Protein AF-A0A3D1U9B8-F1 (afdb_monomer)

Structure (mmCIF, N/CA/C/O backbone):
data_AF-A0A3D1U9B8-F1
#
_entry.id   AF-A0A3D1U9B8-F1
#
loop_
_atom_site.group_PDB
_atom_site.id
_atom_site.type_symbol
_atom_site.label_atom_id
_atom_site.label_alt_id
_atom_site.label_comp_id
_atom_site.label_asym_id
_atom_site.label_entity_id
_atom_site.label_seq_id
_atom_site.pdbx_PDB_ins_code
_atom_site.Cartn_x
_atom_site.Cartn_y
_atom_site.Cartn_z
_atom_site.occupancy
_atom_site.B_iso_or_equiv
_atom_site.auth_seq_id
_atom_site.auth_comp_id
_atom_site.auth_asym_id
_atom_site.auth_atom_id
_atom_site.pdbx_PDB_model_num
ATOM 1 N N . ALA A 1 1 ? -64.349 -12.396 -31.364 1.00 40.09 1 ALA A N 1
ATOM 2 C CA . ALA A 1 1 ? -63.323 -13.256 -30.749 1.00 40.09 1 ALA A CA 1
ATOM 3 C C . ALA A 1 1 ? -62.281 -12.318 -30.174 1.00 40.09 1 ALA A C 1
ATOM 5 O O . ALA A 1 1 ? -61.550 -11.692 -30.932 1.00 40.09 1 ALA A O 1
ATOM 6 N N . ASP A 1 2 ? -62.376 -12.105 -28.866 1.00 34.88 2 ASP A N 1
ATOM 7 C CA . ASP A 1 2 ? -61.692 -11.052 -28.123 1.00 34.88 2 ASP A CA 1
ATOM 8 C C . ASP A 1 2 ? -60.186 -11.299 -28.024 1.00 34.88 2 ASP A C 1
ATOM 10 O O . ASP A 1 2 ? -59.744 -12.381 -27.640 1.00 34.88 2 ASP A O 1
ATOM 14 N N . PHE A 1 3 ? -59.399 -10.268 -28.331 1.00 36.28 3 PHE A N 1
ATOM 15 C CA . PHE A 1 3 ? -57.990 -10.196 -27.962 1.00 36.28 3 PHE A CA 1
ATOM 16 C C . PHE A 1 3 ? -57.903 -9.708 -26.512 1.00 36.28 3 PHE A C 1
ATOM 18 O O . PHE A 1 3 ? -58.027 -8.515 -26.240 1.00 36.28 3 PHE A O 1
ATOM 25 N N . GLN A 1 4 ? -57.715 -10.639 -25.576 1.00 36.28 4 GLN A N 1
ATOM 26 C CA . GLN A 1 4 ? -57.386 -10.314 -24.190 1.00 36.28 4 GLN A CA 1
ATOM 27 C C . GLN A 1 4 ? -55.936 -9.822 -24.100 1.00 36.28 4 GLN A C 1
ATOM 29 O O . GLN A 1 4 ? -54.990 -10.523 -24.456 1.00 36.28 4 GLN A O 1
ATOM 34 N N . SER A 1 5 ? -55.778 -8.593 -23.616 1.00 39.75 5 SER A N 1
ATOM 35 C CA . SER A 1 5 ? -54.513 -7.985 -23.220 1.00 39.75 5 SER A CA 1
ATOM 36 C C . SER A 1 5 ? -53.950 -8.677 -21.976 1.00 39.75 5 SER A C 1
ATOM 38 O O . SER A 1 5 ? -54.600 -8.683 -20.929 1.00 39.75 5 SER A O 1
ATOM 40 N N . ASN A 1 6 ? -52.729 -9.206 -22.064 1.00 35.25 6 ASN A N 1
ATOM 41 C CA . ASN A 1 6 ? -51.969 -9.623 -20.886 1.00 35.25 6 ASN A CA 1
ATOM 42 C C . ASN A 1 6 ? -51.576 -8.389 -20.050 1.00 35.25 6 ASN A C 1
ATOM 44 O O . ASN A 1 6 ? -51.135 -7.392 -20.630 1.00 35.25 6 ASN A O 1
ATOM 48 N N . PRO A 1 7 ? -51.696 -8.431 -18.711 1.00 42.12 7 PRO A N 1
ATOM 49 C CA . PRO A 1 7 ? -51.260 -7.337 -17.857 1.00 42.12 7 PRO A CA 1
ATOM 50 C C . PRO A 1 7 ? -49.730 -7.220 -17.872 1.00 42.12 7 PRO A C 1
ATOM 52 O O . PRO A 1 7 ? -49.005 -8.207 -17.735 1.00 42.12 7 PRO A O 1
ATOM 55 N N . VAL A 1 8 ? -49.250 -5.989 -18.045 1.00 44.56 8 VAL A N 1
ATOM 56 C CA . VAL A 1 8 ? -47.845 -5.607 -17.857 1.00 44.56 8 VAL A CA 1
ATOM 57 C C . VAL A 1 8 ? -47.482 -5.849 -16.385 1.00 44.56 8 VAL A C 1
ATOM 59 O O . VAL A 1 8 ? -48.250 -5.423 -15.520 1.00 44.56 8 VAL A O 1
ATOM 62 N N . PRO A 1 9 ? -46.357 -6.514 -16.062 1.00 42.06 9 PRO A N 1
ATOM 63 C CA . PRO A 1 9 ? -45.942 -6.689 -14.676 1.00 42.06 9 PRO A CA 1
ATOM 64 C C . PRO A 1 9 ? -45.683 -5.320 -14.045 1.00 42.06 9 PRO A C 1
ATOM 66 O O . PRO A 1 9 ? -44.906 -4.528 -14.581 1.00 42.06 9 PRO A O 1
ATOM 69 N N . GLU A 1 10 ? -46.326 -5.045 -12.911 1.00 44.41 10 GLU A N 1
ATOM 70 C CA . GLU A 1 10 ? -46.007 -3.885 -12.084 1.00 44.41 10 GLU A CA 1
ATOM 71 C C . GLU A 1 10 ? -44.510 -3.889 -11.761 1.00 44.41 10 GLU A C 1
ATOM 73 O O . GLU A 1 10 ? -43.957 -4.885 -11.284 1.00 44.41 10 GLU A O 1
ATOM 78 N N . ALA A 1 11 ? -43.848 -2.765 -12.041 1.00 46.62 11 ALA A N 1
ATOM 79 C CA . ALA A 1 11 ? -42.473 -2.533 -11.644 1.00 46.62 11 ALA A CA 1
ATOM 80 C C . ALA A 1 11 ? -42.392 -2.629 -10.116 1.00 46.62 11 ALA A C 1
ATOM 82 O O . ALA A 1 11 ? -42.809 -1.719 -9.399 1.00 46.62 11 ALA A O 1
ATOM 83 N N . GLN A 1 12 ? -41.863 -3.746 -9.614 1.00 42.25 12 GLN A N 1
ATOM 84 C CA . GLN A 1 12 ? -41.466 -3.856 -8.220 1.00 42.25 12 GLN A CA 1
ATOM 85 C C . GLN A 1 12 ? -40.482 -2.720 -7.936 1.00 42.25 12 GLN A C 1
ATOM 87 O O . GLN A 1 12 ? -39.390 -2.676 -8.501 1.00 42.25 12 GLN A O 1
ATOM 92 N N . SER A 1 13 ? -40.897 -1.785 -7.081 1.00 48.06 13 SER A N 1
ATOM 93 C CA . SER A 1 13 ? -40.017 -0.811 -6.441 1.00 48.06 13 SER A CA 1
ATOM 94 C C . SER A 1 13 ? -38.790 -1.562 -5.917 1.00 48.06 13 SER A C 1
ATOM 96 O O . SER A 1 13 ? -38.897 -2.383 -5.003 1.00 48.06 13 SER A O 1
ATOM 98 N N . ALA A 1 14 ? -37.632 -1.343 -6.543 1.00 55.25 14 ALA A N 1
ATOM 99 C CA . ALA A 1 14 ? -36.379 -1.888 -6.054 1.00 55.25 14 ALA A CA 1
ATOM 100 C C . ALA A 1 14 ? -36.153 -1.302 -4.655 1.00 55.25 14 ALA A C 1
ATOM 102 O O . ALA A 1 14 ? -35.943 -0.097 -4.518 1.00 55.25 14 ALA A O 1
ATOM 103 N N . LYS A 1 15 ? -36.264 -2.138 -3.612 1.00 63.16 15 LYS A N 1
ATOM 104 C CA . LYS A 1 15 ? -35.910 -1.747 -2.243 1.00 63.16 15 LYS A CA 1
ATOM 105 C C . LYS A 1 15 ? -34.497 -1.169 -2.267 1.00 63.16 15 LYS A C 1
ATOM 107 O O . LYS A 1 15 ? -33.587 -1.823 -2.777 1.00 63.16 15 LYS A O 1
ATOM 112 N N . GLU A 1 16 ? -34.329 0.032 -1.717 1.00 68.38 16 GLU A N 1
ATOM 113 C CA . GLU A 1 16 ? -33.003 0.624 -1.548 1.00 68.38 16 GLU A CA 1
ATOM 114 C C . GLU A 1 16 ? -32.088 -0.355 -0.792 1.00 68.38 16 GLU A C 1
ATOM 116 O O . GLU A 1 16 ? -32.548 -1.032 0.139 1.00 68.38 16 GLU A O 1
ATOM 121 N N . PRO A 1 17 ? -30.810 -0.475 -1.196 1.00 75.69 17 PRO A N 1
ATOM 122 C CA . PRO A 1 17 ? -29.879 -1.369 -0.526 1.00 75.69 17 PRO A CA 1
ATOM 123 C C . PRO A 1 17 ? -29.729 -0.967 0.950 1.00 75.69 17 PRO A C 1
ATOM 125 O O . PRO A 1 17 ? -29.785 0.225 1.270 1.00 75.69 17 PRO A O 1
ATOM 128 N N . PRO A 1 18 ? -29.520 -1.936 1.862 1.00 91.44 18 PRO A N 1
ATOM 129 C CA . PRO A 1 18 ? -29.242 -1.624 3.258 1.00 91.44 18 PRO A CA 1
ATOM 130 C C . PRO A 1 18 ? -28.034 -0.685 3.358 1.00 91.44 18 PRO A C 1
ATOM 132 O O . PRO A 1 18 ? -27.109 -0.756 2.549 1.00 91.44 18 PRO A O 1
ATOM 135 N N . VAL A 1 19 ? -28.046 0.212 4.343 1.00 96.06 19 VAL A N 1
ATOM 136 C CA . VAL A 1 19 ? -26.991 1.216 4.542 1.00 96.06 19 VAL A CA 1
ATOM 137 C C . VAL A 1 19 ? -26.214 0.955 5.825 1.00 96.06 19 VAL A C 1
ATOM 139 O O . VAL A 1 19 ? -26.763 0.465 6.812 1.00 96.06 19 VAL A O 1
ATOM 142 N N . ARG A 1 20 ? -24.941 1.346 5.832 1.00 96.94 20 ARG A N 1
ATOM 143 C CA . ARG A 1 20 ? -24.075 1.367 7.018 1.00 96.94 20 ARG A CA 1
ATOM 144 C C . ARG A 1 20 ? -23.820 2.810 7.426 1.00 96.94 20 ARG A C 1
ATOM 146 O O . ARG A 1 20 ? -23.802 3.699 6.575 1.00 96.94 20 ARG A O 1
ATOM 153 N N . ARG A 1 21 ? -23.636 3.044 8.727 1.00 97.69 21 ARG A N 1
ATOM 154 C CA . ARG A 1 21 ? -23.445 4.383 9.299 1.00 97.69 21 ARG A CA 1
ATOM 155 C C . ARG A 1 21 ? -22.174 4.428 10.141 1.00 97.69 21 ARG A C 1
ATOM 157 O O . ARG A 1 21 ? -21.936 3.512 10.921 1.00 97.69 21 ARG A O 1
ATOM 164 N N . LEU A 1 22 ? -21.397 5.493 9.992 1.00 98.25 22 LEU A N 1
ATOM 165 C CA . LEU A 1 22 ? -20.189 5.784 10.767 1.00 98.25 22 LEU A CA 1
ATOM 166 C C . LEU A 1 22 ? -20.169 7.278 11.067 1.00 98.25 22 LEU A C 1
ATOM 168 O O . LEU A 1 22 ? -20.455 8.075 10.175 1.00 98.25 22 LEU A O 1
ATOM 172 N N . SER A 1 23 ? -19.858 7.696 12.291 1.00 98.56 23 SER A N 1
ATOM 173 C CA . SER A 1 23 ? -19.748 9.132 12.540 1.00 98.56 23 SER A CA 1
ATOM 174 C C . SER A 1 23 ? -18.488 9.701 11.879 1.00 98.56 23 SER A C 1
ATOM 176 O O . SER A 1 23 ? -17.462 9.030 11.798 1.00 98.56 23 SER A O 1
ATOM 178 N N . VAL A 1 24 ? -18.536 10.948 11.405 1.00 98.69 24 VAL A N 1
ATOM 179 C CA . VAL A 1 24 ? -17.343 11.605 10.832 1.00 98.69 24 VAL A CA 1
ATOM 180 C C . VAL A 1 24 ? -16.222 11.721 11.874 1.00 98.69 24 VAL A C 1
ATOM 182 O O . VAL A 1 24 ? -15.044 11.672 11.533 1.00 98.69 24 VAL A O 1
ATOM 185 N N . GLU A 1 25 ? -16.581 11.841 13.152 1.00 98.50 25 GLU A N 1
ATOM 186 C CA . GLU A 1 25 ? -15.649 11.810 14.281 1.00 98.50 25 GLU A CA 1
ATOM 187 C C . GLU A 1 25 ? -14.908 10.467 14.372 1.00 98.50 25 GLU A C 1
ATOM 189 O O . GLU A 1 25 ? -13.678 10.459 14.401 1.00 98.50 25 GLU A O 1
ATOM 194 N N . ASP A 1 26 ? -15.633 9.344 14.329 1.00 98.62 26 ASP A N 1
ATOM 195 C CA . ASP A 1 26 ? -15.024 8.006 14.345 1.00 98.62 26 ASP A CA 1
ATOM 196 C C . ASP A 1 26 ? -14.190 7.755 13.085 1.00 98.62 26 ASP A C 1
ATOM 198 O O . ASP A 1 26 ? -13.126 7.148 13.162 1.00 98.62 26 ASP A O 1
ATOM 202 N N . TYR A 1 27 ? -14.631 8.252 11.924 1.00 98.81 27 TYR A N 1
ATOM 203 C CA . TYR A 1 27 ? -13.826 8.212 10.704 1.00 98.81 27 TYR A CA 1
ATOM 204 C C . TYR A 1 27 ? -12.494 8.944 10.883 1.00 98.81 27 TYR A C 1
ATOM 206 O O . TYR A 1 27 ? -11.454 8.378 10.568 1.00 98.81 27 TYR A O 1
ATOM 214 N N . ARG A 1 28 ? -12.505 10.180 11.403 1.00 98.88 28 ARG A N 1
ATOM 215 C CA . ARG A 1 28 ? -11.278 10.963 11.631 1.00 98.88 28 ARG A CA 1
ATOM 216 C C . ARG A 1 28 ? -10.320 10.238 12.569 1.00 98.88 28 ARG A C 1
ATOM 218 O O . ARG A 1 28 ? -9.125 10.198 12.289 1.00 98.88 28 ARG A O 1
ATOM 225 N N . ASP A 1 29 ? -10.844 9.669 13.655 1.00 98.88 29 ASP A N 1
ATOM 226 C CA . ASP A 1 29 ? -10.060 8.888 14.614 1.00 98.88 29 ASP A CA 1
ATOM 227 C C . ASP A 1 29 ? -9.425 7.658 13.955 1.00 98.88 29 ASP A C 1
ATOM 229 O O . ASP A 1 29 ? -8.208 7.491 13.985 1.00 98.88 29 ASP A O 1
ATOM 233 N N . LYS A 1 30 ? -10.237 6.831 13.293 1.00 98.88 30 LYS A N 1
ATOM 234 C CA . LYS A 1 30 ? -9.795 5.590 12.647 1.00 98.88 30 LYS A CA 1
ATOM 235 C C . LYS A 1 30 ? -8.859 5.836 11.464 1.00 98.88 30 LYS A C 1
ATOM 237 O O . LYS A 1 30 ? -7.867 5.134 11.329 1.00 98.88 30 LYS A O 1
ATOM 242 N N . MET A 1 31 ? -9.117 6.858 10.650 1.00 98.88 31 MET A N 1
ATOM 243 C CA . MET A 1 31 ? -8.252 7.236 9.528 1.00 98.88 31 MET A CA 1
ATOM 244 C C . MET A 1 31 ? -6.891 7.735 10.027 1.00 98.88 31 MET A C 1
ATOM 246 O O . MET A 1 31 ? -5.855 7.311 9.518 1.00 98.88 31 MET A O 1
ATOM 250 N N . LYS A 1 32 ? -6.872 8.562 11.083 1.00 98.88 32 LYS A N 1
ATOM 251 C CA . LYS A 1 32 ? -5.625 8.960 11.750 1.00 98.88 32 LYS A CA 1
ATOM 252 C C . LYS A 1 32 ? -4.885 7.751 12.324 1.00 98.88 32 LYS A C 1
ATOM 254 O O . LYS A 1 32 ? -3.667 7.676 12.194 1.00 98.88 32 LYS A O 1
ATOM 259 N N . ALA A 1 33 ? -5.603 6.829 12.961 1.00 98.88 33 ALA A N 1
ATOM 260 C CA . ALA A 1 33 ? -5.032 5.612 13.524 1.00 98.88 33 ALA A CA 1
ATOM 261 C C . ALA A 1 33 ? -4.407 4.721 12.440 1.00 98.88 33 ALA A C 1
ATOM 263 O O . ALA A 1 33 ? -3.311 4.218 12.651 1.00 98.88 33 ALA A O 1
ATOM 264 N N . GLY A 1 34 ? -5.047 4.599 11.272 1.00 98.75 34 GLY A N 1
ATOM 265 C CA . GLY A 1 34 ? -4.500 3.886 10.118 1.00 98.75 34 GLY A CA 1
ATOM 266 C C . GLY A 1 34 ? -3.139 4.426 9.686 1.00 98.75 34 GLY A C 1
ATOM 267 O O . GLY A 1 34 ? -2.170 3.675 9.663 1.00 98.75 34 GLY A O 1
ATOM 268 N N . TRP A 1 35 ? -3.024 5.741 9.466 1.00 98.81 35 TRP A N 1
ATOM 269 C CA . TRP A 1 35 ? -1.736 6.374 9.151 1.00 98.81 35 TRP A CA 1
ATOM 270 C C . TRP A 1 35 ? -0.680 6.190 10.242 1.00 98.81 35 TRP A C 1
ATOM 272 O O . TRP A 1 35 ? 0.473 5.907 9.935 1.00 98.81 35 TRP A O 1
ATOM 282 N N . LEU A 1 36 ? -1.058 6.328 11.517 1.00 98.88 36 LEU A N 1
ATOM 283 C CA . LEU A 1 36 ? -0.131 6.071 12.622 1.00 98.88 36 LEU A CA 1
ATOM 284 C C . LEU A 1 36 ? 0.338 4.613 12.628 1.00 98.88 36 LEU A C 1
ATOM 286 O O . LEU A 1 36 ? 1.507 4.364 12.892 1.00 98.88 36 LEU A O 1
ATOM 290 N N . GLY A 1 37 ? -0.546 3.666 12.307 1.00 98.75 37 GLY A N 1
ATOM 291 C CA . GLY A 1 37 ? -0.214 2.248 12.198 1.00 98.75 37 GLY A CA 1
ATOM 292 C C . GLY A 1 37 ? 0.848 2.004 11.140 1.00 98.75 37 GLY A C 1
ATOM 293 O O . GLY A 1 37 ? 1.868 1.400 11.460 1.00 98.75 37 GLY A O 1
ATOM 294 N N . GLN A 1 38 ? 0.658 2.570 9.946 1.00 98.75 38 GLN A N 1
ATOM 295 C CA . GLN A 1 38 ? 1.660 2.523 8.883 1.00 98.75 38 GLN A CA 1
ATOM 296 C C . GLN A 1 38 ? 3.007 3.106 9.353 1.00 98.75 38 GLN A C 1
ATOM 298 O O . GLN A 1 38 ? 4.030 2.427 9.331 1.00 98.75 38 GLN A O 1
ATOM 303 N N . MET A 1 39 ? 3.002 4.326 9.912 1.00 98.75 39 MET A N 1
ATOM 304 C CA . MET A 1 39 ? 4.213 5.003 10.408 1.00 98.75 39 MET A CA 1
ATOM 305 C C . MET A 1 39 ? 4.964 4.211 11.491 1.00 98.75 39 MET A C 1
ATOM 307 O O . MET A 1 39 ? 6.192 4.233 11.529 1.00 98.75 39 MET A O 1
ATOM 311 N N . ILE A 1 40 ? 4.246 3.544 12.399 1.00 98.81 40 ILE A N 1
ATOM 312 C CA . ILE A 1 40 ? 4.852 2.725 13.459 1.00 98.81 40 ILE A CA 1
ATOM 313 C C . ILE A 1 40 ? 5.395 1.422 12.869 1.00 98.81 40 ILE A C 1
ATOM 315 O O . ILE A 1 40 ? 6.515 1.031 13.191 1.00 98.81 40 ILE A O 1
ATOM 319 N N . GLY A 1 41 ? 4.605 0.748 12.030 1.00 98.62 41 GLY A N 1
ATOM 320 C CA . GLY A 1 41 ? 4.962 -0.534 11.433 1.00 98.62 41 GLY A CA 1
ATOM 321 C C . GLY A 1 41 ? 6.209 -0.433 10.563 1.00 98.62 41 GLY A C 1
ATOM 322 O O . GLY A 1 41 ? 7.153 -1.191 10.792 1.00 98.62 41 GLY A O 1
ATOM 323 N N . VAL A 1 42 ? 6.242 0.549 9.656 1.00 98.12 42 VAL A N 1
ATOM 324 C CA . VAL A 1 42 ? 7.371 0.750 8.742 1.00 98.12 42 VAL A CA 1
ATOM 325 C C . VAL A 1 42 ? 8.660 1.041 9.505 1.00 98.12 42 VAL A C 1
ATOM 327 O O . VAL A 1 42 ? 9.656 0.343 9.354 1.00 98.12 42 VAL A O 1
ATOM 330 N N . GLU A 1 43 ? 8.634 1.976 10.454 1.00 98.31 43 GLU A N 1
ATOM 331 C CA . GLU A 1 43 ? 9.845 2.356 11.185 1.00 98.31 43 GLU A CA 1
ATOM 332 C C . GLU A 1 43 ? 10.330 1.263 12.137 1.00 98.31 43 GLU A C 1
ATOM 334 O O . GLU A 1 43 ? 11.532 1.138 12.375 1.00 98.31 43 GLU A O 1
ATOM 339 N N . TRP A 1 44 ? 9.423 0.445 12.680 1.00 98.25 44 TRP A N 1
ATOM 340 C CA . TRP A 1 44 ? 9.817 -0.685 13.518 1.00 98.25 44 TRP A CA 1
ATOM 341 C C . TRP A 1 44 ? 10.462 -1.809 12.693 1.00 98.25 44 TRP A C 1
ATOM 343 O O . TRP A 1 44 ? 11.429 -2.416 13.161 1.00 98.25 44 TRP A O 1
ATOM 353 N N . GLY A 1 45 ? 9.974 -2.053 11.474 1.00 96.56 45 GLY A N 1
ATOM 354 C CA . GLY A 1 45 ? 10.502 -3.072 10.563 1.00 96.56 45 GLY A CA 1
ATOM 355 C C . GLY A 1 45 ? 11.736 -2.658 9.752 1.00 96.56 45 GLY A C 1
ATOM 356 O O . GLY A 1 45 ? 12.546 -3.514 9.389 1.00 96.56 45 GLY A O 1
ATOM 357 N N . LEU A 1 46 ? 11.949 -1.357 9.535 1.00 91.44 46 LEU A N 1
ATOM 358 C CA . LEU A 1 46 ? 13.039 -0.814 8.709 1.00 91.44 46 LEU A CA 1
ATOM 359 C C . LEU A 1 46 ? 14.445 -1.329 9.086 1.00 91.44 46 LEU A C 1
ATOM 361 O O . LEU A 1 46 ? 15.225 -1.676 8.199 1.00 91.44 46 LEU A O 1
ATOM 365 N N . PRO A 1 47 ? 14.828 -1.478 10.374 1.00 91.12 47 PRO A N 1
ATOM 366 C CA . PRO A 1 47 ? 16.163 -1.968 10.732 1.00 91.12 47 PRO A CA 1
ATOM 367 C C . PRO A 1 47 ? 16.477 -3.403 10.273 1.00 91.12 47 PRO A C 1
ATOM 369 O O . PRO A 1 47 ? 17.640 -3.828 10.366 1.00 91.12 47 PRO A O 1
ATOM 372 N N . THR A 1 48 ? 15.464 -4.169 9.857 1.00 88.31 48 THR A N 1
ATOM 373 C CA . THR A 1 48 ? 15.576 -5.573 9.437 1.00 88.31 48 THR A CA 1
ATOM 374 C C . THR A 1 48 ? 15.362 -5.800 7.943 1.00 88.31 48 THR A C 1
ATOM 376 O O . THR A 1 48 ? 15.577 -6.927 7.483 1.00 88.31 48 THR A O 1
ATOM 379 N N . GLU A 1 49 ? 15.029 -4.742 7.201 1.00 83.31 49 GLU A N 1
ATOM 380 C CA . GLU A 1 49 ? 14.712 -4.769 5.774 1.00 83.31 49 GLU A CA 1
ATOM 381 C C . GLU A 1 49 ? 15.821 -5.472 4.970 1.00 83.31 49 GLU A C 1
ATOM 383 O O . GLU A 1 49 ? 17.015 -5.182 5.104 1.00 83.31 49 GLU A O 1
ATOM 388 N N . PHE A 1 50 ? 15.434 -6.498 4.212 1.00 79.00 50 PHE A N 1
ATOM 389 C CA . PHE A 1 50 ? 16.289 -7.391 3.424 1.00 79.00 50 PHE A CA 1
ATOM 390 C C . PHE A 1 50 ? 17.468 -8.049 4.174 1.00 79.00 50 PHE A C 1
ATOM 392 O O . PHE A 1 50 ? 18.357 -8.629 3.551 1.00 79.00 50 PHE A O 1
ATOM 399 N N . ARG A 1 51 ? 17.497 -8.053 5.516 1.00 80.12 51 ARG A N 1
ATOM 400 C CA . ARG A 1 51 ? 18.578 -8.701 6.300 1.00 80.12 51 ARG A CA 1
ATOM 401 C C . ARG A 1 51 ? 18.347 -10.190 6.558 1.00 80.12 51 ARG A C 1
ATOM 403 O O . ARG A 1 51 ? 19.295 -10.930 6.839 1.00 80.12 51 ARG A O 1
ATOM 410 N N . TYR A 1 52 ? 17.095 -10.634 6.481 1.00 81.62 52 TYR A N 1
ATOM 411 C CA . TYR A 1 52 ? 16.680 -12.015 6.748 1.00 81.62 52 TYR A CA 1
ATOM 412 C C . TYR A 1 52 ? 15.867 -12.547 5.570 1.00 81.62 52 TYR A C 1
ATOM 414 O O . TYR A 1 52 ? 14.683 -12.844 5.670 1.00 81.62 52 TYR A O 1
ATOM 422 N N . GLN A 1 53 ? 16.510 -12.639 4.415 1.00 80.94 53 GLN A N 1
ATOM 423 C CA . GLN A 1 53 ? 15.902 -13.201 3.217 1.00 80.94 53 GLN A CA 1
ATOM 424 C C . GLN A 1 53 ? 15.852 -14.736 3.332 1.00 80.94 53 GLN A C 1
ATOM 426 O O . GLN A 1 53 ? 16.805 -15.388 3.766 1.00 80.94 53 GLN A O 1
ATOM 431 N N . GLY A 1 54 ? 14.691 -15.320 3.034 1.00 82.62 54 GLY A N 1
ATOM 432 C CA . GLY A 1 54 ? 14.466 -16.770 3.065 1.00 82.62 54 GLY A CA 1
ATOM 433 C C . GLY A 1 54 ? 14.451 -17.415 4.458 1.00 82.62 54 GLY A C 1
ATOM 434 O O . GLY A 1 54 ? 14.365 -18.641 4.548 1.00 82.62 54 GLY A O 1
ATOM 435 N N . ARG A 1 55 ? 14.515 -16.633 5.544 1.00 89.56 55 ARG A N 1
ATOM 436 C CA . ARG A 1 55 ? 14.513 -17.117 6.936 1.00 89.56 55 ARG A CA 1
ATOM 437 C C . ARG A 1 55 ? 13.805 -16.140 7.870 1.00 89.56 55 ARG A C 1
ATOM 439 O O . ARG A 1 55 ? 13.830 -14.941 7.633 1.00 89.56 55 ARG A O 1
ATOM 446 N N . THR A 1 56 ? 13.234 -16.640 8.963 1.00 96.69 56 THR A N 1
ATOM 447 C CA . THR A 1 56 ? 12.624 -15.773 9.981 1.00 96.69 56 THR A CA 1
ATOM 448 C C . THR A 1 56 ? 13.673 -15.039 10.809 1.00 96.69 56 THR A C 1
ATOM 450 O O . THR A 1 56 ? 14.726 -15.609 11.114 1.00 96.69 56 THR A O 1
ATOM 453 N N . ILE A 1 57 ? 13.340 -13.839 11.278 1.00 96.19 57 ILE A N 1
ATOM 454 C CA . ILE A 1 57 ? 14.155 -13.087 12.239 1.00 96.19 57 ILE A CA 1
ATOM 455 C C . ILE A 1 57 ? 14.083 -13.772 13.621 1.00 96.19 57 ILE A C 1
ATOM 457 O O . ILE A 1 57 ? 12.975 -13.992 14.133 1.00 96.19 57 ILE A O 1
ATOM 461 N N . PRO A 1 58 ? 15.222 -14.128 14.247 1.00 96.56 58 PRO A N 1
ATOM 462 C CA . PRO A 1 58 ? 15.240 -14.715 15.586 1.00 96.56 58 PRO A CA 1
ATOM 463 C C . PRO A 1 58 ? 14.640 -13.781 16.644 1.00 96.56 58 PRO A C 1
ATOM 465 O O . PRO A 1 58 ? 14.824 -12.570 16.575 1.00 96.56 58 PRO A O 1
ATOM 468 N N . ASP A 1 59 ? 13.974 -14.333 17.664 1.00 96.12 59 ASP A N 1
ATOM 469 C CA . ASP A 1 59 ? 13.281 -13.531 18.693 1.00 96.12 59 ASP A CA 1
ATOM 470 C C . ASP A 1 59 ? 14.215 -12.548 19.422 1.00 96.12 59 ASP A C 1
ATOM 472 O O . ASP A 1 59 ? 13.816 -11.430 19.735 1.00 96.12 59 ASP A O 1
ATOM 476 N N . GLY A 1 60 ? 15.473 -12.939 19.652 1.00 96.19 60 GLY A N 1
ATOM 477 C CA . GLY A 1 60 ? 16.488 -12.087 20.284 1.00 96.19 60 GLY A CA 1
ATOM 478 C C . GLY A 1 60 ? 17.071 -10.993 19.381 1.00 96.19 60 GLY A C 1
ATOM 479 O O . GLY A 1 60 ? 17.817 -10.151 19.870 1.00 96.19 60 GLY A O 1
ATOM 480 N N . GLU A 1 61 ? 16.753 -11.004 18.084 1.00 95.94 61 GLU A N 1
ATOM 481 C CA . GLU A 1 61 ? 17.237 -10.035 17.089 1.00 95.94 61 GLU A CA 1
ATOM 482 C C . GLU A 1 61 ? 16.136 -9.070 16.620 1.00 95.94 61 GLU A C 1
ATOM 484 O O . GLU A 1 61 ? 16.401 -8.166 15.828 1.00 95.94 61 GLU A O 1
ATOM 489 N N . VAL A 1 62 ? 14.912 -9.222 17.138 1.00 97.12 62 VAL A N 1
ATOM 490 C CA . VAL A 1 62 ? 13.805 -8.293 16.899 1.00 97.12 62 VAL A CA 1
ATOM 491 C C . VAL A 1 62 ? 14.157 -6.912 17.474 1.00 97.12 62 VAL A C 1
ATOM 493 O O . VAL A 1 62 ? 14.419 -6.808 18.678 1.00 97.12 62 VAL A O 1
ATOM 496 N N . PRO A 1 63 ? 14.140 -5.836 16.663 1.00 96.38 63 PRO A N 1
ATOM 497 C CA . PRO A 1 63 ? 14.410 -4.489 17.144 1.00 96.38 63 PRO A CA 1
ATOM 498 C C . PRO A 1 63 ? 13.458 -4.078 18.271 1.00 96.38 63 PRO A C 1
ATOM 500 O O . PRO A 1 63 ? 12.266 -4.393 18.266 1.00 96.38 63 PRO A O 1
ATOM 503 N N . VAL A 1 64 ? 13.974 -3.329 19.242 1.00 97.12 64 VAL A N 1
ATOM 504 C CA . VAL A 1 64 ? 13.154 -2.730 20.301 1.00 97.12 64 VAL A CA 1
ATOM 505 C C . VAL A 1 64 ? 12.612 -1.395 19.802 1.00 97.12 64 VAL A C 1
ATOM 507 O O . VAL A 1 64 ? 13.399 -0.547 19.380 1.00 97.12 64 VAL A O 1
ATOM 510 N N . TRP A 1 65 ? 11.292 -1.202 19.889 1.00 97.94 65 TRP A N 1
ATOM 511 C CA . TRP A 1 65 ? 10.665 0.081 19.581 1.00 97.94 65 TRP A CA 1
ATOM 512 C C . TRP A 1 65 ? 11.227 1.188 20.475 1.00 97.94 65 TRP A C 1
ATOM 514 O O . TRP A 1 65 ? 11.320 1.032 21.696 1.00 97.94 65 TRP A O 1
ATOM 524 N N . LYS A 1 66 ? 11.561 2.321 19.863 1.00 98.00 66 LYS A N 1
ATOM 525 C CA . LYS A 1 66 ? 11.896 3.563 20.555 1.00 98.00 66 LYS A CA 1
ATOM 526 C C . LYS A 1 66 ? 10.957 4.649 20.042 1.00 98.00 66 LYS A C 1
ATOM 528 O O . LYS A 1 66 ? 10.823 4.754 18.824 1.00 98.00 66 LYS A O 1
ATOM 533 N N . PRO A 1 67 ? 10.343 5.469 20.912 1.00 98.06 67 PRO A N 1
ATOM 534 C CA . PRO A 1 67 ? 9.377 6.475 20.481 1.00 98.06 67 PRO A CA 1
ATOM 535 C C . PRO A 1 67 ? 9.872 7.376 19.345 1.00 98.06 67 PRO A C 1
ATOM 537 O O . PRO A 1 67 ? 9.093 7.747 18.475 1.00 98.06 67 PRO A O 1
ATOM 540 N N . GLU A 1 68 ? 11.165 7.707 19.309 1.00 97.56 68 GLU A N 1
ATOM 541 C CA . GLU A 1 68 ? 11.754 8.600 18.306 1.00 97.56 68 GLU A CA 1
ATOM 542 C C . GLU A 1 68 ? 11.741 8.016 16.886 1.00 97.56 68 GLU A C 1
ATOM 544 O O . GLU A 1 68 ? 11.814 8.785 15.924 1.00 97.56 68 GLU A O 1
ATOM 549 N N . MET A 1 69 ? 11.629 6.687 16.752 1.00 97.88 69 MET A N 1
ATOM 550 C CA . MET A 1 69 ? 11.606 5.983 15.464 1.00 97.88 69 MET A CA 1
ATOM 551 C C . MET A 1 69 ? 10.462 6.469 14.581 1.00 97.88 69 MET A C 1
ATOM 553 O O . MET A 1 69 ? 10.677 6.672 13.394 1.00 97.88 69 MET A O 1
ATOM 557 N N . ILE A 1 70 ? 9.295 6.789 15.156 1.00 98.25 70 ILE A N 1
ATOM 558 C CA . ILE A 1 70 ? 8.129 7.260 14.390 1.00 98.25 70 ILE A CA 1
ATOM 559 C C . ILE A 1 70 ? 8.446 8.461 13.487 1.00 98.25 70 ILE A C 1
ATOM 561 O O . ILE A 1 70 ? 7.801 8.656 12.464 1.00 98.25 70 ILE A O 1
ATOM 565 N N . ASN A 1 71 ? 9.448 9.275 13.828 1.00 97.62 71 ASN A N 1
ATOM 566 C CA . ASN A 1 71 ? 9.813 10.447 13.039 1.00 97.62 71 ASN A CA 1
ATOM 567 C C . ASN A 1 71 ? 10.650 10.133 11.788 1.00 97.62 71 ASN A C 1
ATOM 569 O O . ASN A 1 71 ? 10.843 11.041 10.969 1.00 97.62 71 ASN A O 1
ATOM 573 N N . GLY A 1 72 ? 11.158 8.904 11.645 1.00 95.56 72 GLY A N 1
ATOM 574 C CA . GLY A 1 72 ? 11.780 8.420 10.410 1.00 95.56 72 GLY A CA 1
ATOM 575 C C . GLY A 1 72 ? 10.764 8.275 9.276 1.00 95.56 72 GLY A C 1
ATOM 576 O O . GLY A 1 72 ? 11.079 8.617 8.138 1.00 95.56 72 GLY A O 1
ATOM 577 N N . SER A 1 73 ? 9.508 7.971 9.624 1.00 94.81 73 SER A N 1
ATOM 578 C CA . SER A 1 73 ? 8.427 7.705 8.665 1.00 94.81 73 SER A CA 1
ATOM 579 C C . SER A 1 73 ? 8.163 8.877 7.710 1.00 94.81 73 SER A C 1
ATOM 581 O O . SER A 1 73 ? 7.789 8.695 6.557 1.00 94.81 73 SER A O 1
ATOM 583 N N . PHE A 1 74 ? 8.457 10.112 8.132 1.00 93.12 74 PHE A N 1
ATOM 584 C CA . PHE A 1 74 ? 8.368 11.297 7.273 1.00 93.12 74 PHE A CA 1
ATOM 585 C C . PHE A 1 74 ? 9.322 11.270 6.067 1.00 93.12 74 PHE A C 1
ATOM 587 O O . PHE A 1 74 ? 9.202 12.111 5.176 1.00 93.12 74 PHE A O 1
ATOM 594 N N . ALA A 1 75 ? 10.295 10.367 6.036 1.00 88.69 75 ALA A N 1
ATOM 595 C CA . ALA A 1 75 ? 11.247 10.198 4.946 1.00 88.69 75 ALA A CA 1
ATOM 596 C C . ALA A 1 75 ? 11.242 8.781 4.355 1.00 88.69 75 ALA A C 1
ATOM 598 O O . ALA A 1 75 ? 12.172 8.461 3.619 1.00 88.69 75 ALA A O 1
ATOM 599 N N . ASN A 1 76 ? 10.220 7.977 4.657 1.00 88.44 76 ASN A N 1
ATOM 600 C CA . ASN A 1 76 ? 10.090 6.603 4.184 1.00 88.44 76 ASN A CA 1
ATOM 601 C C . ASN A 1 76 ? 9.180 6.524 2.938 1.00 88.44 76 ASN A C 1
ATOM 603 O O . ASN A 1 76 ? 8.136 7.189 2.886 1.00 88.44 76 ASN A O 1
ATOM 607 N N . ASP A 1 77 ? 9.615 5.774 1.926 1.00 81.31 77 ASP A N 1
ATOM 608 C CA . ASP A 1 77 ? 8.959 5.635 0.625 1.00 81.31 77 ASP A CA 1
ATOM 609 C C . ASP A 1 77 ? 7.602 4.953 0.688 1.00 81.31 77 ASP A C 1
ATOM 611 O O . ASP A 1 77 ? 6.687 5.437 0.015 1.00 81.31 77 ASP A O 1
ATOM 615 N N . ASP A 1 78 ? 7.417 3.986 1.584 1.00 88.88 78 ASP A N 1
ATOM 616 C CA . ASP A 1 78 ? 6.129 3.323 1.807 1.00 88.88 78 ASP A CA 1
ATOM 617 C C . ASP A 1 78 ? 4.996 4.321 2.066 1.00 88.88 78 ASP A C 1
ATOM 619 O O . ASP A 1 78 ? 3.845 4.081 1.715 1.00 88.88 78 ASP A O 1
ATOM 623 N N . LEU A 1 79 ? 5.322 5.485 2.643 1.00 92.88 79 LEU A N 1
ATOM 624 C CA . LEU A 1 79 ? 4.352 6.540 2.914 1.00 92.88 79 LEU A CA 1
ATOM 625 C C . LEU A 1 79 ? 4.314 7.613 1.827 1.00 92.88 79 LEU A C 1
ATOM 627 O O . LEU A 1 79 ? 3.237 8.032 1.396 1.00 92.88 79 LEU A O 1
ATOM 631 N N . PHE A 1 80 ? 5.463 8.151 1.403 1.00 91.31 80 PHE A N 1
ATOM 632 C CA . PHE A 1 80 ? 5.427 9.313 0.508 1.00 91.31 80 PHE A CA 1
ATOM 633 C C . PHE A 1 80 ? 5.034 8.967 -0.933 1.00 91.31 80 PHE A C 1
ATOM 635 O O . PHE A 1 80 ? 4.602 9.872 -1.663 1.00 91.31 80 PHE A O 1
ATOM 642 N N . VAL A 1 81 ? 5.144 7.704 -1.365 1.00 93.62 81 VAL A N 1
ATOM 643 C CA . VAL A 1 81 ? 4.712 7.336 -2.718 1.00 93.62 81 VAL A CA 1
ATOM 644 C C . VAL A 1 81 ? 3.188 7.354 -2.822 1.00 93.62 81 VAL A C 1
ATOM 646 O O . VAL A 1 81 ? 2.665 8.049 -3.700 1.00 93.62 81 VAL A O 1
ATOM 649 N N . GLU A 1 82 ? 2.456 6.764 -1.871 1.00 96.31 82 GLU A N 1
ATOM 650 C CA . GLU A 1 82 ? 0.985 6.832 -1.876 1.00 96.31 82 GLU A CA 1
ATOM 651 C C . GLU A 1 82 ? 0.446 8.269 -1.737 1.00 96.31 82 GLU A C 1
ATOM 653 O O . GLU A 1 82 ? -0.595 8.629 -2.303 1.00 96.31 82 GLU A O 1
ATOM 658 N N . MET A 1 83 ? 1.206 9.167 -1.096 1.00 97.62 83 MET A N 1
ATOM 659 C CA . MET A 1 83 ? 0.880 10.599 -1.068 1.00 97.62 83 MET A CA 1
ATOM 660 C C . MET A 1 83 ? 0.926 11.264 -2.448 1.00 97.62 83 MET A C 1
ATOM 662 O O . MET A 1 83 ? 0.260 12.283 -2.651 1.00 97.62 83 MET A O 1
ATOM 666 N N . THR A 1 84 ? 1.658 10.704 -3.413 1.00 96.88 84 THR A N 1
ATOM 667 C CA . THR A 1 84 ? 1.635 11.176 -4.807 1.00 96.88 84 THR A CA 1
ATOM 668 C C . THR A 1 84 ? 0.264 10.930 -5.431 1.00 96.88 84 THR A C 1
ATOM 670 O O . THR A 1 84 ? -0.275 11.813 -6.099 1.00 96.88 84 THR A O 1
ATOM 673 N N . PHE A 1 85 ? -0.359 9.787 -5.137 1.00 98.44 85 PHE A N 1
ATOM 674 C CA . PHE A 1 85 ? -1.702 9.455 -5.615 1.00 98.44 85 PHE A CA 1
ATOM 675 C C . PHE A 1 85 ? -2.769 10.333 -4.961 1.00 98.44 85 PHE A C 1
ATOM 677 O O . PHE A 1 85 ? -3.628 10.891 -5.651 1.00 98.44 85 PHE A O 1
ATOM 684 N N . LEU A 1 86 ? -2.662 10.554 -3.646 1.00 98.62 86 LEU A N 1
ATOM 685 C CA . LEU A 1 86 ? -3.505 11.520 -2.935 1.00 98.62 86 LEU A CA 1
ATOM 686 C C . LEU A 1 86 ? -3.373 12.925 -3.524 1.00 98.62 86 LEU A C 1
ATOM 688 O O . LEU A 1 86 ? -4.381 13.602 -3.724 1.00 98.62 86 LEU A O 1
ATOM 692 N N . ARG A 1 87 ? -2.153 13.350 -3.869 1.00 98.25 87 ARG A N 1
ATOM 693 C CA . ARG A 1 87 ? -1.909 14.661 -4.471 1.00 98.25 87 ARG A CA 1
ATOM 694 C C . ARG A 1 87 ? -2.522 14.790 -5.861 1.00 98.25 87 ARG A C 1
ATOM 696 O O . ARG A 1 87 ? -3.070 15.847 -6.178 1.00 98.25 87 ARG A O 1
ATOM 703 N N . THR A 1 88 ? -2.469 13.742 -6.679 1.00 98.62 88 THR A N 1
ATOM 704 C CA . THR A 1 88 ? -3.170 13.706 -7.970 1.00 98.62 88 THR A CA 1
ATOM 705 C C . THR A 1 88 ? -4.677 13.864 -7.772 1.00 98.62 88 THR A C 1
ATOM 707 O O . THR A 1 88 ? -5.295 14.706 -8.427 1.00 98.62 88 THR A O 1
ATOM 710 N N . LEU A 1 89 ? -5.273 13.128 -6.827 1.00 98.75 89 LEU A N 1
ATOM 711 C CA . LEU A 1 89 ? -6.702 13.244 -6.517 1.00 98.75 89 LEU A CA 1
ATOM 712 C C . LEU A 1 89 ? -7.071 14.624 -5.952 1.00 98.75 89 LEU A C 1
ATOM 714 O O . LEU A 1 89 ? -8.101 15.174 -6.326 1.00 98.75 89 LEU A O 1
ATOM 718 N N . GLU A 1 90 ? -6.236 15.216 -5.097 1.00 98.31 90 GLU A N 1
ATOM 719 C CA . GLU A 1 90 ? -6.446 16.563 -4.549 1.00 98.31 90 GLU A CA 1
ATOM 720 C C . GLU A 1 90 ? -6.465 17.627 -5.660 1.00 98.31 90 GLU A C 1
ATOM 722 O O . GLU A 1 90 ? -7.269 18.557 -5.624 1.00 98.31 90 GLU A O 1
ATOM 727 N N . ARG A 1 91 ? -5.595 17.495 -6.670 1.00 98.06 91 ARG A N 1
ATOM 728 C CA . ARG A 1 91 ? -5.468 18.473 -7.763 1.00 98.06 91 ARG A CA 1
ATOM 729 C C . ARG A 1 91 ? -6.516 18.311 -8.855 1.00 98.06 91 ARG A C 1
ATOM 731 O O . ARG A 1 91 ? -6.942 19.308 -9.437 1.00 98.06 91 ARG A O 1
ATOM 738 N N . HIS A 1 92 ? -6.875 17.072 -9.173 1.00 98.12 92 HIS A N 1
ATOM 739 C CA . HIS A 1 92 ? -7.647 16.743 -10.372 1.00 98.12 92 HIS A CA 1
ATOM 740 C C . HIS A 1 92 ? -9.013 16.113 -10.067 1.00 98.12 92 HIS A C 1
ATOM 742 O O . HIS A 1 92 ? -9.842 15.983 -10.967 1.00 98.12 92 HIS A O 1
ATOM 748 N N . GLY A 1 93 ? -9.272 15.750 -8.810 1.00 97.38 93 GLY A N 1
ATOM 749 C CA . GLY A 1 93 ? -10.459 15.012 -8.399 1.00 97.38 93 GLY A CA 1
ATOM 750 C C . GLY A 1 93 ? -10.456 13.557 -8.878 1.00 97.38 93 GLY A C 1
ATOM 751 O O . GLY A 1 93 ? -9.534 13.072 -9.530 1.00 97.38 93 GLY A O 1
ATOM 752 N N . PHE A 1 94 ? -11.543 12.845 -8.580 1.00 97.12 94 PHE A N 1
ATOM 753 C CA . PHE A 1 94 ? -11.718 11.430 -8.939 1.00 97.12 94 PHE A CA 1
ATOM 754 C C . PHE A 1 94 ? -12.017 11.172 -10.429 1.00 97.12 94 PHE A C 1
ATOM 756 O O . PHE A 1 94 ? -12.119 10.014 -10.823 1.00 97.12 94 PHE A O 1
ATOM 763 N N . ASP A 1 95 ? -12.187 12.224 -11.236 1.00 95.94 95 ASP A N 1
ATOM 764 C CA . ASP A 1 95 ? -12.362 12.144 -12.697 1.00 95.94 95 ASP A CA 1
ATOM 765 C C . ASP A 1 95 ? -11.034 12.268 -13.459 1.00 95.94 95 ASP A C 1
ATOM 767 O O . ASP A 1 95 ? -11.019 12.325 -14.691 1.00 95.94 95 ASP A O 1
ATOM 771 N N . VAL A 1 96 ? -9.910 12.326 -12.736 1.00 98.25 96 VAL A N 1
ATOM 772 C CA . VAL A 1 96 ? -8.578 12.357 -13.333 1.00 98.25 96 VAL A CA 1
ATOM 773 C C . VAL A 1 96 ? -8.390 11.177 -14.286 1.00 98.25 96 VAL A C 1
ATOM 775 O O . VAL A 1 96 ? -8.693 10.025 -13.971 1.00 98.25 96 VAL A O 1
ATOM 778 N N . SER A 1 97 ? -7.895 11.467 -15.489 1.00 98.19 97 SER A N 1
ATOM 779 C CA . SER A 1 97 ? -7.614 10.410 -16.457 1.00 98.19 97 SER A CA 1
ATOM 780 C C . SER A 1 97 ? -6.385 9.597 -16.023 1.00 98.19 97 SER A C 1
ATOM 782 O O . SER A 1 97 ? -5.458 10.172 -15.444 1.00 98.19 97 SER A O 1
ATOM 784 N N . PRO A 1 98 ? -6.296 8.299 -16.378 1.00 98.25 98 PRO A N 1
ATOM 785 C CA . PRO A 1 98 ? -5.088 7.508 -16.135 1.00 98.25 98 PRO A CA 1
ATOM 786 C C . PRO A 1 98 ? -3.828 8.162 -16.708 1.00 98.25 98 PRO A C 1
ATOM 788 O O . PRO A 1 98 ? -2.779 8.150 -16.079 1.00 98.25 98 PRO A O 1
ATOM 791 N N . LYS A 1 99 ? -3.943 8.820 -17.868 1.00 98.50 99 LYS A N 1
ATOM 792 C CA . LYS A 1 99 ? -2.846 9.583 -18.468 1.00 98.50 99 LYS A CA 1
ATOM 793 C C . LYS A 1 99 ? -2.380 10.744 -17.593 1.00 98.50 99 LYS A C 1
ATOM 795 O O . LYS A 1 99 ? -1.183 10.911 -17.415 1.00 98.50 99 LYS A O 1
ATOM 800 N N . GLN A 1 100 ? -3.299 11.531 -17.035 1.00 98.69 100 GLN A N 1
ATOM 801 C CA . GLN A 1 100 ? -2.921 12.636 -16.152 1.00 98.69 100 GLN A CA 1
ATOM 802 C C . GLN A 1 100 ? -2.298 12.124 -14.847 1.00 98.69 100 GLN A C 1
ATOM 804 O O . GLN A 1 100 ? -1.284 12.664 -14.415 1.00 98.69 100 GLN A O 1
ATOM 809 N N . ALA A 1 101 ? -2.843 11.053 -14.262 1.00 98.62 101 ALA A N 1
ATOM 810 C CA . ALA A 1 101 ? -2.241 10.403 -13.096 1.00 98.62 101 ALA A CA 1
ATOM 811 C C . ALA A 1 101 ? -0.819 9.896 -13.400 1.00 98.62 101 ALA A C 1
ATOM 813 O O . ALA A 1 101 ? 0.108 10.109 -12.621 1.00 98.62 101 ALA A O 1
ATOM 814 N N . GLY A 1 102 ? -0.623 9.302 -14.578 1.00 98.56 102 GLY A N 1
ATOM 815 C CA . GLY A 1 102 ? 0.687 8.876 -15.049 1.00 98.56 102 GLY A CA 1
ATOM 816 C C . GLY A 1 102 ? 1.663 10.032 -15.310 1.00 98.56 102 GLY A C 1
ATOM 817 O O . GLY A 1 102 ? 2.852 9.861 -15.065 1.00 98.56 102 GLY A O 1
ATOM 818 N N . ILE A 1 103 ? 1.199 11.206 -15.756 1.00 98.75 103 ILE A N 1
ATOM 819 C CA . ILE A 1 103 ? 2.033 12.419 -15.891 1.00 98.75 103 ILE A CA 1
ATOM 820 C C . ILE A 1 103 ? 2.495 12.912 -14.516 1.00 98.75 103 ILE A C 1
ATOM 822 O O . ILE A 1 103 ? 3.678 13.209 -14.340 1.00 98.75 103 ILE A O 1
ATOM 826 N N . ASP A 1 104 ? 1.588 12.986 -13.540 1.00 98.38 104 ASP A N 1
ATOM 827 C CA . ASP A 1 104 ? 1.936 13.389 -12.174 1.00 98.38 104 ASP A CA 1
ATOM 828 C C . ASP A 1 104 ? 2.977 12.435 -11.570 1.00 98.38 104 ASP A C 1
ATOM 830 O O . ASP A 1 104 ? 4.004 12.887 -11.059 1.00 98.38 104 ASP A O 1
ATOM 834 N N . TYR A 1 105 ? 2.762 11.122 -11.704 1.00 98.06 105 TYR A N 1
ATOM 835 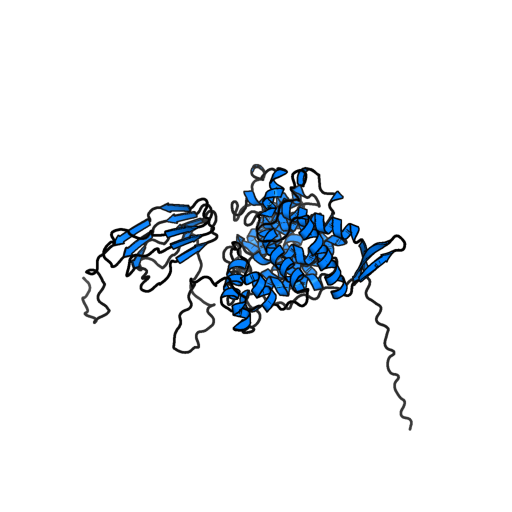C CA . TYR A 1 105 ? 3.689 10.105 -11.208 1.00 98.06 105 TYR A CA 1
ATOM 836 C C . TYR A 1 105 ? 5.031 10.107 -11.959 1.00 98.06 105 TYR A C 1
ATOM 838 O O . TYR A 1 105 ? 6.092 10.010 -11.343 1.00 98.06 105 TYR A O 1
ATOM 846 N N . ALA A 1 106 ? 5.027 10.310 -13.283 1.00 96.19 106 ALA A N 1
ATOM 847 C CA . ALA A 1 106 ? 6.249 10.456 -14.078 1.00 96.19 106 ALA A CA 1
ATOM 848 C C . ALA A 1 106 ? 7.125 11.622 -13.595 1.00 96.19 106 ALA A C 1
ATOM 850 O O . ALA A 1 106 ? 8.352 11.526 -13.643 1.00 96.19 106 ALA A O 1
ATOM 851 N N . ASN A 1 107 ? 6.518 12.695 -13.090 1.00 95.94 107 ASN A N 1
ATOM 852 C CA . ASN A 1 107 ? 7.220 13.874 -12.585 1.00 95.94 107 ASN A CA 1
ATOM 853 C C . ASN A 1 107 ? 7.657 13.773 -11.115 1.00 95.94 107 ASN A C 1
ATOM 855 O O . ASN A 1 107 ? 8.283 14.701 -10.602 1.00 95.94 107 ASN A O 1
ATOM 859 N N . ALA A 1 108 ? 7.364 12.670 -10.425 1.00 87.81 108 ALA A N 1
ATOM 860 C CA . ALA A 1 108 ? 7.870 12.441 -9.078 1.00 87.81 108 ALA A CA 1
ATOM 861 C C . ALA A 1 108 ? 9.399 12.243 -9.075 1.00 87.81 108 ALA A C 1
ATOM 863 O O . ALA A 1 108 ? 9.948 11.551 -9.935 1.00 87.81 108 ALA A O 1
ATOM 864 N N . THR A 1 109 ? 10.099 12.828 -8.098 1.00 81.81 109 THR A N 1
ATOM 865 C CA . THR A 1 109 ? 11.575 12.941 -8.098 1.00 81.81 109 THR A CA 1
ATOM 866 C C . THR A 1 109 ? 12.295 12.089 -7.048 1.00 81.81 109 THR A C 1
ATOM 868 O O . THR A 1 109 ? 13.524 12.109 -6.994 1.00 81.81 109 THR A O 1
ATOM 871 N N . TYR A 1 110 ? 11.566 11.302 -6.252 1.00 78.75 110 TYR A N 1
ATOM 872 C CA . TYR A 1 110 ? 12.146 10.348 -5.299 1.00 78.75 110 TYR A CA 1
ATOM 873 C C . TYR A 1 110 ? 12.725 9.096 -5.973 1.00 78.75 110 TYR A C 1
ATOM 875 O O . TYR A 1 110 ? 12.319 8.727 -7.082 1.00 78.75 110 TYR A O 1
ATOM 883 N N . GLY A 1 111 ? 13.669 8.437 -5.293 1.00 67.19 111 GLY A N 1
ATOM 884 C CA . GLY A 1 111 ? 14.177 7.115 -5.673 1.00 67.19 111 GLY A CA 1
ATOM 885 C C . GLY A 1 111 ? 13.073 6.060 -5.596 1.00 67.19 111 GLY A C 1
ATOM 886 O O . GLY A 1 111 ? 12.154 6.206 -4.803 1.00 67.19 111 GLY A O 1
ATOM 887 N N . LEU A 1 112 ? 13.136 5.062 -6.476 1.00 71.31 112 LEU A N 1
ATOM 888 C CA . LEU A 1 112 ? 12.204 3.935 -6.542 1.00 71.31 112 LEU A CA 1
ATOM 889 C C . LEU A 1 112 ? 12.967 2.697 -7.003 1.00 71.31 112 LEU A C 1
ATOM 891 O O . LEU A 1 112 ? 13.950 2.826 -7.742 1.00 71.31 112 LEU A O 1
ATOM 895 N N . CYS A 1 113 ? 12.448 1.530 -6.645 1.00 68.00 113 CYS A N 1
ATOM 896 C CA . CYS A 1 113 ? 12.949 0.229 -7.068 1.00 68.00 113 CYS A CA 1
ATOM 897 C C . CYS A 1 113 ? 11.916 -0.485 -7.953 1.00 68.00 113 CYS A C 1
ATOM 899 O O . CYS A 1 113 ? 10.816 0.020 -8.162 1.00 68.00 113 CYS A O 1
ATOM 901 N N . ALA A 1 114 ? 12.306 -1.622 -8.527 1.00 77.06 114 ALA A N 1
ATOM 902 C CA . ALA A 1 114 ? 11.395 -2.607 -9.104 1.00 77.06 114 ALA A CA 1
ATOM 903 C C . ALA A 1 114 ? 10.253 -2.065 -10.003 1.00 77.06 114 ALA A C 1
ATOM 905 O O . ALA A 1 114 ? 10.513 -1.397 -11.013 1.00 77.06 114 ALA A O 1
ATOM 906 N N . ALA A 1 115 ? 8.996 -2.410 -9.697 1.00 79.44 115 ALA A N 1
ATOM 907 C CA . ALA A 1 115 ? 7.846 -2.148 -10.556 1.00 79.44 115 ALA A CA 1
ATOM 908 C C . ALA A 1 115 ? 7.528 -0.656 -10.619 1.00 79.44 115 ALA A C 1
ATOM 910 O O . ALA A 1 115 ? 7.211 -0.138 -11.692 1.00 79.44 115 ALA A O 1
ATOM 911 N N . ASN A 1 116 ? 7.702 0.035 -9.499 1.00 82.38 116 ASN A N 1
ATOM 912 C CA . ASN A 1 116 ? 7.616 1.476 -9.366 1.00 82.38 116 ASN A CA 1
ATOM 913 C C . ASN A 1 116 ? 8.593 2.198 -10.290 1.00 82.38 116 ASN A C 1
ATOM 915 O O . ASN A 1 116 ? 8.216 3.074 -11.078 1.00 82.38 116 ASN A O 1
ATOM 919 N N . TRP A 1 117 ? 9.862 1.792 -10.246 1.00 82.50 117 TRP A N 1
ATOM 920 C CA . TRP A 1 117 ? 10.892 2.345 -11.114 1.00 82.50 117 TRP A CA 1
ATOM 921 C C . TRP A 1 117 ? 10.576 2.087 -12.589 1.00 82.50 117 TRP A C 1
ATOM 923 O O . TRP A 1 117 ? 10.570 3.029 -13.387 1.00 82.50 117 TRP A O 1
ATOM 933 N N . ALA A 1 118 ? 10.267 0.837 -12.947 1.00 77.38 118 ALA A N 1
ATOM 934 C CA . ALA A 1 118 ? 10.009 0.436 -14.327 1.00 77.38 118 ALA A CA 1
ATOM 935 C C . ALA A 1 118 ? 8.754 1.109 -14.904 1.00 77.38 118 ALA A C 1
ATOM 937 O O . ALA A 1 118 ? 8.798 1.655 -16.008 1.00 77.38 118 ALA A O 1
ATOM 938 N N . GLY A 1 119 ? 7.653 1.142 -14.150 1.00 84.88 119 GLY A N 1
ATOM 939 C CA . GLY A 1 119 ? 6.415 1.818 -14.530 1.00 84.88 119 GLY A CA 1
ATOM 940 C C . GLY A 1 119 ? 6.621 3.317 -14.740 1.00 84.88 119 GLY A C 1
ATOM 941 O O . GLY A 1 119 ? 6.257 3.857 -15.790 1.00 84.88 119 GLY A O 1
ATOM 942 N N . ARG A 1 120 ? 7.299 3.992 -13.801 1.00 90.44 120 ARG A N 1
ATOM 943 C CA . ARG A 1 120 ? 7.616 5.423 -13.920 1.00 90.44 120 ARG A CA 1
ATOM 944 C C . ARG A 1 120 ? 8.530 5.726 -15.103 1.00 90.44 120 ARG A C 1
ATOM 946 O O . ARG A 1 120 ? 8.306 6.707 -15.812 1.00 90.44 120 ARG A O 1
ATOM 953 N N . ASP A 1 121 ? 9.539 4.896 -15.350 1.00 82.88 121 ASP A N 1
ATOM 954 C CA . ASP A 1 121 ? 10.422 5.071 -16.505 1.00 82.88 121 ASP A CA 1
ATOM 955 C C . ASP A 1 121 ? 9.673 4.847 -17.828 1.00 82.88 121 ASP A C 1
ATOM 957 O O . ASP A 1 121 ? 9.815 5.634 -18.765 1.00 82.88 121 ASP A O 1
ATOM 961 N N . ASN A 1 122 ? 8.787 3.849 -17.890 1.00 85.56 122 ASN A N 1
ATOM 962 C CA . ASN A 1 122 ? 7.911 3.609 -19.039 1.00 85.56 122 ASN A CA 1
ATOM 963 C C . ASN A 1 122 ? 7.014 4.817 -19.343 1.00 85.56 122 ASN A C 1
ATOM 965 O O . ASN A 1 122 ? 6.900 5.222 -20.506 1.00 85.56 122 ASN A O 1
ATOM 969 N N . LEU A 1 123 ? 6.442 5.440 -18.308 1.00 94.56 123 LEU A N 1
ATOM 970 C CA . LEU A 1 123 ? 5.668 6.676 -18.441 1.00 94.56 123 LEU A CA 1
ATOM 971 C C . LEU A 1 123 ? 6.513 7.796 -19.058 1.00 94.56 123 LEU A C 1
ATOM 973 O O . LEU A 1 123 ? 6.096 8.421 -20.035 1.00 94.56 123 LEU A O 1
ATOM 977 N N . ARG A 1 124 ? 7.741 7.988 -18.563 1.00 90.50 124 ARG A N 1
ATOM 978 C CA . ARG A 1 124 ? 8.691 8.976 -19.099 1.00 90.50 124 ARG A CA 1
ATOM 979 C C . ARG A 1 124 ? 9.145 8.670 -20.530 1.00 90.50 124 ARG A C 1
ATOM 981 O O . ARG A 1 124 ? 9.495 9.585 -21.272 1.00 90.50 124 ARG A O 1
ATOM 988 N N . ARG A 1 125 ? 9.115 7.402 -20.955 1.00 82.94 125 ARG A N 1
ATOM 989 C CA . ARG A 1 125 ? 9.379 6.967 -22.344 1.00 82.94 125 ARG A CA 1
ATOM 990 C C . ARG A 1 125 ? 8.184 7.150 -23.281 1.00 82.94 125 ARG A C 1
ATOM 992 O O . ARG A 1 125 ? 8.302 6.866 -24.472 1.00 82.94 125 ARG A O 1
ATOM 999 N N . GLY A 1 126 ? 7.039 7.608 -22.780 1.00 87.69 126 GLY A N 1
ATOM 1000 C CA . GLY A 1 126 ? 5.842 7.824 -23.589 1.00 87.69 126 GLY A CA 1
ATOM 1001 C C . GLY A 1 126 ? 4.852 6.658 -23.602 1.00 87.69 126 GLY A C 1
ATOM 1002 O O . GLY A 1 126 ? 3.843 6.743 -24.308 1.00 87.69 126 GLY A O 1
ATOM 1003 N N . ILE A 1 127 ? 5.115 5.575 -22.862 1.00 89.44 127 ILE A N 1
ATOM 1004 C CA . ILE A 1 127 ? 4.183 4.452 -22.708 1.00 89.44 127 ILE A CA 1
ATOM 1005 C C . ILE A 1 127 ? 3.141 4.877 -21.678 1.00 89.44 127 ILE A C 1
ATOM 1007 O O . ILE A 1 127 ? 3.452 5.030 -20.503 1.00 89.44 127 ILE A O 1
ATOM 1011 N N . ALA A 1 128 ? 1.913 5.120 -22.129 1.00 96.00 128 ALA A N 1
ATOM 1012 C CA . ALA A 1 128 ? 0.857 5.604 -21.251 1.00 96.00 128 ALA A CA 1
ATOM 1013 C C . ALA A 1 128 ? 0.144 4.436 -20.542 1.00 96.00 128 ALA A C 1
ATOM 1015 O O . ALA A 1 128 ? 0.174 3.307 -21.042 1.00 96.00 128 ALA A O 1
ATOM 1016 N N . PRO A 1 129 ? -0.540 4.691 -19.413 1.00 97.12 129 PRO A N 1
ATOM 1017 C CA . PRO A 1 129 ? -1.342 3.678 -18.736 1.00 97.12 129 PRO A CA 1
ATOM 1018 C C . PRO A 1 129 ? -2.457 3.116 -19.630 1.00 97.12 129 PRO A C 1
ATOM 1020 O O . PRO A 1 129 ? -2.989 3.848 -20.474 1.00 97.12 129 PRO A O 1
ATOM 1023 N N . PRO A 1 130 ? -2.854 1.846 -19.429 1.00 94.88 130 PRO A N 1
ATOM 1024 C CA . PRO A 1 130 ? -2.310 0.896 -18.446 1.00 94.88 130 PRO A CA 1
ATOM 1025 C C . PRO A 1 130 ? -1.057 0.143 -18.940 1.00 94.88 130 PRO A C 1
ATOM 1027 O O . PRO A 1 130 ? -0.520 -0.697 -18.226 1.00 94.88 130 PRO A O 1
ATOM 1030 N N . ASP A 1 131 ? -0.579 0.411 -20.162 1.00 88.50 131 ASP A N 1
ATOM 1031 C CA . ASP A 1 131 ? 0.517 -0.358 -20.766 1.00 88.50 131 ASP A CA 1
ATOM 1032 C C . ASP A 1 131 ? 1.851 -0.188 -20.004 1.00 88.50 131 ASP A C 1
ATOM 1034 O O . ASP A 1 131 ? 2.705 -1.064 -20.079 1.00 88.50 131 ASP A O 1
ATOM 1038 N N . CYS A 1 132 ? 2.059 0.900 -19.255 1.00 88.88 132 CYS A N 1
ATOM 1039 C CA . CYS A 1 132 ? 3.311 1.148 -18.525 1.00 88.88 132 CYS A CA 1
ATOM 1040 C C . CYS A 1 132 ? 3.597 0.150 -17.388 1.00 88.88 132 CYS A C 1
ATOM 1042 O O . CYS A 1 132 ? 4.763 -0.189 -17.186 1.00 88.88 132 CYS A O 1
ATOM 1044 N N . GLY A 1 133 ? 2.563 -0.346 -16.695 1.00 86.38 133 GLY A N 1
ATOM 1045 C CA . GLY A 1 133 ? 2.667 -1.395 -15.670 1.00 86.38 133 GLY A CA 1
ATOM 1046 C C . GLY A 1 133 ? 2.522 -2.821 -16.221 1.00 86.38 133 GLY A C 1
ATOM 1047 O O . GLY A 1 133 ? 2.675 -3.800 -15.496 1.00 86.38 133 GLY A O 1
ATOM 1048 N N . HIS A 1 134 ? 2.231 -2.966 -17.516 1.00 85.69 134 HIS A N 1
ATOM 1049 C CA . HIS A 1 134 ? 1.965 -4.259 -18.144 1.00 85.69 134 HIS A CA 1
ATOM 1050 C C . HIS A 1 134 ? 3.240 -5.129 -18.245 1.00 85.69 134 HIS A C 1
ATOM 1052 O O . HIS A 1 134 ? 4.292 -4.609 -18.633 1.00 85.69 134 HIS A O 1
ATOM 1058 N N . PRO A 1 135 ? 3.171 -6.468 -18.057 1.00 78.75 135 PRO A N 1
ATOM 1059 C CA . PRO A 1 135 ? 4.341 -7.366 -18.060 1.00 78.75 135 PRO A CA 1
ATOM 1060 C C . PRO A 1 135 ? 5.179 -7.344 -19.351 1.00 78.75 135 PRO A C 1
ATOM 1062 O O . PRO A 1 135 ? 6.353 -7.693 -19.372 1.00 78.75 135 PRO A O 1
ATOM 1065 N N . ARG A 1 136 ? 4.600 -6.887 -20.465 1.00 78.94 136 ARG A N 1
ATOM 1066 C CA . ARG A 1 136 ? 5.332 -6.666 -21.728 1.00 78.94 136 ARG A CA 1
ATOM 1067 C C . ARG A 1 136 ? 6.414 -5.580 -21.631 1.00 78.94 136 ARG A C 1
ATOM 1069 O O . ARG A 1 136 ? 7.368 -5.629 -22.414 1.00 78.94 136 ARG A O 1
ATOM 1076 N N . TYR A 1 137 ? 6.214 -4.592 -20.763 1.00 75.00 137 TYR A N 1
ATOM 1077 C CA . TYR A 1 137 ? 7.085 -3.428 -20.582 1.00 75.00 137 TYR A CA 1
ATOM 1078 C C . TYR A 1 137 ? 7.669 -3.339 -19.170 1.00 75.00 137 TYR A C 1
ATOM 1080 O O . TYR A 1 137 ? 8.663 -2.645 -18.978 1.00 75.00 137 TYR A O 1
ATOM 1088 N N . ASN A 1 138 ? 7.085 -4.044 -18.201 1.00 77.31 138 ASN A N 1
ATOM 1089 C CA . ASN A 1 138 ? 7.552 -4.089 -16.827 1.00 77.31 138 ASN A CA 1
ATOM 1090 C C . ASN A 1 138 ? 7.875 -5.531 -16.408 1.00 77.31 138 ASN A C 1
ATOM 1092 O O . ASN A 1 138 ? 6.979 -6.355 -16.248 1.00 77.31 138 ASN A O 1
ATOM 1096 N N . ALA A 1 139 ? 9.160 -5.832 -16.216 1.00 73.50 139 ALA A N 1
ATOM 1097 C CA . ALA A 1 139 ? 9.626 -7.152 -15.782 1.00 73.50 139 ALA A CA 1
ATOM 1098 C C . ALA A 1 139 ? 9.453 -7.407 -14.270 1.00 73.50 139 ALA A C 1
ATOM 1100 O O . ALA A 1 139 ? 9.811 -8.480 -13.797 1.00 73.50 139 ALA A O 1
ATOM 1101 N N . CYS A 1 140 ? 8.894 -6.446 -13.538 1.00 76.56 140 CYS A N 1
ATOM 1102 C CA . CYS A 1 140 ? 8.587 -6.530 -12.112 1.00 76.56 140 CYS A CA 1
ATOM 1103 C C . CYS A 1 140 ? 7.072 -6.411 -11.861 1.00 76.56 140 CYS A C 1
ATOM 1105 O O . CYS A 1 140 ? 6.648 -6.012 -10.786 1.00 76.56 140 CYS A O 1
ATOM 1107 N N . ALA A 1 141 ? 6.229 -6.693 -12.861 1.00 78.94 141 ALA A N 1
ATOM 1108 C CA . ALA A 1 141 ? 4.795 -6.401 -12.807 1.00 78.94 141 ALA A CA 1
ATOM 1109 C C . ALA A 1 141 ? 4.022 -7.102 -11.666 1.00 78.94 141 ALA A C 1
ATOM 1111 O O . ALA A 1 141 ? 2.954 -6.607 -11.302 1.00 78.94 141 ALA A O 1
ATOM 1112 N N . ASP A 1 142 ? 4.538 -8.201 -11.096 1.00 84.12 142 ASP A N 1
ATOM 1113 C CA . ASP A 1 142 ? 3.962 -8.896 -9.923 1.00 84.12 142 ASP A CA 1
ATOM 1114 C C . ASP A 1 142 ? 4.664 -8.572 -8.597 1.00 84.12 142 ASP A C 1
ATOM 1116 O O . ASP A 1 142 ? 4.400 -9.227 -7.584 1.00 84.12 142 ASP A O 1
ATOM 1120 N N . ASN A 1 143 ? 5.557 -7.584 -8.577 1.00 87.19 143 ASN A N 1
ATOM 1121 C CA . ASN A 1 143 ? 6.165 -7.171 -7.325 1.00 87.19 143 ASN A CA 1
ATOM 1122 C C . ASN A 1 143 ? 5.167 -6.440 -6.412 1.00 87.19 143 ASN A C 1
ATOM 1124 O O . ASN A 1 143 ? 4.118 -5.962 -6.848 1.00 87.19 143 ASN A O 1
ATOM 1128 N N . ILE A 1 144 ? 5.517 -6.369 -5.133 1.00 93.56 144 ILE A N 1
ATOM 1129 C CA . ILE A 1 144 ? 4.732 -5.805 -4.037 1.00 93.56 144 ILE A CA 1
ATOM 1130 C C . ILE A 1 144 ? 4.474 -4.295 -4.160 1.00 93.56 144 ILE A C 1
ATOM 1132 O O . ILE A 1 144 ? 3.542 -3.810 -3.535 1.00 93.56 144 ILE A O 1
ATOM 1136 N N . ASP A 1 145 ? 5.235 -3.569 -4.979 1.00 94.88 145 ASP A N 1
ATOM 1137 C CA . ASP A 1 145 ? 5.254 -2.105 -5.097 1.00 94.88 145 ASP A CA 1
ATOM 1138 C C . ASP A 1 145 ? 3.890 -1.416 -4.874 1.00 94.88 145 ASP A C 1
ATOM 1140 O O . ASP A 1 145 ? 3.736 -0.648 -3.929 1.00 94.88 145 ASP A O 1
ATOM 1144 N N . TYR A 1 146 ? 2.850 -1.735 -5.657 1.00 97.81 146 TYR A N 1
ATOM 1145 C CA . TYR A 1 146 ? 1.547 -1.089 -5.461 1.00 97.81 146 TYR A CA 1
ATOM 1146 C C . TYR A 1 146 ? 0.802 -1.508 -4.181 1.00 97.81 146 TYR A C 1
ATOM 1148 O O . TYR A 1 146 ? 0.003 -0.730 -3.667 1.00 97.81 146 TYR A O 1
ATOM 1156 N N . GLN A 1 147 ? 1.015 -2.717 -3.654 1.00 98.25 147 GLN A N 1
ATOM 1157 C CA . GLN A 1 147 ? 0.420 -3.127 -2.376 1.00 98.25 147 GLN A CA 1
ATOM 1158 C C . GLN A 1 147 ? 0.886 -2.206 -1.245 1.00 98.25 147 GLN A C 1
ATOM 1160 O O . GLN A 1 147 ? 0.040 -1.779 -0.461 1.00 98.25 147 GLN A O 1
ATOM 1165 N N . ILE A 1 148 ? 2.182 -1.877 -1.207 1.00 96.12 148 ILE A N 1
ATOM 1166 C CA . ILE A 1 148 ? 2.774 -0.953 -0.225 1.00 96.12 148 ILE A CA 1
ATOM 1167 C C . ILE A 1 148 ? 2.045 0.397 -0.260 1.00 96.12 148 ILE A C 1
ATOM 1169 O O . ILE A 1 148 ? 1.758 1.000 0.764 1.00 96.12 148 ILE A O 1
ATOM 1173 N N . GLU A 1 149 ? 1.678 0.840 -1.459 1.00 97.19 149 GLU A N 1
ATOM 1174 C CA . GLU A 1 149 ? 1.167 2.185 -1.716 1.00 97.19 149 GLU A CA 1
ATOM 1175 C C . GLU A 1 149 ? -0.362 2.252 -1.818 1.00 97.19 149 GLU A C 1
ATOM 1177 O O . GLU A 1 149 ? -0.911 3.185 -2.413 1.00 97.19 149 GLU A O 1
ATOM 1182 N N . SER A 1 150 ? -1.074 1.228 -1.348 1.00 98.19 150 SER A N 1
ATOM 1183 C CA . SER A 1 150 ? -2.518 1.077 -1.583 1.00 98.19 150 SER A CA 1
ATOM 1184 C C . SER A 1 150 ? -3.394 1.394 -0.374 1.00 98.19 150 SER A C 1
ATOM 1186 O O . SER A 1 150 ? -4.617 1.505 -0.515 1.00 98.19 150 SER A O 1
ATOM 1188 N N . ASP A 1 151 ? -2.793 1.581 0.796 1.00 98.62 151 ASP A N 1
ATOM 1189 C CA . ASP A 1 151 ? -3.463 1.782 2.077 1.00 98.62 151 ASP A CA 1
ATOM 1190 C C . ASP A 1 151 ? -4.409 2.998 2.027 1.00 98.62 151 ASP A C 1
ATOM 1192 O O . ASP A 1 151 ? -5.586 2.910 2.419 1.00 98.62 151 ASP A O 1
ATOM 1196 N N . TYR A 1 152 ? -3.968 4.105 1.410 1.00 98.56 152 TYR A N 1
ATOM 1197 C CA . TYR A 1 152 ? -4.791 5.298 1.191 1.00 98.56 152 TYR A CA 1
ATOM 1198 C C . TYR A 1 152 ? -6.125 4.992 0.498 1.00 98.56 152 TYR A C 1
ATOM 1200 O O . TYR A 1 152 ? -7.130 5.653 0.783 1.00 98.56 152 TYR A O 1
ATOM 1208 N N . ALA A 1 153 ? -6.161 4.011 -0.415 1.00 98.62 153 ALA A N 1
ATOM 1209 C CA . ALA A 1 153 ? -7.323 3.741 -1.252 1.00 98.62 153 ALA A CA 1
ATOM 1210 C C . ALA A 1 153 ? -8.520 3.309 -0.404 1.00 98.62 153 ALA A C 1
ATOM 1212 O O . ALA A 1 153 ? -9.654 3.705 -0.691 1.00 98.62 153 ALA A O 1
ATOM 1213 N N . GLY A 1 154 ? -8.273 2.545 0.663 1.00 98.50 154 GLY A N 1
ATOM 1214 C CA . GLY A 1 154 ? -9.292 2.194 1.644 1.00 98.50 154 GLY A CA 1
ATOM 1215 C C . GLY A 1 154 ? -9.516 3.286 2.690 1.00 98.50 154 GLY A C 1
ATOM 1216 O O . GLY A 1 154 ? -10.671 3.548 3.036 1.00 98.50 154 GLY A O 1
ATOM 1217 N N . LEU A 1 155 ? -8.460 3.989 3.125 1.00 98.81 155 LEU A N 1
ATOM 1218 C CA . LEU A 1 155 ? -8.566 5.100 4.086 1.00 98.81 155 LEU A CA 1
ATOM 1219 C C . LEU A 1 155 ? -9.483 6.230 3.595 1.00 98.81 155 LEU A C 1
ATOM 1221 O O . LEU A 1 155 ? -10.196 6.820 4.403 1.00 98.81 155 LEU A O 1
ATOM 1225 N N . VAL A 1 156 ? -9.537 6.495 2.284 1.00 98.81 156 VAL A N 1
ATOM 1226 C CA . VAL A 1 156 ? -10.466 7.476 1.682 1.00 98.81 156 VAL A CA 1
ATOM 1227 C C . VAL A 1 156 ? -11.779 6.857 1.174 1.00 98.81 156 VAL A C 1
ATOM 1229 O O . VAL A 1 156 ? -12.595 7.552 0.563 1.00 98.81 156 VAL A O 1
ATOM 1232 N N . SER A 1 157 ? -12.011 5.560 1.401 1.00 98.62 157 SER A N 1
ATOM 1233 C CA . SER A 1 157 ? -13.180 4.805 0.908 1.00 98.62 157 SER A CA 1
ATOM 1234 C C . SER A 1 157 ? -13.910 4.019 2.018 1.00 98.62 157 SER A C 1
ATOM 1236 O O . SER A 1 157 ? -14.207 2.838 1.811 1.00 98.62 157 SER A O 1
ATOM 1238 N N . PRO A 1 158 ? -14.245 4.615 3.184 1.00 98.56 158 PRO A N 1
ATOM 1239 C CA . PRO A 1 158 ? -14.847 3.877 4.296 1.00 98.56 158 PRO A CA 1
ATOM 1240 C C . PRO A 1 158 ? -16.148 3.183 3.866 1.00 98.56 158 PRO A C 1
ATOM 1242 O O . PRO A 1 158 ? -17.120 3.834 3.482 1.00 98.56 158 PRO A O 1
ATOM 1245 N N . GLY A 1 159 ? -16.167 1.849 3.934 1.00 98.12 159 GLY A N 1
ATOM 1246 C CA . GLY A 1 159 ? -17.313 1.010 3.572 1.00 98.12 159 GLY A CA 1
ATOM 1247 C C . GLY A 1 159 ? -17.639 0.976 2.076 1.00 98.12 159 GLY A C 1
ATOM 1248 O O . GLY A 1 159 ? -18.730 0.549 1.707 1.00 98.12 159 GLY A O 1
ATOM 1249 N N . LEU A 1 160 ? -16.719 1.426 1.216 1.00 98.25 160 LEU A N 1
ATOM 1250 C CA . LEU A 1 160 ? -16.909 1.547 -0.232 1.00 98.25 160 LEU A CA 1
ATOM 1251 C C . LEU A 1 160 ? -15.842 0.753 -1.009 1.00 98.25 160 LEU A C 1
ATOM 1253 O O . LEU A 1 160 ? -15.046 1.345 -1.744 1.00 98.25 160 LEU A O 1
ATOM 1257 N N . PRO A 1 161 ? -15.827 -0.591 -0.920 1.00 97.56 161 PRO A N 1
ATOM 1258 C CA . PRO A 1 161 ? -14.780 -1.417 -1.531 1.00 97.56 161 PRO A CA 1
ATOM 1259 C C . PRO A 1 161 ? -14.702 -1.253 -3.057 1.00 97.56 161 PRO A C 1
ATOM 1261 O O . PRO A 1 161 ? -13.617 -1.240 -3.627 1.00 97.56 161 PRO A O 1
ATOM 1264 N N . GLN A 1 162 ? -15.827 -1.006 -3.742 1.00 98.25 162 GLN A N 1
ATOM 1265 C CA . GLN A 1 162 ? -15.810 -0.748 -5.188 1.00 98.25 162 GLN A CA 1
ATOM 1266 C C . GLN A 1 162 ? -15.018 0.516 -5.565 1.00 98.25 162 GLN A C 1
ATOM 1268 O O . GLN A 1 162 ? -14.449 0.583 -6.657 1.00 98.25 162 GLN A O 1
ATOM 1273 N N . ARG A 1 163 ? -14.985 1.520 -4.677 1.00 98.12 163 ARG A N 1
ATOM 1274 C CA . ARG A 1 163 ? -14.204 2.749 -4.868 1.00 98.12 163 ARG A CA 1
ATOM 1275 C C . ARG A 1 163 ? -12.715 2.481 -4.655 1.00 98.12 163 ARG A C 1
ATOM 1277 O O . ARG A 1 163 ? -11.926 2.945 -5.471 1.00 98.12 163 ARG A O 1
ATOM 1284 N N . ALA A 1 164 ? -12.358 1.670 -3.658 1.00 98.12 164 ALA A N 1
ATOM 1285 C CA . ALA A 1 164 ? -10.983 1.212 -3.456 1.00 98.12 164 ALA A CA 1
ATOM 1286 C C . ALA A 1 164 ? -10.459 0.434 -4.681 1.00 98.12 164 ALA A C 1
ATOM 1288 O O . ALA A 1 164 ? -9.426 0.801 -5.229 1.00 98.12 164 ALA A O 1
ATOM 1289 N N . ILE A 1 165 ? -11.235 -0.520 -5.218 1.00 98.62 165 ILE A N 1
ATOM 1290 C CA . ILE A 1 165 ? -10.895 -1.247 -6.462 1.00 98.62 165 ILE A CA 1
ATOM 1291 C C . ILE A 1 165 ? -10.668 -0.282 -7.637 1.00 98.62 165 ILE A C 1
ATOM 1293 O O . ILE A 1 165 ? -9.759 -0.468 -8.443 1.00 98.62 165 ILE A O 1
ATOM 1297 N N . ALA A 1 166 ? -11.491 0.765 -7.762 1.00 98.44 166 ALA A N 1
ATOM 1298 C CA . ALA A 1 166 ? -11.335 1.747 -8.833 1.00 98.44 166 ALA A CA 1
ATOM 1299 C C . ALA A 1 166 ? -10.034 2.560 -8.708 1.00 98.44 166 ALA A C 1
ATOM 1301 O O . ALA A 1 166 ? -9.408 2.841 -9.730 1.00 98.44 166 ALA A O 1
ATOM 1302 N N . LEU A 1 167 ? -9.616 2.900 -7.484 1.00 98.69 167 LEU A N 1
ATOM 1303 C CA . LEU A 1 167 ? -8.328 3.548 -7.218 1.00 98.69 167 LEU A CA 1
ATOM 1304 C C . LEU A 1 167 ? -7.154 2.609 -7.516 1.00 98.69 167 LEU A C 1
ATOM 1306 O O . LEU A 1 167 ? -6.208 3.029 -8.178 1.00 98.69 167 LEU A O 1
ATOM 1310 N N . SER A 1 168 ? -7.266 1.329 -7.154 1.00 98.25 168 SER A N 1
ATOM 1311 C CA . SER A 1 168 ? -6.281 0.302 -7.516 1.00 98.25 168 SER A CA 1
ATOM 1312 C C . SER A 1 168 ? -6.124 0.129 -9.016 1.00 98.25 168 SER A C 1
ATOM 1314 O O . SER A 1 168 ? -5.007 0.050 -9.517 1.00 98.25 168 SER A O 1
ATOM 1316 N N . ARG A 1 169 ? -7.222 0.188 -9.770 1.00 97.00 169 ARG A N 1
ATOM 1317 C CA . ARG A 1 169 ? -7.154 0.181 -11.233 1.00 97.00 169 ARG A CA 1
ATOM 1318 C C . ARG A 1 169 ? -6.483 1.438 -11.792 1.00 97.00 169 ARG A C 1
ATOM 1320 O O . ARG A 1 169 ? -5.744 1.342 -12.767 1.00 97.00 169 ARG A O 1
ATOM 1327 N N . LEU A 1 170 ? -6.752 2.605 -11.207 1.00 98.25 170 LEU A N 1
ATOM 1328 C CA . LEU A 1 170 ? -6.215 3.884 -11.674 1.00 98.25 170 LEU A CA 1
ATOM 1329 C C . LEU A 1 170 ? -4.707 4.009 -11.426 1.00 98.25 170 LEU A C 1
ATOM 1331 O O . LEU A 1 170 ? -3.974 4.344 -12.352 1.00 98.25 170 LEU A O 1
ATOM 1335 N N . PHE A 1 171 ? -4.261 3.748 -10.197 1.00 98.56 171 PHE A N 1
ATOM 1336 C CA . PHE A 1 171 ? -2.880 3.987 -9.776 1.00 98.56 171 PHE A CA 1
ATOM 1337 C C . PHE A 1 171 ? -2.020 2.725 -9.818 1.00 98.56 171 PHE A C 1
ATOM 1339 O O . PHE A 1 171 ? -0.886 2.783 -10.280 1.00 98.56 171 PHE A O 1
ATOM 1346 N N . GLY A 1 172 ? -2.570 1.565 -9.461 1.00 97.56 172 GLY A N 1
ATOM 1347 C CA . GLY A 1 172 ? -1.819 0.311 -9.498 1.00 97.56 172 GLY A CA 1
ATOM 1348 C C . GLY A 1 172 ? -1.375 -0.079 -10.900 1.00 97.56 172 GLY A C 1
ATOM 1349 O O . GLY A 1 172 ? -0.268 -0.572 -11.071 1.00 97.56 172 GLY A O 1
ATOM 1350 N N . THR A 1 173 ? -2.166 0.224 -11.935 1.00 96.69 173 THR A N 1
ATOM 1351 C CA . THR A 1 173 ? -1.771 -0.057 -13.330 1.00 96.69 173 THR A CA 1
ATOM 1352 C C . THR A 1 173 ? -0.684 0.875 -13.874 1.00 96.69 173 THR A C 1
ATOM 1354 O O . THR A 1 173 ? -0.182 0.653 -14.979 1.00 96.69 173 THR A O 1
ATOM 1357 N N . LEU A 1 174 ? -0.287 1.907 -13.115 1.00 98.00 174 LEU A N 1
ATOM 1358 C CA . LEU A 1 174 ? 0.884 2.716 -13.452 1.00 98.00 174 LEU A CA 1
ATOM 1359 C C . LEU A 1 174 ? 2.176 1.902 -13.310 1.00 98.00 174 LEU A C 1
ATOM 1361 O O . LEU A 1 174 ? 3.116 2.124 -14.077 1.00 98.00 174 LEU A O 1
ATOM 1365 N N . VAL A 1 175 ? 2.202 0.964 -12.359 1.00 93.44 175 VAL A N 1
ATOM 1366 C CA . VAL A 1 175 ? 3.420 0.282 -11.898 1.00 93.44 175 VAL A CA 1
ATOM 1367 C C . VAL A 1 175 ? 3.310 -1.241 -11.940 1.00 93.44 175 VAL A C 1
ATOM 1369 O O . VAL A 1 175 ? 4.278 -1.896 -12.292 1.00 93.44 175 VAL A O 1
ATOM 1372 N N . ASN A 1 176 ? 2.134 -1.822 -11.721 1.00 94.88 176 ASN A N 1
ATOM 1373 C CA . ASN A 1 176 ? 1.914 -3.266 -11.660 1.00 94.88 176 ASN A CA 1
ATOM 1374 C C . ASN A 1 176 ? 0.852 -3.755 -12.662 1.00 94.88 176 ASN A C 1
ATOM 1376 O O . ASN A 1 176 ? 0.150 -2.983 -13.321 1.00 94.88 176 ASN A O 1
ATOM 1380 N N . SER A 1 177 ? 0.701 -5.079 -12.738 1.00 91.75 177 SER A N 1
ATOM 1381 C CA . SER A 1 177 ? -0.390 -5.785 -13.418 1.00 91.75 177 SER A CA 1
ATOM 1382 C C . SER A 1 177 ? -0.689 -7.097 -12.680 1.00 91.75 177 SER A C 1
ATOM 1384 O O . SER A 1 177 ? 0.150 -7.584 -11.930 1.00 91.75 177 SER A O 1
ATOM 1386 N N . GLY A 1 178 ? -1.866 -7.693 -12.889 1.00 93.19 178 GLY A N 1
ATOM 1387 C CA . GLY A 1 178 ? -2.202 -8.994 -12.299 1.00 93.19 178 GLY A CA 1
ATOM 1388 C C . GLY A 1 178 ? -2.256 -8.958 -10.769 1.00 93.19 178 GLY A C 1
ATOM 1389 O O . GLY A 1 178 ? -2.929 -8.094 -10.199 1.00 93.19 178 GLY A O 1
ATOM 1390 N N . ASP A 1 179 ? -1.554 -9.889 -10.111 1.00 94.75 179 ASP A N 1
ATOM 1391 C CA . ASP A 1 179 ? -1.593 -10.023 -8.649 1.00 94.75 179 ASP A CA 1
ATOM 1392 C C . ASP A 1 179 ? -1.050 -8.770 -7.948 1.00 94.75 179 ASP A C 1
ATOM 1394 O O . ASP A 1 179 ? -1.583 -8.413 -6.903 1.00 94.75 179 ASP A O 1
ATOM 1398 N N . GLY A 1 180 ? -0.095 -8.039 -8.540 1.00 94.38 180 GLY A N 1
ATOM 1399 C CA . GLY A 1 180 ? 0.408 -6.780 -7.967 1.00 94.38 180 GLY A CA 1
ATOM 1400 C C . GLY A 1 180 ? -0.671 -5.690 -7.836 1.00 94.38 180 GLY A C 1
ATOM 1401 O O . GLY A 1 180 ? -0.744 -4.988 -6.831 1.00 94.38 180 GLY A O 1
ATOM 1402 N N . VAL A 1 181 ? -1.588 -5.586 -8.809 1.00 97.06 181 VAL A N 1
ATOM 1403 C CA . VAL A 1 181 ? -2.718 -4.632 -8.741 1.00 97.06 181 VAL A CA 1
ATOM 1404 C C . VAL A 1 181 ? -3.813 -5.142 -7.809 1.00 97.06 181 VAL A C 1
ATOM 1406 O O . VAL A 1 181 ? -4.405 -4.372 -7.048 1.00 97.06 181 VAL A O 1
ATOM 1409 N N . TRP A 1 182 ? -4.101 -6.444 -7.864 1.00 98.19 182 TRP A N 1
ATOM 1410 C CA . TRP A 1 182 ? -5.131 -7.044 -7.022 1.00 98.19 182 TRP A CA 1
ATOM 1411 C C . TRP A 1 182 ? -4.742 -7.040 -5.547 1.00 98.19 182 TRP A C 1
ATOM 1413 O O . TRP A 1 182 ? -5.611 -6.826 -4.712 1.00 98.19 182 TRP A O 1
ATOM 1423 N N . ALA A 1 183 ? -3.463 -7.179 -5.211 1.00 98.31 183 ALA A N 1
ATOM 1424 C CA . ALA A 1 183 ? -2.979 -7.025 -3.847 1.00 98.31 183 ALA A CA 1
ATOM 1425 C C . ALA A 1 183 ? -3.336 -5.653 -3.259 1.00 98.31 183 ALA A C 1
ATOM 1427 O O . ALA A 1 183 ? -3.864 -5.577 -2.150 1.00 98.31 183 ALA A O 1
ATOM 1428 N N . GLY A 1 184 ? -3.178 -4.577 -4.036 1.00 98.38 184 GLY A N 1
ATOM 1429 C CA . GLY A 1 184 ? -3.619 -3.253 -3.600 1.00 98.38 184 GLY A CA 1
ATOM 1430 C C . GLY A 1 184 ? -5.143 -3.130 -3.457 1.00 98.38 184 GLY A C 1
ATOM 1431 O O . GLY A 1 184 ? -5.642 -2.518 -2.514 1.00 98.38 184 GLY A O 1
ATOM 1432 N N . ALA A 1 185 ? -5.917 -3.778 -4.335 1.00 98.69 185 ALA A N 1
ATOM 1433 C CA . ALA A 1 185 ? -7.377 -3.834 -4.193 1.00 98.69 185 ALA A CA 1
ATOM 1434 C C . ALA A 1 185 ? -7.816 -4.636 -2.951 1.00 98.69 185 ALA A C 1
ATOM 1436 O O . ALA A 1 185 ? -8.800 -4.281 -2.297 1.00 98.69 185 ALA A O 1
ATOM 1437 N N . PHE A 1 186 ? -7.077 -5.692 -2.607 1.00 98.94 186 PHE A N 1
ATOM 1438 C CA . PHE A 1 186 ? -7.260 -6.472 -1.387 1.00 98.94 186 PHE A CA 1
ATOM 1439 C C . PHE A 1 186 ? -7.004 -5.615 -0.140 1.00 98.94 186 PHE A C 1
ATOM 1441 O O . PHE A 1 186 ? -7.872 -5.552 0.734 1.00 98.94 186 PHE A O 1
ATOM 1448 N N . MET A 1 187 ? -5.875 -4.899 -0.088 1.00 98.88 187 MET A N 1
ATOM 1449 C CA . MET A 1 187 ? -5.554 -3.956 0.991 1.00 98.88 187 MET A CA 1
ATOM 1450 C C . MET A 1 187 ? -6.635 -2.882 1.139 1.00 98.88 187 MET A C 1
ATOM 1452 O O . MET A 1 187 ? -7.205 -2.716 2.218 1.00 98.88 187 MET A O 1
ATOM 1456 N N . GLY A 1 188 ? -7.004 -2.217 0.041 1.00 98.69 188 GLY A N 1
ATOM 1457 C CA . GLY A 1 188 ? -8.056 -1.202 0.045 1.00 98.69 188 GLY A CA 1
ATOM 1458 C C . GLY A 1 188 ? -9.413 -1.737 0.523 1.00 98.69 188 GLY A C 1
ATOM 1459 O O . GLY A 1 188 ? -10.128 -1.042 1.249 1.00 98.69 188 GLY A O 1
ATOM 1460 N N . GLY A 1 189 ? -9.757 -2.983 0.175 1.00 98.75 189 GLY A N 1
ATOM 1461 C CA . GLY A 1 189 ? -10.949 -3.675 0.671 1.00 98.75 189 GLY A CA 1
ATOM 1462 C C . GLY A 1 189 ? -10.916 -3.931 2.182 1.00 98.75 189 GLY A C 1
ATOM 1463 O O . GLY A 1 189 ? -11.912 -3.670 2.860 1.00 98.75 189 GLY A O 1
ATOM 1464 N N . MET A 1 190 ? -9.771 -4.365 2.723 1.00 98.94 190 MET A N 1
ATOM 1465 C CA . MET A 1 190 ? -9.584 -4.539 4.170 1.00 98.94 190 MET A CA 1
ATOM 1466 C C . MET A 1 190 ? -9.736 -3.211 4.920 1.00 98.94 190 MET A C 1
ATOM 1468 O O . MET A 1 190 ? -10.525 -3.119 5.861 1.00 98.94 190 MET A O 1
ATOM 1472 N N . TYR A 1 191 ? -9.045 -2.159 4.478 1.00 98.88 191 TYR A N 1
ATOM 1473 C CA . TYR A 1 191 ? -9.142 -0.829 5.086 1.00 98.88 191 TYR A CA 1
ATOM 1474 C C . TYR A 1 191 ? -10.564 -0.264 5.041 1.00 98.88 191 TYR A C 1
ATOM 1476 O O . TYR A 1 191 ? -11.050 0.263 6.043 1.00 98.88 191 TYR A O 1
ATOM 1484 N N . ALA A 1 192 ? -11.258 -0.401 3.906 1.00 98.75 192 ALA A N 1
ATOM 1485 C CA . ALA A 1 192 ? -12.638 0.056 3.768 1.00 98.75 192 ALA A CA 1
ATOM 1486 C C . ALA A 1 192 ? -13.571 -0.617 4.793 1.00 98.75 192 ALA A C 1
ATOM 1488 O O . ALA A 1 192 ? -14.462 0.046 5.332 1.00 98.75 192 ALA A O 1
ATOM 1489 N N . GLU A 1 193 ? -13.364 -1.904 5.082 1.00 98.81 193 GLU A N 1
ATOM 1490 C CA . GLU A 1 193 ? -14.156 -2.664 6.054 1.00 98.81 193 GLU A CA 1
ATOM 1491 C C . GLU A 1 193 ? -13.758 -2.380 7.511 1.00 98.81 193 GLU A C 1
ATOM 1493 O O . GLU A 1 193 ? -14.632 -2.284 8.378 1.00 98.81 193 GLU A O 1
ATOM 1498 N N . ALA A 1 194 ? -12.469 -2.152 7.783 1.00 98.81 194 ALA A N 1
ATOM 1499 C CA . ALA A 1 194 ? -11.932 -1.871 9.118 1.00 98.81 194 ALA A CA 1
ATOM 1500 C C . ALA A 1 194 ? -12.589 -0.651 9.799 1.00 98.81 194 ALA A C 1
ATOM 1502 O O . ALA A 1 194 ? -12.669 -0.550 11.025 1.00 98.81 194 ALA A O 1
ATOM 1503 N N . PHE A 1 195 ? -13.170 0.274 9.034 1.00 98.81 195 PHE A N 1
ATOM 1504 C CA . PHE A 1 195 ? -13.938 1.374 9.617 1.00 98.81 195 PHE A CA 1
ATOM 1505 C C . PHE A 1 195 ? -15.177 0.930 10.412 1.00 98.81 195 PHE A C 1
ATOM 1507 O O . PHE A 1 195 ? -15.604 1.650 11.315 1.00 98.81 195 PHE A O 1
ATOM 1514 N N . PHE A 1 196 ? -15.733 -0.246 10.123 1.00 98.56 196 PHE A N 1
ATOM 1515 C CA . PHE A 1 196 ? -17.038 -0.680 10.625 1.00 98.56 196 PHE A CA 1
ATOM 1516 C C . PHE A 1 196 ? -17.009 -1.954 11.474 1.00 98.56 196 PHE A C 1
ATOM 1518 O O . PHE A 1 196 ? -18.029 -2.305 12.067 1.00 98.56 196 PHE A O 1
ATOM 1525 N N . THR A 1 197 ? -15.877 -2.652 11.544 1.00 98.31 197 THR A N 1
ATOM 1526 C CA . THR A 1 197 ? -15.729 -3.865 12.354 1.00 98.31 197 THR A CA 1
ATOM 1527 C C . THR A 1 197 ? -14.331 -3.961 12.957 1.00 98.31 197 THR A C 1
ATOM 1529 O O . THR A 1 197 ? -13.382 -3.356 12.463 1.00 98.31 197 THR A O 1
ATOM 1532 N N . ARG A 1 198 ? -14.221 -4.722 14.050 1.00 97.56 198 ARG A N 1
ATOM 1533 C CA . ARG A 1 198 ? -12.952 -5.143 14.666 1.00 97.56 198 ARG A CA 1
ATOM 1534 C C . ARG A 1 198 ? -12.633 -6.617 14.392 1.00 97.56 198 ARG A C 1
ATOM 1536 O O . ARG A 1 198 ? -11.568 -7.084 14.776 1.00 97.56 198 ARG A O 1
ATOM 1543 N N . ASP A 1 199 ? -13.554 -7.348 13.765 1.00 98.25 199 ASP A N 1
ATOM 1544 C CA . ASP A 1 199 ? -13.361 -8.757 13.440 1.00 98.25 199 ASP A CA 1
ATOM 1545 C C . ASP A 1 199 ? -12.435 -8.912 12.229 1.00 98.25 199 ASP A C 1
ATOM 1547 O O . ASP A 1 199 ? -12.793 -8.552 11.105 1.00 98.25 199 ASP A O 1
ATOM 1551 N N . MET A 1 200 ? -11.245 -9.458 12.474 1.00 98.00 200 MET A N 1
ATOM 1552 C CA . MET A 1 200 ? -10.213 -9.594 11.454 1.00 98.00 200 MET A CA 1
ATOM 1553 C C . MET A 1 200 ? -10.602 -10.586 10.355 1.00 98.00 200 MET A C 1
ATOM 1555 O O . MET A 1 200 ? -10.241 -10.375 9.200 1.00 98.00 200 MET A O 1
ATOM 1559 N N . ASP A 1 201 ? -11.378 -11.628 10.669 1.00 98.00 201 ASP A N 1
ATOM 1560 C CA . ASP A 1 201 ? -11.864 -12.550 9.641 1.00 98.00 201 ASP A CA 1
ATOM 1561 C C . ASP A 1 201 ? -12.811 -11.831 8.668 1.00 98.00 201 ASP A C 1
ATOM 1563 O O . ASP A 1 201 ? -12.640 -11.956 7.455 1.00 98.00 201 ASP A O 1
ATOM 1567 N N . THR A 1 202 ? -13.730 -11.001 9.179 1.00 98.62 202 THR A N 1
ATOM 1568 C CA . THR A 1 202 ? -14.604 -10.151 8.349 1.00 98.62 202 THR A CA 1
ATOM 1569 C C . THR A 1 202 ? -13.807 -9.148 7.502 1.00 98.62 202 THR A C 1
ATOM 1571 O O . THR A 1 202 ? -14.118 -8.952 6.326 1.00 98.62 202 THR A O 1
ATOM 1574 N N . ILE A 1 203 ? -12.766 -8.525 8.066 1.00 98.88 203 ILE A N 1
ATOM 1575 C CA . ILE A 1 203 ? -11.896 -7.581 7.340 1.00 98.88 203 ILE A CA 1
ATOM 1576 C C . ILE A 1 203 ? -11.181 -8.288 6.182 1.00 98.88 203 ILE A C 1
ATOM 1578 O O . ILE A 1 203 ? -11.216 -7.809 5.046 1.00 98.88 203 ILE A O 1
ATOM 1582 N N . VAL A 1 204 ? -10.584 -9.454 6.443 1.00 98.81 204 VAL A N 1
ATOM 1583 C CA . VAL A 1 204 ? -9.902 -10.254 5.416 1.00 98.81 204 VAL A CA 1
ATOM 1584 C C . VAL A 1 204 ? -10.888 -10.757 4.357 1.00 98.81 204 VAL A C 1
ATOM 1586 O O . VAL A 1 204 ? -10.555 -10.759 3.171 1.00 98.81 204 VAL A O 1
ATOM 1589 N N . ASP A 1 205 ? -12.114 -11.129 4.740 1.00 98.75 205 ASP A N 1
ATOM 1590 C CA . ASP A 1 205 ? -13.171 -11.513 3.796 1.00 98.75 205 ASP A CA 1
ATOM 1591 C C . ASP A 1 205 ? -13.564 -10.355 2.862 1.00 98.75 205 ASP A C 1
ATOM 1593 O O . ASP A 1 205 ? -13.785 -10.578 1.668 1.00 98.75 205 ASP A O 1
ATOM 1597 N N . ALA A 1 206 ? -13.599 -9.114 3.358 1.00 98.75 206 ALA A N 1
ATOM 1598 C CA . ALA A 1 206 ? -13.855 -7.937 2.527 1.00 98.75 206 ALA A CA 1
ATOM 1599 C C . ALA A 1 206 ? -12.713 -7.648 1.537 1.00 98.75 206 ALA A C 1
ATOM 1601 O O . ALA A 1 206 ? -12.972 -7.331 0.369 1.00 98.75 206 ALA A O 1
ATOM 1602 N N . GLY A 1 207 ? -11.459 -7.819 1.968 1.00 98.69 207 GLY A N 1
ATOM 1603 C CA . GLY A 1 207 ? -10.302 -7.786 1.072 1.00 98.69 207 GLY A CA 1
ATOM 1604 C C . GLY A 1 207 ? -10.402 -8.858 -0.015 1.00 98.69 207 GLY A C 1
ATOM 1605 O O . GLY A 1 207 ? -10.312 -8.556 -1.205 1.00 98.69 207 GLY A O 1
ATOM 1606 N N . LEU A 1 208 ? -10.670 -10.110 0.371 1.00 98.69 208 LEU A N 1
ATOM 1607 C CA . LEU A 1 208 ? -10.780 -11.245 -0.552 1.00 98.69 208 LEU A CA 1
ATOM 1608 C C . LEU A 1 208 ? -11.933 -11.074 -1.553 1.00 98.69 208 LEU A C 1
ATOM 1610 O O . LEU A 1 208 ? -11.804 -11.443 -2.718 1.00 98.69 208 LEU A O 1
ATOM 1614 N N . ALA A 1 209 ? -13.048 -10.475 -1.129 1.00 98.62 209 ALA A N 1
ATOM 1615 C CA . ALA A 1 209 ? -14.172 -10.159 -2.005 1.00 98.62 209 ALA A CA 1
ATOM 1616 C C . ALA A 1 209 ? -13.854 -9.071 -3.045 1.00 98.62 209 ALA A C 1
ATOM 1618 O O . ALA A 1 209 ? -14.612 -8.926 -4.003 1.00 98.62 209 ALA A O 1
ATOM 1619 N N . SER A 1 210 ? -12.769 -8.311 -2.862 1.00 98.75 210 SER A N 1
ATOM 1620 C CA . SER A 1 210 ? -12.377 -7.196 -3.733 1.00 98.75 210 SER A CA 1
ATOM 1621 C C . SER A 1 210 ? -11.470 -7.612 -4.899 1.00 98.75 210 SER A C 1
ATOM 1623 O O . SER A 1 210 ? -11.175 -6.792 -5.768 1.00 98.75 210 SER A O 1
ATOM 1625 N N . ILE A 1 211 ? -11.062 -8.883 -4.958 1.00 98.69 211 ILE A N 1
ATOM 1626 C CA . ILE A 1 211 ? -10.128 -9.419 -5.958 1.00 98.69 211 ILE A CA 1
ATOM 1627 C C . ILE A 1 211 ? -10.714 -10.622 -6.708 1.00 98.69 211 ILE A C 1
ATOM 1629 O O . ILE A 1 211 ? -11.675 -11.234 -6.231 1.00 98.69 211 ILE A O 1
ATOM 1633 N N . PRO A 1 212 ? -10.191 -10.973 -7.900 1.00 98.19 212 PRO A N 1
ATOM 1634 C CA . PRO A 1 212 ? -10.682 -12.138 -8.625 1.00 98.19 212 PRO A CA 1
ATOM 1635 C C . PRO A 1 212 ? -10.463 -13.413 -7.793 1.00 98.19 212 PRO A C 1
ATOM 1637 O O . PRO A 1 212 ? -9.343 -13.653 -7.348 1.00 98.19 212 PRO A O 1
ATOM 1640 N N . PRO A 1 213 ? -11.485 -14.266 -7.602 1.00 97.50 213 PRO A N 1
ATOM 1641 C CA . PRO A 1 213 ? -11.386 -15.429 -6.711 1.00 97.50 213 PRO A CA 1
ATOM 1642 C C . PRO A 1 213 ? -10.372 -16.487 -7.180 1.00 97.50 213 PRO A C 1
ATOM 1644 O O . PRO A 1 213 ? -9.880 -17.274 -6.368 1.00 97.50 213 PRO A O 1
ATOM 1647 N N . ASP A 1 214 ? -10.063 -16.487 -8.478 1.00 95.75 214 ASP A N 1
ATOM 1648 C CA . ASP A 1 214 ? -9.131 -17.413 -9.125 1.00 95.75 214 ASP A CA 1
ATOM 1649 C C . ASP A 1 214 ? -7.683 -16.887 -9.166 1.00 95.75 214 ASP A C 1
ATOM 1651 O O . ASP A 1 214 ? -6.812 -17.545 -9.735 1.00 95.75 214 ASP A O 1
ATOM 1655 N N . SER A 1 215 ? -7.406 -15.706 -8.595 1.00 95.75 215 SER A N 1
ATOM 1656 C CA . SER A 1 215 ? -6.042 -15.177 -8.536 1.00 95.75 215 SER A CA 1
ATOM 1657 C C . SER A 1 215 ? -5.153 -15.954 -7.565 1.00 95.75 215 SER A C 1
ATOM 1659 O O . SER A 1 215 ? -5.637 -16.513 -6.575 1.00 95.75 215 SER A O 1
ATOM 1661 N N . GLN A 1 216 ? -3.839 -15.980 -7.818 1.00 95.00 216 GLN A N 1
ATOM 1662 C CA . GLN A 1 216 ? -2.907 -16.627 -6.888 1.00 95.00 216 GLN A CA 1
ATOM 1663 C C . GLN A 1 216 ? -2.791 -15.834 -5.586 1.00 95.00 216 GLN A C 1
ATOM 1665 O O . GLN A 1 216 ? -2.560 -16.429 -4.536 1.00 95.00 216 GLN A O 1
ATOM 1670 N N . TYR A 1 217 ? -3.037 -14.520 -5.612 1.00 97.31 217 TYR A N 1
ATOM 1671 C CA . TYR A 1 217 ? -3.177 -13.746 -4.383 1.00 97.31 217 TYR A CA 1
ATOM 1672 C C . TYR A 1 217 ? -4.403 -14.196 -3.557 1.00 97.31 217 TYR A C 1
ATOM 1674 O O . TYR A 1 217 ? -4.297 -14.409 -2.351 1.00 97.31 217 TYR A O 1
ATOM 1682 N N . ALA A 1 218 ? -5.560 -14.439 -4.189 1.00 98.50 218 ALA A N 1
ATOM 1683 C CA . ALA A 1 218 ? -6.751 -14.969 -3.512 1.00 98.50 218 ALA A CA 1
ATOM 1684 C C . ALA A 1 218 ? -6.559 -16.413 -3.011 1.00 98.50 218 ALA A C 1
ATOM 1686 O O . ALA A 1 218 ? -7.116 -16.806 -1.981 1.00 98.50 218 ALA A O 1
ATOM 1687 N N . GLU A 1 219 ? -5.790 -17.226 -3.735 1.00 98.19 219 GLU A N 1
ATOM 1688 C CA . GLU A 1 219 ? -5.348 -18.545 -3.276 1.00 98.19 219 GLU A CA 1
ATOM 1689 C C . GLU A 1 219 ? -4.471 -18.435 -2.020 1.00 98.19 219 GLU A C 1
ATOM 1691 O O . GLU A 1 219 ? -4.769 -19.085 -1.016 1.00 98.19 219 GLU A O 1
ATOM 1696 N N . MET A 1 220 ? -3.473 -17.546 -2.034 1.00 98.31 220 MET A N 1
ATOM 1697 C CA . MET A 1 220 ? -2.585 -17.277 -0.901 1.00 98.31 220 MET A CA 1
ATOM 1698 C C . MET A 1 220 ? -3.367 -16.880 0.352 1.00 98.31 220 MET A C 1
ATOM 1700 O O . MET A 1 220 ? -3.157 -17.466 1.417 1.00 98.31 220 MET A O 1
ATOM 1704 N N . VAL A 1 221 ? -4.339 -15.971 0.227 1.00 98.88 221 VAL A N 1
ATOM 1705 C CA . VAL A 1 221 ? -5.188 -15.550 1.354 1.00 98.88 221 VAL A CA 1
ATOM 1706 C C . VAL A 1 221 ? -5.924 -16.749 1.968 1.00 98.88 221 VAL A C 1
ATOM 1708 O O . VAL A 1 221 ? -5.968 -16.915 3.193 1.00 98.88 221 VAL A O 1
ATOM 1711 N N . ARG A 1 222 ? -6.503 -17.617 1.126 1.00 98.88 222 ARG A N 1
ATOM 1712 C CA . ARG A 1 222 ? -7.238 -18.811 1.576 1.00 98.88 222 ARG A CA 1
ATOM 1713 C C . ARG A 1 222 ? -6.322 -19.825 2.257 1.00 98.88 222 ARG A C 1
ATOM 1715 O O . ARG A 1 222 ? -6.710 -20.382 3.287 1.00 98.88 222 ARG A O 1
ATOM 1722 N N . ASP A 1 223 ? -5.126 -20.030 1.718 1.00 98.81 223 ASP A N 1
ATOM 1723 C CA . ASP A 1 223 ? -4.124 -20.927 2.285 1.00 98.81 223 ASP A CA 1
ATOM 1724 C C . ASP A 1 223 ? -3.647 -20.463 3.656 1.00 98.81 223 ASP A C 1
ATOM 1726 O O . ASP A 1 223 ? -3.681 -21.246 4.603 1.00 98.81 223 ASP A O 1
ATOM 1730 N N . VAL A 1 224 ? -3.262 -19.191 3.797 1.00 98.88 224 VAL A N 1
ATOM 1731 C CA . VAL A 1 224 ? -2.785 -18.640 5.075 1.00 98.88 224 VAL A CA 1
ATOM 1732 C C . VAL A 1 224 ? -3.861 -18.774 6.151 1.00 98.88 224 VAL A C 1
ATOM 1734 O O . VAL A 1 224 ? -3.569 -19.241 7.253 1.00 98.88 224 VAL A O 1
ATOM 1737 N N . ARG A 1 225 ? -5.130 -18.483 5.831 1.00 98.75 225 ARG A N 1
ATOM 1738 C CA . ARG A 1 225 ? -6.250 -18.708 6.764 1.00 98.75 225 ARG A CA 1
ATOM 1739 C C . ARG A 1 225 ? -6.433 -20.183 7.114 1.00 98.75 225 ARG A C 1
ATOM 1741 O O . ARG A 1 225 ? -6.704 -20.510 8.269 1.00 98.75 225 ARG A O 1
ATOM 1748 N N . ALA A 1 226 ? -6.305 -21.088 6.144 1.00 98.75 226 ALA A N 1
ATOM 1749 C CA . ALA A 1 226 ? -6.395 -22.523 6.399 1.00 98.75 226 ALA A CA 1
ATOM 1750 C C . ALA A 1 226 ? -5.240 -23.021 7.281 1.00 98.75 226 ALA A C 1
ATOM 1752 O O . ALA A 1 226 ? -5.462 -23.811 8.199 1.00 98.75 226 ALA A O 1
ATOM 1753 N N . TRP A 1 227 ? -4.022 -22.535 7.049 1.00 98.81 227 TRP A N 1
ATOM 1754 C CA . TRP A 1 227 ? -2.847 -22.882 7.840 1.00 98.81 227 TRP A CA 1
ATOM 1755 C C . TRP A 1 227 ? -2.901 -22.298 9.248 1.00 98.81 227 TRP A C 1
ATOM 1757 O O . TRP A 1 227 ? -2.555 -23.017 10.180 1.00 98.81 227 TRP A O 1
ATOM 1767 N N . HIS A 1 228 ? -3.418 -21.077 9.407 1.00 98.62 228 HIS A N 1
ATOM 1768 C CA . HIS A 1 228 ? -3.749 -20.491 10.705 1.00 98.62 228 HIS A CA 1
ATOM 1769 C C . HIS A 1 228 ? -4.748 -21.347 11.479 1.00 98.62 228 HIS A C 1
ATOM 1771 O O . HIS A 1 228 ? -4.454 -21.758 12.594 1.00 98.62 228 HIS A O 1
ATOM 1777 N N . ARG A 1 229 ? -5.873 -21.742 10.872 1.00 98.25 229 ARG A N 1
ATOM 1778 C CA . ARG A 1 229 ? -6.836 -22.634 11.545 1.00 98.25 229 ARG A CA 1
ATOM 1779 C C . ARG A 1 229 ? -6.237 -23.986 11.943 1.00 98.25 229 ARG A C 1
ATOM 1781 O O . ARG A 1 229 ? -6.644 -24.556 12.949 1.00 98.25 229 ARG A O 1
ATOM 1788 N N . ALA A 1 230 ? -5.302 -24.513 11.155 1.00 98.31 230 ALA A N 1
ATOM 1789 C CA . ALA A 1 230 ? -4.656 -25.792 11.437 1.00 98.31 230 ALA A CA 1
ATOM 1790 C C . ALA A 1 230 ? -3.581 -25.712 12.537 1.00 98.31 230 ALA A C 1
ATOM 1792 O O . ALA A 1 230 ? -3.260 -26.737 13.134 1.00 98.31 230 ALA A O 1
ATOM 1793 N N . ALA A 1 231 ? -2.996 -24.535 12.771 1.00 97.75 231 ALA A N 1
ATOM 1794 C CA . ALA A 1 231 ? -1.932 -24.320 13.748 1.00 97.75 231 ALA A CA 1
ATOM 1795 C C . ALA A 1 231 ? -1.994 -22.887 14.323 1.00 97.75 231 ALA A C 1
ATOM 1797 O O . ALA A 1 231 ? -1.085 -22.100 14.065 1.00 97.75 231 ALA A O 1
ATOM 1798 N N . PRO A 1 232 ? -3.041 -22.534 15.095 1.00 96.94 232 PRO A N 1
ATOM 1799 C CA . PRO A 1 232 ? -3.336 -21.143 15.473 1.00 96.94 232 PRO A CA 1
ATOM 1800 C C . PRO A 1 232 ? -2.261 -20.488 16.351 1.00 96.94 232 PRO A C 1
ATOM 1802 O O . PRO A 1 232 ? -2.115 -19.271 16.340 1.00 96.94 232 PRO A O 1
ATOM 1805 N N . ASP A 1 233 ? -1.461 -21.289 17.057 1.00 96.44 233 ASP A N 1
ATOM 1806 C CA . ASP A 1 233 ? -0.410 -20.801 17.956 1.00 96.44 233 ASP A CA 1
ATOM 1807 C C . ASP A 1 233 ? 1.013 -20.919 17.373 1.00 96.44 233 ASP A C 1
ATOM 1809 O O . ASP A 1 233 ? 1.973 -20.475 18.003 1.00 96.44 233 ASP A O 1
ATOM 1813 N N . ASP A 1 234 ? 1.182 -21.492 16.171 1.00 97.94 234 ASP A N 1
ATOM 1814 C CA . ASP A 1 234 ? 2.492 -21.687 15.524 1.00 97.94 234 ASP A CA 1
ATOM 1815 C C . ASP A 1 234 ? 2.567 -20.949 14.181 1.00 97.94 234 ASP A C 1
ATOM 1817 O O . ASP A 1 234 ? 2.528 -21.535 13.093 1.00 97.94 234 ASP A O 1
ATOM 1821 N N . TRP A 1 235 ? 2.744 -19.628 14.260 1.00 98.38 235 TRP A N 1
ATOM 1822 C CA . TRP A 1 235 ? 2.943 -18.794 13.074 1.00 98.38 235 TRP A CA 1
ATOM 1823 C C . TRP A 1 235 ? 4.158 -19.242 12.250 1.00 98.38 235 TRP A C 1
ATOM 1825 O O . TRP A 1 235 ? 4.144 -19.127 11.026 1.00 98.38 235 TRP A O 1
ATOM 1835 N N . ARG A 1 236 ? 5.190 -19.833 12.872 1.00 98.44 236 ARG A N 1
ATOM 1836 C CA . ARG A 1 236 ? 6.377 -20.328 12.159 1.00 98.44 236 ARG A CA 1
ATOM 1837 C C . ARG A 1 236 ? 6.060 -21.563 11.316 1.00 98.44 236 ARG A C 1
ATOM 1839 O O . ARG A 1 236 ? 6.672 -21.741 10.263 1.00 98.44 236 ARG A O 1
ATOM 1846 N N . ALA A 1 237 ? 5.106 -22.407 11.718 1.00 98.44 237 ALA A N 1
ATOM 1847 C CA . ALA A 1 237 ? 4.595 -23.481 10.862 1.00 98.44 237 ALA A CA 1
ATOM 1848 C C . ALA A 1 237 ? 3.895 -22.936 9.618 1.00 98.44 237 ALA A C 1
ATOM 1850 O O . ALA A 1 237 ? 4.119 -23.453 8.523 1.00 98.44 237 ALA A O 1
ATOM 1851 N N . CYS A 1 238 ? 3.099 -21.877 9.766 1.00 98.69 238 CYS A N 1
ATOM 1852 C CA . CYS A 1 238 ? 2.492 -21.192 8.630 1.00 98.69 238 CYS A CA 1
ATOM 1853 C C . CYS A 1 238 ? 3.547 -20.544 7.730 1.00 98.69 238 CYS A C 1
ATOM 1855 O O . CYS A 1 238 ? 3.524 -20.780 6.526 1.00 98.69 238 CYS A O 1
ATOM 1857 N N . TRP A 1 239 ? 4.535 -19.850 8.304 1.00 98.56 239 TRP A N 1
ATOM 1858 C CA . TRP A 1 239 ? 5.647 -19.259 7.554 1.00 98.56 239 TRP A CA 1
ATOM 1859 C C . TRP A 1 239 ? 6.383 -20.308 6.709 1.00 98.56 239 TRP A C 1
ATOM 1861 O O . TRP A 1 239 ? 6.624 -20.092 5.525 1.00 98.56 239 TRP A O 1
ATOM 1871 N N . ARG A 1 240 ? 6.680 -21.490 7.275 1.00 98.31 240 ARG A N 1
ATOM 1872 C CA . ARG A 1 240 ? 7.325 -22.589 6.533 1.00 98.31 240 ARG A CA 1
ATOM 1873 C C . ARG A 1 240 ? 6.488 -23.050 5.338 1.00 98.31 240 ARG A C 1
ATOM 1875 O O . ARG A 1 240 ? 7.058 -23.385 4.305 1.00 98.31 240 ARG A O 1
ATOM 1882 N N . ARG A 1 241 ? 5.155 -23.062 5.460 1.00 98.50 241 ARG A N 1
ATOM 1883 C CA . ARG A 1 241 ? 4.246 -23.404 4.352 1.00 98.50 241 ARG A CA 1
ATOM 1884 C C . ARG A 1 241 ? 4.180 -22.302 3.298 1.00 98.50 241 ARG A C 1
ATOM 1886 O O . ARG A 1 241 ? 4.238 -22.624 2.115 1.00 98.50 241 ARG A O 1
ATOM 1893 N N . VAL A 1 242 ? 4.131 -21.032 3.716 1.00 97.81 242 VAL A N 1
ATOM 1894 C CA . VAL A 1 242 ? 4.223 -19.876 2.808 1.00 97.81 242 VAL A CA 1
ATOM 1895 C C . VAL A 1 242 ? 5.520 -19.948 2.015 1.00 97.81 242 VAL A C 1
ATOM 1897 O O . VAL A 1 242 ? 5.474 -19.911 0.792 1.00 97.81 242 VAL A O 1
ATOM 1900 N N . LYS A 1 243 ? 6.661 -20.138 2.687 1.00 95.00 243 LYS A N 1
ATOM 1901 C CA . LYS A 1 243 ? 7.958 -20.284 2.024 1.00 95.00 243 LYS A CA 1
ATOM 1902 C C . LYS A 1 243 ? 7.950 -21.455 1.045 1.00 95.00 243 LYS A C 1
ATOM 1904 O O . LYS A 1 243 ? 8.240 -21.258 -0.126 1.00 95.00 243 LYS A O 1
ATOM 1909 N N . ALA A 1 244 ? 7.556 -22.646 1.492 1.00 95.81 244 ALA A N 1
ATOM 1910 C CA . ALA A 1 244 ? 7.563 -23.832 0.640 1.00 95.81 244 ALA A CA 1
ATOM 1911 C C . ALA A 1 244 ? 6.707 -23.664 -0.629 1.00 95.81 244 ALA A C 1
ATOM 1913 O O . ALA A 1 244 ? 7.110 -24.126 -1.689 1.00 95.81 244 ALA A O 1
ATOM 1914 N N . LYS A 1 245 ? 5.541 -23.009 -0.528 1.00 95.75 245 LYS A N 1
ATOM 1915 C CA . LYS A 1 245 ? 4.591 -22.880 -1.641 1.00 95.75 245 LYS A CA 1
ATOM 1916 C C . LYS A 1 245 ? 4.807 -21.635 -2.501 1.00 95.75 245 LYS A C 1
ATOM 1918 O O . LYS A 1 245 ? 4.762 -21.736 -3.712 1.00 95.75 245 LYS A O 1
ATOM 1923 N N . TYR A 1 246 ? 5.001 -20.467 -1.898 1.00 93.12 246 TYR A N 1
ATOM 1924 C CA . TYR A 1 246 ? 5.018 -19.179 -2.603 1.00 93.12 246 TYR A CA 1
ATOM 1925 C C . TYR A 1 246 ? 6.430 -18.614 -2.814 1.00 93.12 246 TYR A C 1
ATOM 1927 O O . TYR A 1 246 ? 6.575 -17.595 -3.482 1.00 93.12 246 TYR A O 1
ATOM 1935 N N . ILE A 1 247 ? 7.469 -19.252 -2.258 1.00 88.06 247 ILE A N 1
ATOM 1936 C CA . ILE A 1 247 ? 8.874 -18.829 -2.409 1.00 88.06 247 ILE A CA 1
ATOM 1937 C C . ILE A 1 247 ? 9.736 -19.940 -3.021 1.00 88.06 247 ILE A C 1
ATOM 1939 O O . ILE A 1 247 ? 10.536 -19.669 -3.904 1.00 88.06 247 ILE A O 1
ATOM 1943 N N . ASP A 1 248 ? 9.604 -21.183 -2.570 1.00 85.56 248 ASP A N 1
ATOM 1944 C CA . ASP A 1 248 ? 10.502 -22.262 -3.000 1.00 85.56 248 ASP A CA 1
ATOM 1945 C C . ASP A 1 248 ? 9.973 -23.039 -4.211 1.00 85.56 248 ASP A C 1
ATOM 1947 O O . ASP A 1 248 ? 10.759 -23.692 -4.896 1.00 85.56 248 ASP A O 1
ATOM 1951 N N . ASP A 1 249 ? 8.662 -22.999 -4.472 1.00 86.00 249 ASP A N 1
ATOM 1952 C CA . ASP A 1 249 ? 8.032 -23.701 -5.590 1.00 86.00 249 ASP A CA 1
ATOM 1953 C C . ASP A 1 249 ? 7.963 -22.797 -6.837 1.00 86.00 249 ASP A C 1
ATOM 1955 O O . ASP A 1 249 ? 7.149 -21.865 -6.887 1.00 86.00 249 ASP A O 1
ATOM 1959 N N . PRO A 1 250 ? 8.737 -23.097 -7.901 1.00 78.75 250 PRO A N 1
ATOM 1960 C CA . PRO A 1 250 ? 8.713 -22.320 -9.138 1.00 78.75 250 PRO A CA 1
ATOM 1961 C C . PRO A 1 250 ? 7.332 -22.284 -9.806 1.00 78.75 250 PRO A C 1
ATOM 1963 O O . PRO A 1 250 ? 7.051 -21.390 -10.604 1.00 78.75 250 PRO A O 1
ATOM 1966 N N . ALA A 1 251 ? 6.437 -23.229 -9.490 1.00 80.06 251 ALA A N 1
ATOM 1967 C CA . ALA A 1 251 ? 5.074 -23.231 -10.007 1.00 80.06 251 ALA A CA 1
ATOM 1968 C C . ALA A 1 251 ? 4.232 -22.048 -9.501 1.00 80.06 251 ALA A C 1
ATOM 1970 O O . ALA A 1 251 ? 3.204 -21.760 -10.120 1.00 80.06 251 ALA A O 1
ATOM 1971 N N . TYR A 1 252 ? 4.654 -21.362 -8.436 1.00 82.88 252 TYR A N 1
ATOM 1972 C CA . TYR A 1 252 ? 4.014 -20.153 -7.904 1.00 82.88 252 TYR A CA 1
ATOM 1973 C C . TYR A 1 252 ? 4.809 -18.873 -8.204 1.00 82.88 252 TYR A C 1
ATOM 1975 O O . TYR A 1 252 ? 4.351 -17.783 -7.876 1.00 82.88 252 TYR A O 1
ATOM 1983 N N . HIS A 1 253 ? 5.924 -18.984 -8.935 1.00 71.12 253 HIS A N 1
ATOM 1984 C CA . HIS A 1 253 ? 6.706 -17.871 -9.496 1.00 71.12 253 HIS A CA 1
ATOM 1985 C C . HIS A 1 253 ? 6.438 -17.704 -10.992 1.00 71.12 253 HIS A C 1
ATOM 1987 O O . HIS A 1 253 ? 7.344 -17.615 -11.815 1.00 71.12 253 HIS A O 1
ATOM 1993 N N . ARG A 1 254 ? 5.158 -17.716 -11.375 1.00 66.00 254 ARG A N 1
ATOM 1994 C CA . ARG A 1 254 ? 4.744 -17.559 -12.784 1.00 66.00 254 ARG A CA 1
ATOM 1995 C C . ARG A 1 254 ? 4.711 -16.102 -13.245 1.00 66.00 254 ARG A C 1
ATOM 1997 O O . ARG A 1 254 ? 4.501 -15.848 -14.430 1.00 66.00 254 ARG A O 1
ATOM 2004 N N . GLY A 1 255 ? 4.839 -15.180 -12.297 1.00 62.09 255 GLY A N 1
ATOM 2005 C CA . GLY A 1 255 ? 4.854 -13.744 -12.514 1.00 62.09 255 GLY A CA 1
ATOM 2006 C C . GLY A 1 255 ? 6.201 -13.210 -12.985 1.00 62.09 255 GLY A C 1
ATOM 2007 O O . GLY A 1 255 ? 7.200 -13.927 -12.989 1.00 62.09 255 GLY A O 1
ATOM 2008 N N . LEU A 1 256 ? 6.222 -11.936 -13.374 1.00 65.88 256 LEU A N 1
ATOM 2009 C CA . LEU A 1 256 ? 7.464 -11.216 -13.654 1.00 65.88 256 LEU A CA 1
ATOM 2010 C C . LEU A 1 256 ? 7.884 -10.457 -12.394 1.00 65.88 256 LEU A C 1
ATOM 2012 O O . LEU A 1 256 ? 7.220 -9.492 -12.010 1.00 65.88 256 LEU A O 1
ATOM 2016 N N . ILE A 1 257 ? 8.954 -10.941 -11.764 1.00 64.50 257 ILE A N 1
ATOM 2017 C CA . ILE A 1 257 ? 9.543 -10.415 -10.530 1.00 64.50 257 ILE A CA 1
ATOM 2018 C C . ILE A 1 257 ? 11.064 -10.307 -10.691 1.00 64.50 257 ILE A C 1
ATOM 2020 O O . ILE A 1 257 ? 11.662 -11.067 -11.457 1.00 64.50 257 ILE A O 1
ATOM 2024 N N . ASP A 1 258 ? 11.704 -9.390 -9.967 1.00 54.38 258 ASP A N 1
ATOM 2025 C CA . ASP A 1 258 ? 13.168 -9.232 -9.976 1.00 54.38 258 ASP A CA 1
ATOM 2026 C C . ASP A 1 258 ? 13.886 -10.123 -8.954 1.00 54.38 258 ASP A C 1
ATOM 2028 O O . ASP A 1 258 ? 14.999 -10.584 -9.210 1.00 54.38 258 ASP A O 1
ATOM 2032 N N . GLN A 1 259 ? 13.249 -10.403 -7.818 1.00 63.69 259 GLN A N 1
ATOM 2033 C CA . GLN A 1 259 ? 13.731 -11.330 -6.798 1.00 63.69 259 GLN A CA 1
ATOM 2034 C C . GLN A 1 259 ? 12.561 -11.899 -5.975 1.00 63.69 259 GLN A C 1
ATOM 2036 O O . GLN A 1 259 ? 11.531 -11.236 -5.839 1.00 63.69 259 GLN A O 1
ATOM 2041 N N . PRO A 1 260 ? 12.705 -13.090 -5.354 1.00 64.31 260 PRO A N 1
ATOM 2042 C CA . PRO A 1 260 ? 11.609 -13.723 -4.611 1.00 64.31 260 PRO A CA 1
ATOM 2043 C C . PRO A 1 260 ? 11.045 -12.873 -3.462 1.00 64.31 260 PRO A C 1
ATOM 2045 O O . PRO A 1 260 ? 9.874 -12.996 -3.123 1.00 64.31 260 PRO A O 1
ATOM 2048 N N . GLY A 1 261 ? 11.872 -12.007 -2.872 1.00 67.50 261 GLY A N 1
ATOM 2049 C CA . GLY A 1 261 ? 11.479 -11.098 -1.793 1.00 67.50 261 GLY A CA 1
ATOM 2050 C C . GLY A 1 261 ? 10.560 -9.970 -2.196 1.00 67.50 261 GLY A C 1
ATOM 2051 O O . GLY A 1 261 ? 9.875 -9.437 -1.337 1.00 67.50 261 GLY A O 1
ATOM 2052 N N . SER A 1 262 ? 10.552 -9.624 -3.478 1.00 72.38 262 SER A N 1
ATOM 2053 C CA . SER A 1 262 ? 9.704 -8.566 -4.004 1.00 72.38 262 SER A CA 1
ATOM 2054 C C . SER A 1 262 ? 8.360 -9.110 -4.480 1.00 72.38 262 SER A C 1
ATOM 2056 O O . SER A 1 262 ? 7.479 -8.320 -4.784 1.00 72.38 262 SER A O 1
ATOM 2058 N N . ASP A 1 263 ? 8.174 -10.434 -4.564 1.00 87.50 263 ASP A N 1
ATOM 2059 C CA . ASP A 1 263 ? 6.907 -11.025 -5.000 1.00 87.50 263 ASP A CA 1
ATOM 2060 C C . ASP A 1 263 ? 5.780 -10.628 -4.035 1.00 87.50 263 ASP A C 1
ATOM 2062 O O . ASP A 1 263 ? 5.865 -10.813 -2.818 1.00 87.50 263 ASP A O 1
ATOM 2066 N N . VAL A 1 264 ? 4.691 -10.096 -4.581 1.00 95.12 264 VAL A N 1
ATOM 2067 C CA . VAL A 1 264 ? 3.558 -9.615 -3.794 1.00 95.12 264 VAL A CA 1
ATOM 2068 C C . VAL A 1 264 ? 2.870 -10.709 -2.964 1.00 95.12 264 VAL A C 1
ATOM 2070 O O . VAL A 1 264 ? 2.340 -10.437 -1.891 1.00 95.12 264 VAL A O 1
ATOM 2073 N N . LYS A 1 265 ? 2.897 -11.975 -3.400 1.00 95.75 265 LYS A N 1
ATOM 2074 C CA . LYS A 1 265 ? 2.185 -13.085 -2.738 1.00 95.75 265 LYS A CA 1
ATOM 2075 C C . LYS A 1 265 ? 2.765 -13.437 -1.359 1.00 95.75 265 LYS A C 1
ATOM 2077 O O . LYS A 1 265 ? 1.995 -13.437 -0.396 1.00 95.75 265 LYS A O 1
ATOM 2082 N N . PRO A 1 266 ? 4.068 -13.755 -1.202 1.00 95.81 266 PRO A N 1
ATOM 2083 C CA . PRO A 1 266 ? 4.635 -14.005 0.122 1.00 95.81 266 PRO A CA 1
ATOM 2084 C C . PRO A 1 266 ? 4.535 -12.779 1.036 1.00 95.81 266 PRO A C 1
ATOM 2086 O O . PRO A 1 266 ? 4.227 -12.943 2.212 1.00 95.81 266 PRO A O 1
ATOM 2089 N N . ASN A 1 267 ? 4.693 -11.564 0.510 1.00 97.25 267 ASN A N 1
ATOM 2090 C CA . ASN A 1 267 ? 4.539 -10.346 1.304 1.00 97.25 267 ASN A CA 1
ATOM 2091 C C . ASN A 1 267 ? 3.097 -10.150 1.809 1.00 97.25 267 ASN A C 1
ATOM 2093 O O . ASN A 1 267 ? 2.860 -10.005 3.008 1.00 97.25 267 ASN A O 1
ATOM 2097 N N . GLY A 1 268 ? 2.097 -10.305 0.939 1.00 98.19 268 GLY A N 1
ATOM 2098 C CA . GLY A 1 268 ? 0.689 -10.344 1.344 1.00 98.19 268 GLY A CA 1
ATOM 2099 C C . GLY A 1 268 ? 0.387 -11.420 2.397 1.00 98.19 268 GLY A C 1
ATOM 2100 O O . GLY A 1 268 ? -0.396 -11.198 3.326 1.00 98.19 268 GLY A O 1
ATOM 2101 N N . ALA A 1 269 ? 1.056 -12.577 2.316 1.00 98.50 269 ALA A N 1
ATOM 2102 C CA . ALA A 1 269 ? 0.959 -13.614 3.339 1.00 98.50 269 ALA A CA 1
ATOM 2103 C C . ALA A 1 269 ? 1.525 -13.145 4.686 1.00 98.50 269 ALA A C 1
ATOM 2105 O O . ALA A 1 269 ? 0.943 -13.450 5.725 1.00 98.50 269 ALA A O 1
ATOM 2106 N N . PHE A 1 270 ? 2.624 -12.391 4.691 1.00 98.62 270 PHE A N 1
ATOM 2107 C CA . PHE A 1 270 ? 3.239 -11.866 5.911 1.00 98.62 270 PHE A CA 1
ATOM 2108 C C . PHE A 1 270 ? 2.367 -10.803 6.589 1.00 98.62 270 PHE A C 1
ATOM 2110 O O . PHE A 1 270 ? 2.233 -10.836 7.816 1.00 98.62 270 PHE A O 1
ATOM 2117 N N . VAL A 1 271 ? 1.685 -9.950 5.813 1.00 98.81 271 VAL A N 1
ATOM 2118 C CA . VAL A 1 271 ? 0.634 -9.045 6.322 1.00 98.81 271 VAL A CA 1
ATOM 2119 C C . VAL A 1 271 ? -0.462 -9.848 7.030 1.00 98.81 271 VAL A C 1
ATOM 2121 O O . VAL A 1 271 ? -0.763 -9.609 8.201 1.00 98.81 271 VAL A O 1
ATOM 2124 N N . LEU A 1 272 ? -1.022 -10.859 6.355 1.00 98.81 272 LEU A N 1
ATOM 2125 C CA . LEU A 1 272 ? -2.066 -11.720 6.920 1.00 98.81 272 LEU A CA 1
ATOM 2126 C C . LEU A 1 272 ? -1.610 -12.474 8.166 1.00 98.81 272 LEU A C 1
ATOM 2128 O O . LEU A 1 272 ? -2.375 -12.622 9.116 1.00 98.81 272 LEU A O 1
ATOM 2132 N N . MET A 1 273 ? -0.374 -12.964 8.178 1.00 98.81 273 MET A N 1
ATOM 2133 C CA . MET A 1 273 ? 0.181 -13.646 9.338 1.00 98.81 273 MET A CA 1
ATOM 2134 C C . MET A 1 273 ? 0.286 -12.707 10.540 1.00 98.81 273 MET A C 1
ATOM 2136 O O . MET A 1 273 ? -0.105 -13.104 11.637 1.00 98.81 273 MET A O 1
ATOM 2140 N N . GLY A 1 274 ? 0.735 -11.465 10.339 1.00 98.75 274 GLY A N 1
ATOM 2141 C CA . GLY A 1 274 ? 0.700 -10.437 11.378 1.00 98.75 274 GLY A CA 1
ATOM 2142 C C . GLY A 1 274 ? -0.713 -10.238 11.926 1.00 98.75 274 GLY A C 1
ATOM 2143 O O . GLY A 1 274 ? -0.926 -10.345 13.130 1.00 98.75 274 GLY A O 1
ATOM 2144 N N . LEU A 1 275 ? -1.694 -10.029 11.045 1.00 98.81 275 LEU A N 1
ATOM 2145 C CA . LEU A 1 275 ? -3.087 -9.767 11.428 1.00 98.81 275 LEU A CA 1
ATOM 2146 C C . LEU A 1 275 ? -3.753 -10.945 12.164 1.00 98.81 275 LEU A C 1
ATOM 2148 O O . LEU A 1 275 ? -4.426 -10.743 13.174 1.00 98.81 275 LEU A O 1
ATOM 2152 N N . LEU A 1 276 ? -3.566 -12.176 11.676 1.00 98.69 276 LEU A N 1
ATOM 2153 C CA . LEU A 1 276 ? -4.227 -13.371 12.215 1.00 98.69 276 LEU A CA 1
ATOM 2154 C C . LEU A 1 276 ? -3.575 -13.856 13.514 1.00 98.69 276 LEU A C 1
ATOM 2156 O O . LEU A 1 276 ? -4.266 -14.084 14.504 1.00 98.69 276 LEU A O 1
ATOM 21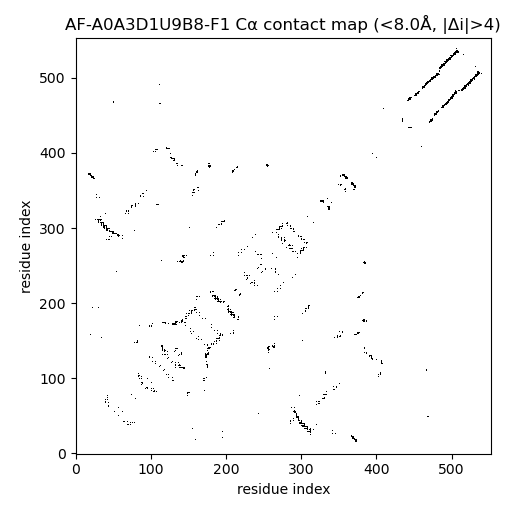60 N N . TYR A 1 277 ? -2.245 -13.969 13.542 1.00 98.69 277 TYR A N 1
ATOM 2161 C CA . TYR A 1 277 ? -1.521 -14.450 14.723 1.00 98.69 277 TYR A CA 1
ATOM 2162 C C . TYR A 1 277 ? -1.230 -13.343 15.742 1.00 98.69 277 TYR A C 1
ATOM 2164 O O . TYR A 1 277 ? -0.817 -13.640 16.868 1.00 98.69 277 TYR A O 1
ATOM 2172 N N . GLY A 1 278 ? -1.427 -12.078 15.364 1.00 98.06 278 GLY A N 1
ATOM 2173 C CA . GLY A 1 278 ? -1.323 -10.911 16.235 1.00 98.06 278 GLY A CA 1
ATOM 2174 C C . GLY A 1 278 ? -2.435 -10.830 17.278 1.00 98.06 278 GLY A C 1
ATOM 2175 O O . GLY A 1 278 ? -2.231 -10.239 18.334 1.00 98.06 278 GLY A O 1
ATOM 2176 N N . GLY A 1 279 ? -3.593 -11.451 17.024 1.00 95.50 279 GLY A N 1
ATOM 2177 C CA . GLY A 1 279 ? -4.700 -11.511 17.986 1.00 95.50 279 GLY A CA 1
ATOM 2178 C C . GLY A 1 279 ? -5.265 -10.139 18.374 1.00 95.50 279 GLY A C 1
ATOM 2179 O O . GLY A 1 279 ? -5.784 -9.983 19.475 1.00 95.50 279 GLY A O 1
ATOM 2180 N N . GLY A 1 280 ? -5.122 -9.138 17.499 1.00 96.44 280 GLY A N 1
ATOM 2181 C CA . GLY A 1 280 ? -5.518 -7.752 17.762 1.00 96.44 280 GLY A CA 1
ATOM 2182 C C . GLY A 1 280 ? -4.509 -6.927 18.573 1.00 96.44 280 GLY A C 1
ATOM 2183 O O . GLY A 1 280 ? -4.759 -5.747 18.804 1.00 96.44 280 GLY A O 1
ATOM 2184 N N . ASP A 1 281 ? -3.373 -7.503 18.981 1.00 97.94 281 ASP A N 1
ATOM 2185 C CA . ASP A 1 281 ? -2.291 -6.778 19.654 1.00 97.94 281 ASP A CA 1
ATOM 2186 C C . ASP A 1 281 ? -1.343 -6.135 18.631 1.00 97.94 281 ASP A C 1
ATOM 2188 O O . ASP A 1 281 ? -0.804 -6.815 17.752 1.00 97.94 281 ASP A O 1
ATOM 2192 N N . LEU A 1 282 ? -1.121 -4.821 18.743 1.00 98.44 282 LEU A N 1
ATOM 2193 C CA . LEU A 1 282 ? -0.312 -4.053 17.789 1.00 98.44 282 LEU A CA 1
ATOM 2194 C C . LEU A 1 282 ? 1.138 -4.546 17.733 1.00 98.44 282 LEU A C 1
ATOM 2196 O O . LEU A 1 282 ? 1.671 -4.795 16.651 1.00 98.44 282 LEU A O 1
ATOM 2200 N N . ALA A 1 283 ? 1.775 -4.712 18.895 1.00 98.19 283 ALA A N 1
ATOM 2201 C CA . ALA A 1 283 ? 3.174 -5.115 18.972 1.00 98.19 283 ALA A CA 1
ATOM 2202 C C . ALA A 1 283 ? 3.385 -6.514 18.389 1.00 98.19 283 ALA A C 1
ATOM 2204 O O . ALA A 1 283 ? 4.344 -6.744 17.657 1.00 98.19 283 ALA A O 1
ATOM 2205 N N . ARG A 1 284 ? 2.497 -7.456 18.707 1.00 98.44 284 ARG A N 1
ATOM 2206 C CA . ARG A 1 284 ? 2.534 -8.827 18.202 1.00 98.44 284 ARG A CA 1
ATOM 2207 C C . ARG A 1 284 ? 2.258 -8.874 16.703 1.00 98.44 284 ARG A C 1
ATOM 2209 O O . ARG A 1 284 ? 2.967 -9.591 16.005 1.00 98.44 284 ARG A O 1
ATOM 2216 N N . THR A 1 285 ? 1.299 -8.087 16.216 1.00 98.75 285 THR A N 1
ATOM 2217 C CA . THR A 1 285 ? 0.987 -7.954 14.783 1.00 98.75 285 THR A CA 1
ATOM 2218 C C . THR A 1 285 ? 2.216 -7.500 14.000 1.00 98.75 285 THR A C 1
ATOM 2220 O O . THR A 1 285 ? 2.634 -8.198 13.078 1.00 98.75 285 THR A O 1
ATOM 2223 N N . ILE A 1 286 ? 2.845 -6.397 14.427 1.00 98.75 286 ILE A N 1
ATOM 2224 C CA . ILE A 1 286 ? 4.057 -5.847 13.799 1.00 98.75 286 ILE A CA 1
ATOM 2225 C C . ILE A 1 286 ? 5.223 -6.830 13.885 1.00 98.75 286 ILE A C 1
ATOM 2227 O O . ILE A 1 286 ? 5.911 -7.073 12.898 1.00 98.75 286 ILE A O 1
ATOM 2231 N N . LYS A 1 287 ? 5.460 -7.425 15.059 1.00 98.62 287 LYS A N 1
ATOM 2232 C CA . LYS A 1 287 ? 6.580 -8.355 15.239 1.00 98.62 287 LYS A CA 1
ATOM 2233 C C . LYS A 1 287 ? 6.441 -9.582 14.354 1.00 98.62 287 LYS A C 1
ATOM 2235 O O . LYS A 1 287 ? 7.421 -9.964 13.735 1.00 98.62 287 LYS A O 1
ATOM 2240 N N . ILE A 1 288 ? 5.259 -10.187 14.258 1.00 98.75 288 ILE A N 1
ATOM 2241 C CA . ILE A 1 288 ? 5.082 -11.400 13.450 1.00 98.75 288 ILE A CA 1
ATOM 2242 C C . ILE A 1 288 ? 5.288 -11.108 11.960 1.00 98.75 288 ILE A C 1
ATOM 2244 O O . ILE A 1 288 ? 6.018 -11.857 11.311 1.00 98.75 288 ILE A O 1
ATOM 2248 N N . SER A 1 289 ? 4.705 -10.033 11.418 1.00 98.38 289 SER A N 1
ATOM 2249 C CA . SER A 1 289 ? 4.901 -9.681 10.004 1.00 98.38 289 SER A CA 1
ATOM 2250 C C . SER A 1 289 ? 6.354 -9.293 9.707 1.00 98.38 289 SER A C 1
ATOM 2252 O O . SER A 1 289 ? 6.926 -9.818 8.757 1.00 98.38 289 SER A O 1
ATOM 2254 N N . MET A 1 290 ? 7.001 -8.497 10.567 1.00 98.06 290 MET A N 1
ATOM 2255 C CA . MET A 1 290 ? 8.435 -8.173 10.472 1.00 98.06 290 MET A CA 1
ATOM 2256 C C . MET A 1 290 ? 9.312 -9.436 10.520 1.00 98.06 290 MET A C 1
ATOM 2258 O O . MET A 1 290 ? 10.213 -9.625 9.704 1.00 98.06 290 MET A O 1
ATOM 2262 N N . GLN A 1 291 ? 9.048 -10.343 11.468 1.00 98.44 291 GLN A N 1
ATOM 2263 C CA . GLN A 1 291 ? 9.844 -11.557 11.665 1.00 98.44 291 GLN A CA 1
ATOM 2264 C C . GLN A 1 291 ? 9.745 -12.552 10.506 1.00 98.44 291 GLN A C 1
ATOM 2266 O O . GLN A 1 291 ? 10.554 -13.483 10.457 1.00 98.44 291 GLN A O 1
ATOM 2271 N N . CYS A 1 292 ? 8.807 -12.372 9.575 1.00 97.31 292 CYS A N 1
ATOM 2272 C CA . CYS A 1 292 ? 8.747 -13.168 8.354 1.00 97.31 292 CYS A CA 1
ATOM 2273 C C . CYS A 1 292 ? 9.936 -12.910 7.405 1.00 97.31 292 CYS A C 1
ATOM 2275 O O . CYS A 1 292 ? 10.216 -13.773 6.566 1.00 97.31 292 CYS A O 1
ATOM 2277 N N . GLY A 1 293 ? 10.679 -11.811 7.598 1.00 90.00 293 GLY A N 1
ATOM 2278 C CA . GLY A 1 293 ? 11.901 -11.484 6.863 1.00 90.00 293 GLY A CA 1
ATOM 2279 C C . GLY A 1 293 ? 11.636 -10.773 5.535 1.00 90.00 293 GLY A C 1
ATOM 2280 O O . GLY A 1 293 ? 10.566 -10.210 5.339 1.00 90.00 293 GLY A O 1
ATOM 2281 N N . TRP A 1 294 ? 12.617 -10.823 4.626 1.00 84.06 294 TRP A N 1
ATOM 2282 C CA . TRP A 1 294 ? 12.583 -10.122 3.331 1.00 84.06 294 TRP A CA 1
ATOM 2283 C C . TRP A 1 294 ? 12.311 -8.616 3.473 1.00 84.06 294 TRP A C 1
ATOM 2285 O O . TRP A 1 294 ? 13.078 -7.947 4.162 1.00 84.06 294 TRP A O 1
ATOM 2295 N N . ASP A 1 295 ? 11.274 -8.111 2.814 1.00 81.62 295 ASP A N 1
ATOM 2296 C CA . ASP A 1 295 ? 10.843 -6.717 2.799 1.00 81.62 295 ASP A CA 1
ATOM 2297 C C . ASP A 1 295 ? 10.107 -6.392 4.115 1.00 81.62 295 ASP A C 1
ATOM 2299 O O . ASP A 1 295 ? 8.884 -6.486 4.246 1.00 81.62 295 ASP A O 1
ATOM 2303 N N . SER A 1 296 ? 10.881 -6.266 5.196 1.00 87.06 296 SER A N 1
ATOM 2304 C CA . SER A 1 296 ? 10.364 -6.442 6.560 1.00 87.06 296 SER A CA 1
ATOM 2305 C C . SER A 1 296 ? 9.782 -5.183 7.200 1.00 87.06 296 SER A C 1
ATOM 2307 O O . SER A 1 296 ? 9.413 -5.245 8.370 1.00 87.06 296 SER A O 1
ATOM 2309 N N . ASP A 1 297 ? 9.734 -4.062 6.494 1.00 89.56 297 ASP A N 1
ATOM 2310 C CA . ASP A 1 297 ? 9.145 -2.791 6.926 1.00 89.56 297 ASP A CA 1
ATOM 2311 C C . ASP A 1 297 ? 7.757 -2.548 6.324 1.00 89.56 297 ASP A C 1
ATOM 2313 O O . ASP A 1 297 ? 6.828 -2.213 7.066 1.00 89.56 297 ASP A O 1
ATOM 2317 N N . CYS A 1 298 ? 7.555 -2.859 5.047 1.00 95.12 298 CYS A N 1
ATOM 2318 C CA . CYS A 1 298 ? 6.265 -2.658 4.390 1.00 95.12 298 CYS A CA 1
ATOM 2319 C C . CYS A 1 298 ? 5.155 -3.577 4.927 1.00 95.12 298 CYS A C 1
ATOM 2321 O O . CYS A 1 298 ? 4.037 -3.148 5.223 1.00 95.12 298 CYS A O 1
ATOM 2323 N N . ASN A 1 299 ? 5.466 -4.849 5.178 1.00 98.06 299 ASN A N 1
ATOM 2324 C CA . ASN A 1 299 ? 4.501 -5.814 5.706 1.00 98.06 299 ASN A CA 1
ATOM 2325 C C . ASN A 1 299 ? 3.954 -5.438 7.103 1.00 98.06 299 ASN A C 1
ATOM 2327 O O . ASN A 1 299 ? 2.733 -5.494 7.307 1.00 98.06 299 ASN A O 1
ATOM 2331 N N . PRO A 1 300 ? 4.784 -5.063 8.102 1.00 98.50 300 PRO A N 1
ATOM 2332 C CA . PRO A 1 300 ? 4.269 -4.515 9.353 1.00 98.50 300 PRO A CA 1
ATOM 2333 C C . PRO A 1 300 ? 3.575 -3.167 9.196 1.00 98.50 300 PRO A C 1
ATOM 2335 O O . PRO A 1 300 ? 2.620 -2.949 9.941 1.00 98.50 300 PRO A O 1
ATOM 2338 N N . SER A 1 301 ? 3.987 -2.309 8.256 1.00 98.69 301 SER A N 1
ATOM 2339 C CA . SER A 1 301 ? 3.297 -1.046 7.947 1.00 98.69 301 SER A CA 1
ATOM 2340 C C . SER A 1 301 ? 1.823 -1.287 7.608 1.00 98.69 301 SER A C 1
ATOM 2342 O O . SER A 1 301 ? 0.925 -0.885 8.359 1.00 98.69 301 SER A O 1
ATOM 2344 N N . SER A 1 302 ? 1.568 -2.071 6.559 1.00 98.62 302 SER A N 1
ATOM 2345 C CA . SER A 1 302 ? 0.216 -2.377 6.091 1.00 98.62 302 SER A CA 1
ATOM 2346 C C . SER A 1 302 ? -0.615 -3.151 7.123 1.00 98.62 302 SER A C 1
ATOM 2348 O O . SER A 1 302 ? -1.792 -2.853 7.341 1.00 98.62 302 SER A O 1
ATOM 2350 N N . ALA A 1 303 ? -0.021 -4.130 7.820 1.00 98.81 303 ALA A N 1
ATOM 2351 C CA . ALA A 1 303 ? -0.732 -4.889 8.856 1.00 98.81 303 ALA A CA 1
ATOM 2352 C C . ALA A 1 303 ? -1.151 -3.994 10.038 1.00 98.81 303 ALA A C 1
ATOM 2354 O O . ALA A 1 303 ? -2.291 -4.056 10.508 1.00 98.81 303 ALA A O 1
ATOM 2355 N N . ALA A 1 304 ? -0.246 -3.138 10.516 1.00 98.81 304 ALA A N 1
ATOM 2356 C CA . ALA A 1 304 ? -0.529 -2.226 11.616 1.00 98.81 304 ALA A CA 1
ATOM 2357 C C . ALA A 1 304 ? -1.561 -1.165 11.233 1.00 98.81 304 ALA A C 1
ATOM 2359 O O . ALA A 1 304 ? -2.429 -0.847 12.049 1.00 98.81 304 ALA A O 1
ATOM 2360 N N . GLY A 1 305 ? -1.509 -0.632 10.012 1.00 98.75 305 GLY A N 1
ATOM 2361 C CA . GLY A 1 305 ? -2.477 0.363 9.570 1.00 98.75 305 GLY A CA 1
ATOM 2362 C C . GLY A 1 305 ? -3.893 -0.211 9.415 1.00 98.75 305 GLY A C 1
ATOM 2363 O O . GLY A 1 305 ? -4.851 0.413 9.890 1.00 98.75 305 GLY A O 1
ATOM 2364 N N . VAL A 1 306 ? -4.056 -1.435 8.889 1.00 98.94 306 VAL A N 1
ATOM 2365 C CA . VAL A 1 306 ? -5.366 -2.123 8.858 1.00 98.94 306 VAL A CA 1
ATOM 2366 C C . VAL A 1 306 ? -5.896 -2.325 10.278 1.00 98.94 306 VAL A C 1
ATOM 2368 O O . VAL A 1 306 ? -7.038 -1.963 10.580 1.00 98.94 306 VAL A O 1
ATOM 2371 N N . LEU A 1 307 ? -5.056 -2.859 11.172 1.00 98.88 307 LEU A N 1
ATOM 2372 C CA . LEU A 1 307 ? -5.425 -3.109 12.563 1.00 98.88 307 LEU A CA 1
ATOM 2373 C C . LEU A 1 307 ? -5.829 -1.817 13.285 1.00 98.88 307 LEU A C 1
ATOM 2375 O O . LEU A 1 307 ? -6.893 -1.760 13.902 1.00 98.88 307 LEU A O 1
ATOM 2379 N N . LEU A 1 308 ? -5.022 -0.758 13.202 1.00 98.81 308 LEU A N 1
ATOM 2380 C CA . LEU A 1 308 ? -5.329 0.495 13.889 1.00 98.81 308 LEU A CA 1
ATOM 2381 C C . LEU A 1 308 ? -6.519 1.235 13.277 1.00 98.81 308 LEU A C 1
ATOM 2383 O O . LEU A 1 308 ? -7.256 1.882 14.019 1.00 98.81 308 LEU A O 1
ATOM 2387 N N . THR A 1 309 ? -6.803 1.073 11.984 1.00 98.88 309 THR A N 1
ATOM 2388 C CA . THR A 1 309 ? -8.072 1.549 11.403 1.00 98.88 309 THR A CA 1
ATOM 2389 C C . THR A 1 309 ? -9.272 0.861 12.065 1.00 98.88 309 THR A C 1
ATOM 2391 O O . THR A 1 309 ? -10.284 1.502 12.374 1.00 98.88 309 THR A O 1
ATOM 2394 N N . ALA A 1 310 ? -9.162 -0.436 12.365 1.00 98.75 310 ALA A N 1
ATOM 2395 C CA . ALA A 1 310 ? -10.192 -1.188 13.080 1.00 98.75 310 ALA A CA 1
ATOM 2396 C C . ALA A 1 310 ? -10.355 -0.742 14.543 1.00 98.75 310 ALA A C 1
ATOM 2398 O O . ALA A 1 310 ? -11.480 -0.629 15.050 1.00 98.75 310 ALA A O 1
ATOM 2399 N N . LEU A 1 311 ? -9.250 -0.416 15.209 1.00 98.38 311 LEU A N 1
ATOM 2400 C CA . LEU A 1 311 ? -9.230 -0.094 16.633 1.00 98.38 311 LEU A CA 1
ATOM 2401 C C . LEU A 1 311 ? -9.534 1.382 16.954 1.00 98.38 311 LEU A C 1
ATOM 2403 O O . LEU A 1 311 ? -10.308 1.636 17.882 1.00 98.38 311 LEU A O 1
ATOM 2407 N N . GLY A 1 312 ? -9.013 2.327 16.166 1.00 98.31 312 GLY A N 1
ATOM 2408 C CA . GLY A 1 312 ? -8.999 3.765 16.469 1.00 98.31 312 GLY A CA 1
ATOM 2409 C C . GLY A 1 312 ? -7.818 4.171 17.363 1.00 98.31 312 GLY A C 1
ATOM 2410 O O . GLY A 1 312 ? -7.108 3.316 17.895 1.00 98.31 312 GLY A O 1
ATOM 2411 N N . THR A 1 313 ? -7.586 5.476 17.565 1.00 97.75 313 THR A N 1
ATOM 2412 C CA . THR A 1 313 ? -6.406 5.934 18.337 1.00 97.75 313 THR A CA 1
ATOM 2413 C C . THR A 1 313 ? -6.537 5.700 19.839 1.00 97.75 313 THR A C 1
ATOM 2415 O O . THR A 1 313 ? -5.540 5.729 20.553 1.00 97.75 313 THR A O 1
ATOM 2418 N N . LYS A 1 314 ? -7.750 5.425 20.335 1.00 92.56 314 LYS A N 1
ATOM 2419 C CA . LYS A 1 314 ? -8.003 5.156 21.761 1.00 92.56 314 LYS A CA 1
ATOM 2420 C C . LYS A 1 314 ? -7.299 3.901 22.279 1.00 92.56 314 LYS A C 1
ATOM 2422 O O . LYS A 1 314 ? -6.994 3.842 23.463 1.00 92.56 314 LYS A O 1
ATOM 2427 N N . GLU A 1 315 ? -7.054 2.926 21.407 1.00 90.00 315 GLU A N 1
ATOM 2428 C CA . GLU A 1 315 ? -6.355 1.677 21.746 1.00 90.00 315 GLU A CA 1
ATOM 2429 C C . GLU A 1 315 ? -4.836 1.788 21.507 1.00 90.00 315 GLU A C 1
ATOM 2431 O O . GLU A 1 315 ? -4.092 0.843 21.763 1.00 90.00 315 GLU A O 1
ATOM 2436 N N . LEU A 1 316 ? -4.357 2.929 20.993 1.00 95.50 316 LEU A N 1
ATOM 2437 C CA . LEU A 1 316 ? -2.943 3.149 20.716 1.00 95.50 316 LEU A CA 1
ATOM 2438 C C . LEU A 1 316 ? -2.234 3.648 21.974 1.00 95.50 316 LEU A C 1
ATOM 2440 O O . LEU A 1 316 ? -2.488 4.754 22.457 1.00 95.50 316 LEU A O 1
ATOM 2444 N N . ALA A 1 317 ? -1.314 2.836 22.484 1.00 96.56 317 ALA A N 1
ATOM 2445 C CA . ALA A 1 317 ? -0.554 3.178 23.673 1.00 96.56 317 ALA A CA 1
ATOM 2446 C C . ALA A 1 317 ? 0.332 4.430 23.433 1.00 96.56 317 ALA A C 1
ATOM 2448 O O . ALA A 1 317 ? 0.933 4.557 22.356 1.00 96.56 317 ALA A O 1
ATOM 2449 N N . PRO A 1 318 ? 0.416 5.383 24.389 1.00 96.31 318 PRO A N 1
ATOM 2450 C CA . PRO A 1 318 ? 1.088 6.666 24.172 1.00 96.31 318 PRO A CA 1
ATOM 2451 C C . PRO A 1 318 ? 2.557 6.560 23.750 1.00 96.31 318 PRO A C 1
ATOM 2453 O O . PRO A 1 318 ? 3.040 7.431 23.032 1.00 96.31 318 PRO A O 1
ATOM 2456 N N . GLU A 1 319 ? 3.277 5.516 24.159 1.00 96.69 319 GLU A N 1
ATOM 2457 C CA . GLU A 1 319 ? 4.689 5.294 23.830 1.00 96.69 319 GLU A CA 1
ATOM 2458 C C . GLU A 1 319 ? 4.969 5.148 22.329 1.00 96.69 319 GLU A C 1
ATOM 2460 O O . GLU A 1 319 ? 6.089 5.402 21.886 1.00 96.69 319 GLU A O 1
ATOM 2465 N N . TYR A 1 320 ? 3.969 4.775 21.529 1.00 98.19 320 TYR A N 1
ATOM 2466 C CA . TYR A 1 320 ? 4.129 4.674 20.081 1.00 98.19 320 TYR A CA 1
ATOM 2467 C C . TYR A 1 320 ? 4.141 6.034 19.387 1.00 98.19 320 TYR A C 1
ATOM 2469 O O . TYR A 1 320 ? 4.680 6.161 18.295 1.00 98.19 320 TYR A O 1
ATOM 2477 N N . VAL A 1 321 ? 3.569 7.063 20.015 1.00 97.62 321 VAL A N 1
ATOM 2478 C CA . VAL A 1 321 ? 3.383 8.388 19.401 1.00 97.62 321 VAL A CA 1
ATOM 2479 C C . VAL A 1 321 ? 3.913 9.534 20.259 1.00 97.62 321 VAL A C 1
ATOM 2481 O O . VAL A 1 321 ? 3.815 10.691 19.858 1.00 97.62 321 VAL A O 1
ATOM 2484 N N . SER A 1 322 ? 4.493 9.246 21.426 1.00 97.88 322 SER A N 1
ATOM 2485 C CA . SER A 1 322 ? 4.913 10.257 22.406 1.00 97.88 322 SER A CA 1
ATOM 2486 C C . SER A 1 322 ? 6.003 11.197 21.892 1.00 97.88 322 SER A C 1
ATOM 2488 O O . SER A 1 322 ? 6.070 12.338 22.342 1.00 97.88 322 SER A O 1
ATOM 2490 N N . ALA A 1 323 ? 6.822 10.750 20.936 1.00 98.25 323 ALA A N 1
ATOM 2491 C CA . ALA A 1 323 ? 7.852 11.570 20.301 1.00 98.25 323 ALA A CA 1
ATOM 2492 C C . ALA A 1 323 ? 7.453 12.093 18.909 1.00 98.25 323 ALA A C 1
ATOM 2494 O O . ALA A 1 323 ? 8.293 12.693 18.239 1.00 98.25 323 ALA A O 1
ATOM 2495 N N . LEU A 1 324 ? 6.211 11.878 18.453 1.00 98.12 324 LEU A N 1
ATOM 2496 C CA . LEU A 1 324 ? 5.769 12.282 17.117 1.00 98.12 324 LEU A CA 1
ATOM 2497 C C . LEU A 1 324 ? 5.854 13.803 16.926 1.00 98.12 324 LEU A C 1
ATOM 2499 O O . LEU A 1 324 ? 5.086 14.574 17.505 1.00 98.12 324 LEU A O 1
ATOM 2503 N N . ASP A 1 325 ? 6.718 14.230 16.013 1.00 97.38 325 ASP A N 1
ATOM 2504 C CA . ASP A 1 325 ? 6.788 15.601 15.525 1.00 97.38 325 ASP A CA 1
ATOM 2505 C C . ASP A 1 325 ? 5.767 15.795 14.397 1.00 97.38 325 ASP A C 1
ATOM 2507 O O . ASP A 1 325 ? 6.091 15.776 13.211 1.00 97.38 325 ASP A O 1
ATOM 2511 N N . SER A 1 326 ? 4.498 15.992 14.769 1.00 93.31 326 SER A N 1
ATOM 2512 C CA . SER A 1 326 ? 3.408 16.240 13.804 1.00 93.31 326 SER A CA 1
ATOM 2513 C C . SER A 1 326 ? 3.606 17.503 12.950 1.00 93.31 326 SER A C 1
ATOM 2515 O O . SER A 1 326 ? 2.930 17.679 11.931 1.00 93.31 326 SER A O 1
ATOM 2517 N N . GLY A 1 327 ? 4.537 18.373 13.354 1.00 95.94 327 GLY A N 1
ATOM 2518 C CA . GLY A 1 327 ? 4.963 19.531 12.593 1.00 95.94 327 GLY A CA 1
ATOM 2519 C C . GLY A 1 327 ? 5.899 19.172 11.445 1.00 95.94 327 GLY A C 1
ATOM 2520 O O . GLY A 1 327 ? 6.052 19.988 10.546 1.00 95.94 327 GLY A O 1
ATOM 2521 N N . ARG A 1 328 ? 6.511 17.989 11.399 1.00 96.19 328 ARG A N 1
ATOM 2522 C CA . ARG A 1 328 ? 7.414 17.609 10.309 1.00 96.19 328 ARG A CA 1
ATOM 2523 C C . ARG A 1 328 ? 6.666 17.470 8.978 1.00 96.19 328 ARG A C 1
ATOM 2525 O O . ARG A 1 328 ? 5.486 17.126 8.919 1.00 96.19 328 ARG A O 1
ATOM 2532 N N . LYS A 1 329 ? 7.362 17.803 7.892 1.00 96.81 329 LYS A N 1
ATOM 2533 C CA . LYS A 1 329 ? 6.862 17.669 6.522 1.00 96.81 329 LYS A CA 1
ATOM 2534 C C . LYS A 1 329 ? 7.301 16.319 5.959 1.00 96.81 329 LYS A C 1
ATOM 2536 O O . LYS A 1 329 ? 8.467 15.965 6.119 1.00 96.81 329 LYS A O 1
ATOM 2541 N N . PHE A 1 330 ? 6.392 15.608 5.297 1.00 95.62 330 PHE A N 1
ATOM 2542 C CA . PHE A 1 330 ? 6.731 14.394 4.562 1.00 95.62 330 PHE A CA 1
ATOM 2543 C C . PHE A 1 330 ? 7.625 14.734 3.370 1.00 95.62 330 PHE A C 1
ATOM 2545 O O . PHE A 1 330 ? 7.413 15.725 2.662 1.00 95.62 330 PHE A O 1
ATOM 2552 N N . SER A 1 331 ? 8.647 13.915 3.157 1.00 93.19 331 SER A N 1
ATOM 2553 C CA . SER A 1 331 ? 9.568 14.050 2.036 1.00 93.19 331 SER A CA 1
ATOM 2554 C C . SER A 1 331 ? 8.795 13.961 0.727 1.00 93.19 331 SER A C 1
ATOM 2556 O O . SER A 1 331 ? 7.824 13.220 0.621 1.00 93.19 331 SER A O 1
ATOM 2558 N N . TRP A 1 332 ? 9.192 14.771 -0.257 1.00 90.25 332 TRP A N 1
ATOM 2559 C CA . TRP A 1 332 ? 8.606 14.789 -1.608 1.00 90.25 332 TRP A CA 1
ATOM 2560 C C . TRP A 1 332 ? 7.105 15.105 -1.712 1.00 90.25 332 TRP A C 1
ATOM 2562 O O . TRP A 1 332 ? 6.558 15.153 -2.810 1.00 90.25 332 TRP A O 1
ATOM 2572 N N . SER A 1 333 ? 6.455 15.411 -0.595 1.00 93.38 333 SER A N 1
ATOM 2573 C CA . SER A 1 333 ? 5.039 15.746 -0.497 1.00 93.38 333 SER A CA 1
ATOM 2574 C C . SER A 1 333 ? 4.872 17.179 0.016 1.00 93.38 333 SER A C 1
ATOM 2576 O O . SER A 1 333 ? 5.747 17.684 0.720 1.00 93.38 333 SER A O 1
ATOM 2578 N N . PRO A 1 334 ? 3.786 17.907 -0.308 1.00 94.12 334 PRO A N 1
ATOM 2579 C CA . PRO A 1 334 ? 3.496 19.184 0.340 1.00 94.12 334 PRO A CA 1
ATOM 2580 C C . PRO A 1 334 ? 2.980 19.027 1.782 1.00 94.12 334 PRO A C 1
ATOM 2582 O O . PRO A 1 334 ? 2.870 20.039 2.471 1.00 94.12 334 PRO A O 1
ATOM 2585 N N . TYR A 1 335 ? 2.683 17.809 2.241 1.00 98.00 335 TYR A N 1
ATOM 2586 C CA . TYR A 1 335 ? 1.936 17.569 3.473 1.00 98.00 335 TYR A CA 1
ATOM 2587 C C . TYR A 1 335 ? 2.809 17.551 4.732 1.00 98.00 335 TYR A C 1
ATOM 2589 O O . TYR A 1 335 ? 3.868 16.922 4.781 1.00 98.00 335 TYR A O 1
ATOM 2597 N N . ARG A 1 336 ? 2.323 18.194 5.794 1.00 98.12 336 ARG A N 1
ATOM 2598 C CA . ARG A 1 336 ? 2.581 17.769 7.179 1.00 98.12 336 ARG A CA 1
ATOM 2599 C C . ARG A 1 336 ? 1.514 16.755 7.590 1.00 98.12 336 ARG A C 1
ATOM 2601 O O . ARG A 1 336 ? 0.528 16.568 6.878 1.00 98.12 336 ARG A O 1
ATOM 2608 N N . PHE A 1 337 ? 1.656 16.144 8.764 1.00 98.19 337 PHE A N 1
ATOM 2609 C CA . PHE A 1 337 ? 0.695 15.132 9.215 1.00 98.19 337 PHE A CA 1
ATOM 2610 C C . PHE A 1 337 ? -0.748 15.660 9.272 1.00 98.19 337 PHE A C 1
ATOM 2612 O O . PHE A 1 337 ? -1.657 15.026 8.752 1.00 98.19 337 PHE A O 1
ATOM 2619 N N . GLY A 1 338 ? -0.964 16.872 9.794 1.00 98.25 338 GLY A N 1
ATOM 2620 C CA . GLY A 1 338 ? -2.295 17.492 9.796 1.00 98.25 338 GLY A CA 1
ATOM 2621 C C . GLY A 1 338 ? -2.871 17.759 8.396 1.00 98.25 338 GLY A C 1
ATOM 2622 O O . GLY A 1 338 ? -4.075 17.603 8.196 1.00 98.25 338 GLY A O 1
ATOM 2623 N N . ASP A 1 339 ? -2.027 18.117 7.420 1.00 98.50 339 ASP A N 1
ATOM 2624 C CA . ASP A 1 339 ? -2.460 18.351 6.036 1.00 98.50 339 ASP A CA 1
ATOM 2625 C C . ASP A 1 339 ? -2.922 17.054 5.374 1.00 98.50 339 ASP A C 1
ATOM 2627 O O . ASP A 1 339 ? -3.967 17.038 4.729 1.00 98.50 339 ASP A O 1
ATOM 2631 N N . LEU A 1 340 ? -2.176 15.966 5.583 1.00 98.56 340 LEU A N 1
ATOM 2632 C CA . LEU A 1 340 ? -2.506 14.637 5.075 1.00 98.56 340 LEU A CA 1
ATOM 2633 C C . LEU A 1 340 ? -3.883 14.176 5.565 1.00 98.56 340 LEU A C 1
ATOM 2635 O O . LEU A 1 340 ? -4.723 13.762 4.765 1.00 98.56 340 LEU A O 1
ATOM 2639 N N . LEU A 1 341 ? -4.139 14.313 6.871 1.00 98.75 341 LEU A N 1
ATOM 2640 C CA . LEU A 1 341 ? -5.422 13.946 7.474 1.00 98.75 341 LEU A CA 1
ATOM 2641 C C . LEU A 1 341 ? -6.579 14.773 6.893 1.00 98.75 341 LEU A C 1
ATOM 2643 O O . LEU A 1 341 ? -7.644 14.230 6.590 1.00 98.75 341 LEU A O 1
ATOM 2647 N N . ARG A 1 342 ? -6.364 16.081 6.699 1.00 98.69 342 ARG A N 1
ATOM 2648 C CA . ARG A 1 342 ? -7.349 16.980 6.084 1.00 98.69 342 ARG A CA 1
ATOM 2649 C C . ARG A 1 342 ? -7.659 16.567 4.643 1.00 98.69 342 ARG A C 1
ATOM 2651 O O . ARG A 1 342 ? -8.832 16.435 4.301 1.00 98.69 342 ARG A O 1
ATOM 2658 N N . VAL A 1 343 ? -6.634 16.326 3.822 1.00 98.75 343 VAL A N 1
ATOM 2659 C CA . VAL A 1 343 ? -6.798 15.894 2.422 1.00 98.75 343 VAL A CA 1
ATOM 2660 C C . VAL A 1 343 ? -7.539 14.559 2.348 1.00 98.75 343 VAL A C 1
ATOM 2662 O O . VAL A 1 343 ? -8.467 14.422 1.554 1.00 98.75 343 VAL A O 1
ATOM 2665 N N . CYS A 1 344 ? -7.212 13.596 3.215 1.00 98.81 344 CYS A N 1
ATOM 2666 C CA . CYS A 1 344 ? -7.928 12.320 3.271 1.00 98.81 344 CYS A CA 1
ATOM 2667 C C . CYS A 1 344 ? -9.418 12.505 3.590 1.00 98.81 344 CYS A C 1
ATOM 2669 O O . CYS A 1 344 ? -10.265 11.854 2.982 1.00 98.81 344 CYS A O 1
ATOM 2671 N N . GLU A 1 345 ? -9.778 13.394 4.521 1.00 98.81 345 GLU A N 1
ATOM 2672 C CA . GLU A 1 345 ? -11.186 13.691 4.808 1.00 98.81 345 GLU A CA 1
ATOM 2673 C C . GLU A 1 345 ? -11.899 14.376 3.634 1.00 98.81 345 GLU A C 1
ATOM 2675 O O . GLU A 1 345 ? -13.027 14.004 3.303 1.00 98.81 345 GLU A O 1
ATOM 2680 N N . GLU A 1 346 ? -11.260 15.353 2.989 1.00 98.75 346 GLU A N 1
ATOM 2681 C CA . GLU A 1 346 ? -11.808 16.032 1.810 1.00 98.75 346 GLU A CA 1
ATOM 2682 C C . GLU A 1 346 ? -12.076 15.039 0.673 1.00 98.75 346 GLU A C 1
ATOM 2684 O O . GLU A 1 346 ? -13.163 15.043 0.082 1.00 98.75 346 GLU A O 1
ATOM 2689 N N . LEU A 1 347 ? -11.119 14.147 0.409 1.00 98.81 347 LEU A N 1
ATOM 2690 C CA . LEU A 1 347 ? -11.258 13.086 -0.581 1.00 98.81 347 LEU A CA 1
ATOM 2691 C C . LEU A 1 347 ? -12.334 12.082 -0.179 1.00 98.81 347 LEU A C 1
ATOM 2693 O O . LEU A 1 347 ? -13.168 11.750 -1.016 1.00 98.81 347 LEU A O 1
ATOM 2697 N N . MET A 1 348 ? -12.397 11.658 1.086 1.00 98.62 348 MET A N 1
ATOM 2698 C CA . MET A 1 348 ? -13.453 10.765 1.569 1.00 98.62 348 MET A CA 1
ATOM 2699 C C . MET A 1 348 ? -14.841 11.352 1.337 1.00 98.62 348 MET A C 1
ATOM 2701 O O . MET A 1 348 ? -15.707 10.656 0.813 1.00 98.62 348 MET A O 1
ATOM 2705 N N . ARG A 1 349 ? -15.067 12.632 1.656 1.00 98.62 349 ARG A N 1
ATOM 2706 C CA . ARG A 1 349 ? -16.383 13.268 1.464 1.00 98.62 349 ARG A CA 1
ATOM 2707 C C . ARG A 1 349 ? -16.816 13.228 -0.001 1.00 98.62 349 ARG A C 1
ATOM 2709 O O . ARG A 1 349 ? -17.968 12.900 -0.293 1.00 98.62 349 ARG A O 1
ATOM 2716 N N . GLN A 1 350 ? -15.891 13.507 -0.919 1.00 98.25 350 GLN A N 1
ATOM 2717 C CA . GLN A 1 350 ? -16.138 13.384 -2.357 1.00 98.25 350 GLN A CA 1
ATOM 2718 C C . GLN A 1 350 ? -16.398 11.927 -2.750 1.00 98.25 350 GLN A C 1
ATOM 2720 O O . GLN A 1 350 ? -17.337 11.628 -3.487 1.00 98.25 350 GLN A O 1
ATOM 2725 N N . ASN A 1 351 ? -15.585 11.006 -2.244 1.00 96.81 351 ASN A N 1
ATOM 2726 C CA . ASN A 1 351 ? -15.633 9.601 -2.608 1.00 96.81 351 ASN A CA 1
ATOM 2727 C C . ASN A 1 351 ? -16.908 8.907 -2.109 1.00 96.81 351 ASN A C 1
ATOM 2729 O O . ASN A 1 351 ? -17.478 8.091 -2.831 1.00 96.81 351 ASN A O 1
ATOM 2733 N N . VAL A 1 352 ? -17.400 9.289 -0.925 1.00 98.25 352 VAL A N 1
ATOM 2734 C CA . VAL A 1 352 ? -18.679 8.846 -0.357 1.00 98.25 352 VAL A CA 1
ATOM 2735 C C . VAL A 1 352 ? -19.836 9.231 -1.264 1.00 98.25 352 VAL A C 1
ATOM 2737 O O . VAL A 1 352 ? -20.615 8.358 -1.642 1.00 98.25 352 VAL A O 1
ATOM 2740 N N . ALA A 1 353 ? -19.912 10.495 -1.687 1.00 97.25 353 ALA A N 1
ATOM 2741 C CA . ALA A 1 353 ? -20.952 10.946 -2.610 1.00 97.25 353 ALA A CA 1
ATOM 2742 C C . ALA A 1 353 ? -20.911 10.173 -3.942 1.00 97.25 353 ALA A C 1
ATOM 2744 O O . ALA A 1 353 ? -21.937 9.722 -4.449 1.00 97.25 353 ALA A O 1
ATOM 2745 N N . ARG A 1 354 ? -19.709 9.948 -4.486 1.00 95.81 354 ARG A N 1
ATOM 2746 C CA . ARG A 1 354 ? -19.510 9.204 -5.744 1.00 95.81 354 ARG A CA 1
ATOM 2747 C C . ARG A 1 354 ? -19.784 7.706 -5.618 1.00 95.81 354 ARG A C 1
ATOM 2749 O O . ARG A 1 354 ? -20.090 7.059 -6.614 1.00 95.81 354 ARG A O 1
ATOM 2756 N N . GLY A 1 355 ? -19.667 7.154 -4.414 1.00 95.88 355 GLY A N 1
ATOM 2757 C CA . GLY A 1 355 ? -19.995 5.768 -4.087 1.00 95.88 355 GLY A CA 1
ATOM 2758 C C . GLY A 1 355 ? -21.479 5.520 -3.806 1.00 95.88 355 GLY A C 1
ATOM 2759 O O . GLY A 1 355 ? -21.818 4.434 -3.348 1.00 95.88 355 GLY A O 1
ATOM 2760 N N . GLY A 1 356 ? -22.356 6.507 -4.033 1.00 95.88 356 GLY A N 1
ATOM 2761 C CA . GLY A 1 356 ? -23.785 6.411 -3.710 1.00 95.88 356 GLY A CA 1
ATOM 2762 C C . GLY A 1 356 ? -24.094 6.569 -2.217 1.00 95.88 356 GLY A C 1
ATOM 2763 O O . GLY A 1 356 ? -25.216 6.309 -1.786 1.00 95.88 356 GLY A O 1
ATOM 2764 N N . GLY A 1 357 ? -23.104 6.973 -1.422 1.00 97.06 357 GLY A N 1
ATOM 2765 C CA . GLY A 1 357 ? -23.282 7.376 -0.037 1.00 97.06 357 GLY A CA 1
ATOM 2766 C C . GLY A 1 357 ? -23.574 8.868 0.100 1.00 97.06 357 GLY A C 1
ATOM 2767 O O . GLY A 1 357 ? -23.709 9.607 -0.875 1.00 97.06 357 GLY A O 1
ATOM 2768 N N . ARG A 1 358 ? -23.679 9.327 1.343 1.00 97.75 358 ARG A N 1
ATOM 2769 C CA . ARG A 1 358 ? -23.948 10.726 1.693 1.00 97.75 358 ARG A CA 1
ATOM 2770 C C . ARG A 1 358 ? -23.454 11.047 3.098 1.00 97.75 358 ARG A C 1
ATOM 2772 O O . ARG A 1 358 ? -23.246 10.148 3.911 1.00 97.75 358 ARG A O 1
ATOM 2779 N N . ILE A 1 359 ? -23.308 12.339 3.377 1.00 98.12 359 ILE A N 1
ATOM 2780 C CA . ILE A 1 359 ? -23.116 12.848 4.735 1.00 98.12 359 ILE A CA 1
ATOM 2781 C C . ILE A 1 359 ? -24.465 13.352 5.245 1.00 98.12 359 ILE A C 1
ATOM 2783 O O . ILE A 1 359 ? -25.071 14.232 4.638 1.00 98.12 359 ILE A O 1
ATOM 2787 N N . GLU A 1 360 ? -24.935 12.789 6.352 1.00 97.62 360 GLU A N 1
ATOM 2788 C CA . GLU A 1 360 ? -26.124 13.251 7.067 1.00 97.62 360 GLU A CA 1
ATOM 2789 C C . GLU A 1 360 ? -25.714 14.009 8.329 1.00 97.62 360 GLU A C 1
ATOM 2791 O O . GLU A 1 360 ? -24.671 13.735 8.919 1.00 97.62 360 GLU A O 1
ATOM 2796 N N . ARG A 1 361 ? -26.547 14.953 8.767 1.00 97.81 361 ARG A N 1
ATOM 2797 C CA . ARG A 1 361 ? -26.364 15.672 10.028 1.00 97.81 361 ARG A CA 1
ATOM 2798 C C . ARG A 1 361 ? -27.563 15.402 10.926 1.00 97.81 361 ARG A C 1
ATOM 2800 O O . ARG A 1 361 ? -28.697 15.550 10.478 1.00 97.81 361 ARG A O 1
ATOM 2807 N N . ASP A 1 362 ? -27.313 14.980 12.160 1.00 95.75 362 ASP A N 1
ATOM 2808 C CA . ASP A 1 362 ? -28.384 14.769 13.134 1.00 95.75 362 ASP A CA 1
ATOM 2809 C C . ASP A 1 362 ? -28.829 16.079 13.808 1.00 95.75 362 ASP A C 1
ATOM 2811 O O . ASP A 1 362 ? -28.278 17.157 13.566 1.00 95.75 362 ASP A O 1
ATOM 2815 N N . SER A 1 363 ? -29.847 15.993 14.669 1.00 95.69 363 SER A N 1
ATOM 2816 C CA . SER A 1 363 ? -30.412 17.146 15.380 1.00 95.69 363 SER A CA 1
ATOM 2817 C C . SER A 1 363 ? -29.430 17.837 16.332 1.00 95.69 363 SER A C 1
ATOM 2819 O O . SER A 1 363 ? -29.664 18.984 16.701 1.00 95.69 363 SER A O 1
ATOM 2821 N N . ALA A 1 364 ? -28.349 17.163 16.738 1.00 94.88 364 ALA A N 1
ATOM 2822 C CA . ALA A 1 364 ? -27.289 17.728 17.573 1.00 94.88 364 ALA A CA 1
ATOM 2823 C C . ALA A 1 364 ? -26.147 18.341 16.739 1.00 94.88 364 ALA A C 1
ATOM 2825 O O . ALA A 1 364 ? -25.180 18.858 17.294 1.00 94.88 364 ALA A O 1
ATOM 2826 N N . GLY A 1 365 ? -26.247 18.298 15.407 1.00 95.12 365 GLY A N 1
ATOM 2827 C CA . GLY A 1 365 ? -25.227 18.804 14.499 1.00 95.12 365 GLY A CA 1
ATOM 2828 C C . GLY A 1 365 ? -24.085 17.823 14.223 1.00 95.12 365 GLY A C 1
ATOM 2829 O O . GLY A 1 365 ? -23.152 18.196 13.509 1.00 95.12 365 GLY A O 1
ATOM 2830 N N . LYS A 1 366 ? -24.145 16.586 14.738 1.00 97.50 366 LYS A N 1
ATOM 2831 C CA . LYS A 1 366 ? -23.123 15.561 14.491 1.00 97.50 366 LYS A CA 1
ATOM 2832 C C . LYS A 1 366 ? -23.297 14.981 13.087 1.00 97.50 366 LYS A C 1
ATOM 2834 O O . LYS A 1 366 ? -24.409 14.715 12.630 1.00 97.50 366 LYS A O 1
ATOM 2839 N N . GLU A 1 367 ? -22.176 14.829 12.385 1.00 98.44 367 GLU A N 1
ATOM 2840 C CA . GLU A 1 367 ? -22.142 14.340 11.006 1.00 98.44 367 GLU A CA 1
ATOM 2841 C C . GLU A 1 367 ? -21.933 12.823 10.947 1.00 98.44 367 GLU A C 1
ATOM 2843 O O . GLU A 1 367 ? -21.118 12.254 11.681 1.00 98.44 367 GLU A O 1
ATOM 2848 N N . TRP A 1 368 ? -22.642 12.184 10.021 1.00 98.62 368 TRP A N 1
ATOM 2849 C CA . TRP A 1 368 ? -22.670 10.744 9.807 1.00 98.62 368 TRP A CA 1
ATOM 2850 C C . TRP A 1 368 ? -22.399 10.424 8.341 1.00 98.62 368 TRP A C 1
ATOM 2852 O O . TRP A 1 368 ? -23.105 10.892 7.452 1.00 98.62 368 TRP A O 1
ATOM 2862 N N . ILE A 1 369 ? -21.400 9.585 8.097 1.00 98.62 369 ILE A N 1
ATOM 2863 C CA . ILE A 1 369 ? -21.166 8.921 6.821 1.00 98.62 369 ILE A CA 1
ATOM 2864 C C . ILE A 1 369 ? -22.200 7.806 6.692 1.00 98.62 369 ILE A C 1
ATOM 2866 O O . ILE A 1 369 ? -22.275 6.925 7.551 1.00 98.62 369 ILE A O 1
ATOM 2870 N N . VAL A 1 370 ? -22.995 7.845 5.626 1.00 98.31 370 VAL A N 1
ATOM 2871 C CA . VAL A 1 370 ? -23.997 6.827 5.303 1.00 98.31 370 VAL A CA 1
ATOM 2872 C C . VAL A 1 370 ? -23.667 6.254 3.937 1.00 98.31 370 VAL A C 1
ATOM 2874 O O . VAL A 1 370 ? -23.720 6.973 2.941 1.00 98.31 370 VAL A O 1
ATOM 2877 N N . VAL A 1 371 ? -23.313 4.973 3.885 1.00 97.81 371 VAL A N 1
ATOM 2878 C CA . VAL A 1 371 ? -22.868 4.303 2.652 1.00 97.81 371 VAL A CA 1
ATOM 2879 C C . VAL A 1 371 ? -23.731 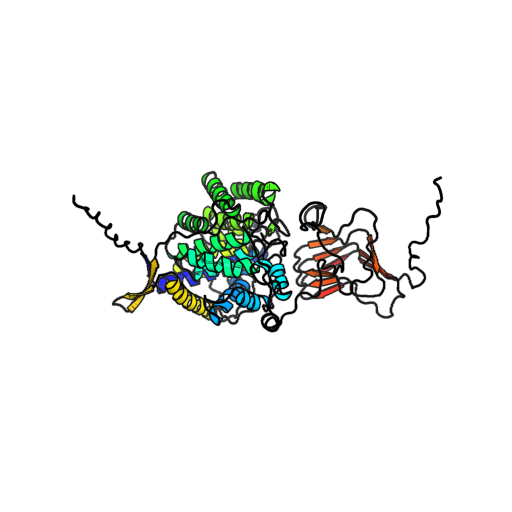3.082 2.346 1.00 97.81 371 VAL A C 1
ATOM 2881 O O . VAL A 1 371 ? -24.169 2.401 3.280 1.00 97.81 371 VAL A O 1
ATOM 2884 N N . PRO A 1 372 ? -24.002 2.791 1.062 1.00 96.12 372 PRO A N 1
ATOM 2885 C CA . PRO A 1 372 ? -24.713 1.582 0.679 1.00 96.12 372 PRO A CA 1
ATOM 2886 C C . PRO A 1 372 ? -23.866 0.351 1.000 1.00 96.12 372 PRO A C 1
ATOM 2888 O O . PRO A 1 372 ? -22.668 0.306 0.728 1.00 96.12 372 PRO A O 1
ATOM 2891 N N . GLN A 1 373 ? -24.499 -0.681 1.543 1.00 92.88 373 GLN A N 1
ATOM 2892 C CA . GLN A 1 373 ? -23.882 -1.988 1.695 1.00 92.88 373 GLN A CA 1
ATOM 2893 C C . GLN A 1 373 ? -23.969 -2.724 0.356 1.00 92.88 373 GLN A C 1
ATOM 2895 O O . GLN A 1 373 ? -24.961 -3.385 0.049 1.00 92.88 373 GLN A O 1
ATOM 2900 N N . ALA A 1 374 ? -22.926 -2.577 -0.457 1.00 89.69 374 ALA A N 1
ATOM 2901 C CA . ALA A 1 374 ? -22.821 -3.204 -1.767 1.00 89.69 374 ALA A CA 1
ATOM 2902 C C . ALA A 1 374 ? -21.676 -4.219 -1.794 1.00 89.69 374 ALA A C 1
ATOM 2904 O O . ALA A 1 374 ? -20.581 -3.957 -1.296 1.00 89.69 374 ALA A O 1
ATOM 2905 N N . LYS A 1 375 ? -21.924 -5.376 -2.415 1.00 92.50 375 LYS A N 1
ATOM 2906 C CA . LYS A 1 375 ? -20.864 -6.343 -2.699 1.00 92.50 375 LYS A CA 1
ATOM 2907 C C . LYS A 1 375 ? -19.964 -5.773 -3.807 1.00 92.50 375 LYS A C 1
ATOM 2909 O O . LYS A 1 375 ? -20.507 -5.361 -4.834 1.00 92.50 375 LYS A O 1
ATOM 2914 N N . PRO A 1 376 ? -18.631 -5.742 -3.631 1.00 96.50 376 PRO A N 1
ATOM 2915 C CA . PRO A 1 376 ? -17.736 -5.318 -4.697 1.00 96.50 376 PRO A CA 1
ATOM 2916 C C . PRO A 1 376 ? -17.795 -6.276 -5.890 1.00 96.50 376 PRO A C 1
ATOM 2918 O O . PRO A 1 376 ? -18.053 -7.474 -5.744 1.00 96.50 376 PRO A O 1
ATOM 2921 N N . VAL A 1 377 ? -17.530 -5.730 -7.071 1.00 97.69 377 VAL A N 1
ATOM 2922 C CA . VAL A 1 377 ? -17.289 -6.468 -8.308 1.00 97.69 377 VAL A CA 1
ATOM 2923 C C . VAL A 1 377 ? -15.789 -6.376 -8.601 1.00 97.69 377 VAL A C 1
ATOM 2925 O O . VAL A 1 377 ? -15.311 -5.296 -8.973 1.00 97.69 377 VAL A O 1
ATOM 2928 N N . PRO A 1 378 ? -15.041 -7.476 -8.403 1.00 96.56 378 PRO A N 1
ATOM 2929 C CA . PRO A 1 378 ? -13.631 -7.540 -8.754 1.00 96.56 378 PRO A CA 1
ATOM 2930 C C . PRO A 1 378 ? -13.379 -7.333 -10.243 1.00 96.56 378 PRO A C 1
ATOM 2932 O O . PRO A 1 378 ? -14.270 -7.495 -11.081 1.00 96.56 378 PRO A O 1
ATOM 2935 N N . ASP A 1 379 ? -12.124 -7.041 -10.572 1.00 93.50 379 ASP A N 1
ATOM 2936 C CA . ASP A 1 379 ? -11.661 -7.070 -11.954 1.00 93.50 379 ASP A CA 1
ATOM 2937 C C . ASP A 1 379 ? -11.773 -8.468 -12.578 1.00 93.50 379 ASP A C 1
ATOM 2939 O O . ASP A 1 379 ? -11.891 -9.493 -11.905 1.00 93.50 379 ASP A O 1
ATOM 2943 N N . ALA A 1 380 ? -11.724 -8.519 -13.909 1.00 92.50 380 ALA A N 1
ATOM 2944 C CA . ALA A 1 380 ? -11.630 -9.788 -14.612 1.00 92.50 380 ALA A CA 1
ATOM 2945 C C . ALA A 1 380 ? -10.283 -10.465 -14.317 1.00 92.50 380 ALA A C 1
ATOM 2947 O O . ALA A 1 380 ? -9.233 -9.822 -14.346 1.00 92.50 380 ALA A O 1
ATOM 2948 N N . PHE A 1 381 ? -10.300 -11.783 -14.116 1.00 93.88 381 PHE A N 1
ATOM 2949 C CA . PHE A 1 381 ? -9.082 -12.560 -13.910 1.00 93.88 381 PHE A CA 1
ATOM 2950 C C . PHE A 1 381 ? -8.199 -12.563 -15.175 1.00 93.88 381 PHE A C 1
ATOM 2952 O O . PHE A 1 381 ? -8.538 -13.147 -16.216 1.00 93.88 381 PHE A O 1
ATOM 2959 N N . ARG A 1 382 ? -7.068 -11.857 -15.077 1.00 89.56 382 ARG A N 1
ATOM 2960 C CA . ARG A 1 382 ? -6.040 -11.666 -16.111 1.00 89.56 382 ARG A CA 1
ATOM 2961 C C . ARG A 1 382 ? -4.643 -11.677 -15.468 1.00 89.56 382 ARG A C 1
ATOM 2963 O O . ARG A 1 382 ? -4.079 -10.611 -15.234 1.00 89.56 382 ARG A O 1
ATOM 2970 N N . PRO A 1 383 ? -4.123 -12.859 -15.097 1.00 85.56 383 PRO A N 1
ATOM 2971 C CA . PRO A 1 383 ? -2.823 -12.972 -14.439 1.00 85.56 383 PRO A CA 1
ATOM 2972 C C . PRO A 1 383 ? -1.688 -12.652 -15.418 1.00 85.56 383 PRO A C 1
ATOM 2974 O O . PRO A 1 383 ? -1.881 -12.729 -16.627 1.00 85.56 383 PRO A O 1
ATOM 2977 N N . ASN A 1 384 ? -0.477 -12.369 -14.941 1.00 82.69 384 ASN A N 1
ATOM 2978 C CA . ASN A 1 384 ? 0.603 -11.916 -15.829 1.00 82.69 384 ASN A CA 1
ATOM 2979 C C . ASN A 1 384 ? 1.154 -12.984 -16.794 1.00 82.69 384 ASN A C 1
ATOM 2981 O O . ASN A 1 384 ? 1.742 -12.623 -17.810 1.00 82.69 384 ASN A O 1
ATOM 2985 N N . TRP A 1 385 ? 0.896 -14.279 -16.564 1.00 77.19 385 TRP A N 1
ATOM 2986 C CA . TRP A 1 385 ? 1.153 -15.342 -17.557 1.00 77.19 385 TRP A CA 1
ATOM 2987 C C . TRP A 1 385 ? 0.050 -15.468 -18.625 1.00 77.19 385 TRP A C 1
ATOM 2989 O O . TRP A 1 385 ? 0.184 -16.240 -19.573 1.00 77.19 385 TRP A O 1
ATOM 2999 N N . ASN A 1 386 ? -1.050 -14.728 -18.478 1.00 81.31 386 ASN A N 1
ATOM 3000 C CA . ASN A 1 386 ? -2.094 -14.538 -19.484 1.00 81.31 386 ASN A CA 1
ATOM 3001 C C . ASN A 1 386 ? -2.663 -13.106 -19.371 1.00 81.31 386 ASN A C 1
ATOM 3003 O O . ASN A 1 386 ? -3.818 -12.921 -18.954 1.00 81.31 386 ASN A O 1
ATOM 3007 N N . PRO A 1 387 ? -1.825 -12.090 -19.646 1.00 80.88 387 PRO A N 1
ATOM 3008 C CA . PRO A 1 387 ? -2.143 -10.716 -19.300 1.00 80.88 387 PRO A CA 1
ATOM 3009 C C . PRO A 1 387 ? -3.198 -10.130 -20.252 1.00 80.88 387 PRO A C 1
ATOM 3011 O O . PRO A 1 387 ? -3.460 -10.694 -21.323 1.00 80.88 387 PRO A O 1
ATOM 3014 N N . PRO A 1 388 ? -3.833 -8.998 -19.895 1.00 74.38 388 PRO A N 1
ATOM 3015 C CA . PRO A 1 388 ? -4.724 -8.291 -20.809 1.00 74.38 388 PRO A CA 1
ATOM 3016 C C . PRO A 1 388 ? -4.012 -7.941 -22.129 1.00 74.38 388 PRO A C 1
ATOM 3018 O O . PRO A 1 388 ? -2.811 -7.688 -22.126 1.00 74.38 388 PRO A O 1
ATOM 3021 N N . PRO A 1 389 ? -4.718 -7.871 -23.271 1.00 81.06 389 PRO A N 1
ATOM 3022 C CA . PRO A 1 389 ? -4.124 -7.336 -24.490 1.00 81.06 389 PRO A CA 1
ATOM 3023 C C . PRO A 1 389 ? -3.604 -5.913 -24.268 1.00 81.06 389 PRO A C 1
ATOM 3025 O O . PRO A 1 389 ? -4.266 -5.104 -23.615 1.00 81.06 389 PRO A O 1
ATOM 3028 N N . LEU A 1 390 ? -2.453 -5.597 -24.866 1.00 84.25 390 LEU A N 1
ATOM 3029 C CA . LEU A 1 390 ? -1.950 -4.226 -24.899 1.00 84.25 390 LEU A CA 1
ATOM 3030 C C . LEU A 1 390 ? -2.980 -3.291 -25.530 1.00 84.25 390 LEU A C 1
ATOM 3032 O O . LEU A 1 390 ? -3.558 -3.596 -26.575 1.00 84.25 390 LEU A O 1
ATOM 3036 N N . THR A 1 391 ? -3.142 -2.117 -24.929 1.00 89.88 391 THR A N 1
ATOM 3037 C CA . THR A 1 391 ? -4.023 -1.074 -25.462 1.00 89.88 391 THR A CA 1
ATOM 3038 C C . THR A 1 391 ? -3.352 -0.273 -26.578 1.00 89.88 391 THR A C 1
ATOM 3040 O O . THR A 1 391 ? -4.034 0.333 -27.402 1.00 89.88 391 THR A O 1
ATOM 3043 N N . GLY A 1 392 ? -2.014 -0.259 -26.614 1.00 81.00 392 GLY A N 1
ATOM 3044 C CA . GLY A 1 392 ? -1.238 0.611 -27.494 1.00 81.00 392 GLY A CA 1
ATOM 3045 C C . GLY A 1 392 ? -1.218 2.066 -27.019 1.00 81.00 392 GLY A C 1
ATOM 3046 O O . GLY A 1 392 ? -0.849 2.952 -27.792 1.00 81.00 392 GLY A O 1
ATOM 3047 N N . ALA A 1 393 ? -1.614 2.334 -25.770 1.00 88.62 393 ALA A N 1
ATOM 3048 C CA . ALA A 1 393 ? -1.721 3.681 -25.233 1.00 88.62 393 ALA A CA 1
ATOM 3049 C C . ALA A 1 393 ? -0.358 4.389 -25.216 1.00 88.62 393 ALA A C 1
ATOM 3051 O O . ALA A 1 393 ? 0.648 3.886 -24.703 1.00 88.62 393 ALA A O 1
ATOM 3052 N N . ARG A 1 394 ? -0.321 5.594 -25.786 1.00 94.25 394 ARG A N 1
ATOM 3053 C CA . ARG A 1 394 ? 0.848 6.480 -25.798 1.00 94.25 394 ARG A CA 1
ATOM 3054 C C . ARG A 1 394 ? 0.451 7.894 -25.419 1.00 94.25 394 ARG A C 1
ATOM 3056 O O . ARG A 1 394 ? -0.689 8.314 -25.660 1.00 94.25 394 ARG A O 1
ATOM 3063 N N . TYR A 1 395 ? 1.402 8.622 -24.849 1.00 92.50 395 TYR A N 1
ATOM 3064 C CA . TYR A 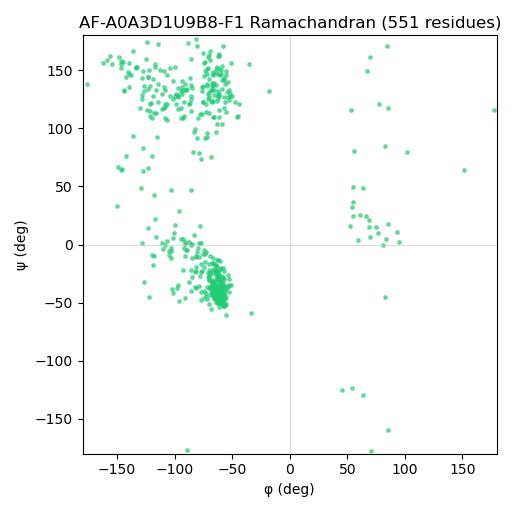1 395 ? 1.255 10.056 -24.648 1.00 92.50 395 TYR A CA 1
ATOM 3065 C C . TYR A 1 395 ? 1.349 10.800 -25.982 1.00 92.50 395 TYR A C 1
ATOM 3067 O O . TYR A 1 395 ? 2.167 10.484 -26.847 1.00 92.50 395 TYR A O 1
ATOM 3075 N N . THR A 1 396 ? 0.483 11.791 -26.159 1.00 96.81 396 THR A N 1
ATOM 3076 C CA . THR A 1 396 ? 0.572 12.761 -27.252 1.00 96.81 396 THR A CA 1
ATOM 3077 C C . THR A 1 396 ? 1.780 13.677 -27.048 1.00 96.81 396 THR A C 1
ATOM 3079 O O . THR A 1 396 ? 2.33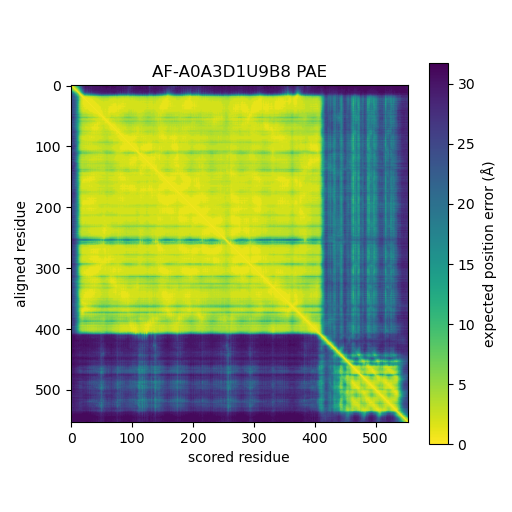8 13.759 -25.957 1.00 96.81 396 THR A O 1
ATOM 3082 N N . ALA A 1 397 ? 2.168 14.431 -28.078 1.00 95.62 397 ALA A N 1
ATOM 3083 C CA . ALA A 1 397 ? 3.256 15.401 -27.948 1.00 95.62 397 ALA A CA 1
ATOM 3084 C C . ALA A 1 397 ? 2.971 16.500 -26.901 1.00 95.62 397 ALA A C 1
ATOM 3086 O O . ALA A 1 397 ? 3.910 17.006 -26.298 1.00 95.62 397 ALA A O 1
ATOM 3087 N N . GLU A 1 398 ? 1.703 16.875 -26.691 1.00 97.69 398 GLU A N 1
ATOM 3088 C CA . GLU A 1 398 ? 1.309 17.835 -25.647 1.00 97.69 398 GLU A CA 1
ATOM 3089 C C . GLU A 1 398 ? 1.406 17.220 -24.250 1.00 97.69 398 GLU A C 1
ATOM 3091 O O . GLU A 1 398 ? 1.971 17.828 -23.351 1.00 97.69 398 GLU A O 1
ATOM 3096 N N . GLU A 1 399 ? 0.936 15.985 -24.077 1.00 98.06 399 GLU A N 1
ATOM 3097 C CA . GLU A 1 399 ? 1.079 15.252 -22.813 1.00 98.06 399 GLU A CA 1
ATOM 3098 C C . GLU A 1 399 ? 2.561 15.025 -22.469 1.00 98.06 399 GLU A C 1
ATOM 3100 O O . GLU A 1 399 ? 2.984 15.277 -21.345 1.00 98.06 399 GLU A O 1
ATOM 3105 N N . MET A 1 400 ? 3.387 14.659 -23.457 1.00 95.88 400 MET A N 1
ATOM 3106 C CA . MET A 1 400 ? 4.834 14.500 -23.276 1.00 95.88 400 MET A CA 1
ATOM 3107 C C . MET A 1 400 ? 5.540 15.796 -22.864 1.00 95.88 400 MET A C 1
ATOM 3109 O O . MET A 1 400 ? 6.553 15.725 -22.180 1.00 95.88 400 MET A O 1
ATOM 3113 N N . ARG A 1 401 ? 5.030 16.979 -23.241 1.00 97.06 401 ARG A N 1
ATOM 3114 C CA . ARG A 1 401 ? 5.589 18.266 -22.782 1.00 97.06 401 ARG A CA 1
ATOM 3115 C C . ARG A 1 401 ? 5.358 18.517 -21.293 1.00 97.06 401 ARG A C 1
ATOM 3117 O O . ARG A 1 401 ? 6.099 19.297 -20.702 1.00 97.06 401 ARG A O 1
ATOM 3124 N N . GLN A 1 402 ? 4.347 17.885 -20.700 1.00 97.88 402 GLN A N 1
ATOM 3125 C CA . GLN A 1 402 ? 4.061 17.996 -19.270 1.00 97.88 402 GLN A CA 1
ATOM 3126 C C . GLN A 1 402 ? 4.947 17.070 -18.431 1.00 97.88 402 GLN A C 1
ATOM 3128 O O . GLN A 1 402 ? 5.106 17.308 -17.236 1.00 97.88 402 GLN A O 1
ATOM 3133 N N . ILE A 1 403 ? 5.540 16.038 -19.038 1.00 95.69 403 ILE A N 1
ATOM 3134 C CA . ILE A 1 403 ? 6.524 15.170 -18.389 1.00 95.69 403 ILE A CA 1
ATOM 3135 C C . ILE A 1 403 ? 7.892 15.851 -18.488 1.00 95.69 403 ILE A C 1
ATOM 3137 O O . ILE A 1 403 ? 8.564 15.801 -19.518 1.00 95.69 403 ILE A O 1
ATOM 3141 N N . VAL A 1 404 ? 8.279 16.544 -17.419 1.00 92.06 404 VAL A N 1
ATOM 3142 C CA . VAL A 1 404 ? 9.530 17.314 -17.356 1.00 92.06 404 VAL A CA 1
ATOM 3143 C C . VAL A 1 404 ? 10.715 16.442 -16.955 1.00 92.06 404 VAL A C 1
ATOM 3145 O O . VAL A 1 404 ? 11.846 16.705 -17.372 1.00 92.06 404 VAL A O 1
ATOM 3148 N N . GLU A 1 405 ? 10.450 15.381 -16.192 1.00 84.44 405 GLU A N 1
ATOM 3149 C CA . GLU A 1 405 ? 11.455 14.392 -15.828 1.00 84.44 405 GLU A CA 1
ATOM 3150 C C . GLU A 1 405 ? 11.749 13.481 -17.014 1.00 84.44 405 GLU A C 1
ATOM 3152 O O . GLU A 1 405 ? 10.869 12.834 -17.585 1.00 84.44 405 GLU A O 1
ATOM 3157 N N . LYS A 1 406 ? 13.020 13.432 -17.407 1.00 71.81 406 LYS A N 1
ATOM 3158 C CA . LYS A 1 406 ? 13.425 12.657 -18.576 1.00 71.81 406 LYS A CA 1
ATOM 3159 C C . LYS A 1 406 ? 13.417 11.166 -18.253 1.00 71.81 406 LYS A C 1
ATOM 3161 O O . LYS A 1 406 ? 13.799 10.788 -17.141 1.00 71.81 406 LYS A O 1
ATOM 3166 N N . PRO A 1 407 ? 13.046 10.312 -19.226 1.00 64.19 407 PRO A N 1
ATOM 3167 C CA . PRO A 1 407 ? 13.267 8.887 -19.076 1.00 64.19 407 PRO A CA 1
ATOM 3168 C C . PRO A 1 407 ? 14.751 8.647 -18.886 1.00 64.19 407 PRO A C 1
ATOM 3170 O O . PRO A 1 407 ? 15.600 9.424 -19.341 1.00 64.19 407 PRO A O 1
ATOM 3173 N N . PHE A 1 408 ? 15.056 7.548 -18.226 1.00 49.25 408 PHE A N 1
ATOM 3174 C CA . PHE A 1 408 ? 16.416 7.125 -18.045 1.00 49.25 408 PHE A CA 1
ATOM 3175 C C . PHE A 1 408 ? 17.095 6.995 -19.428 1.00 49.25 408 PHE A C 1
ATOM 3177 O O . PHE A 1 408 ? 16.595 6.269 -20.293 1.00 49.25 408 PHE A O 1
ATOM 3184 N N . PRO A 1 409 ? 18.211 7.711 -19.689 1.00 35.81 409 PRO A N 1
ATOM 3185 C CA . PRO A 1 409 ? 18.854 7.721 -21.006 1.00 35.81 409 PRO A CA 1
ATOM 3186 C C . PRO A 1 409 ? 19.504 6.374 -21.350 1.00 35.81 409 PRO A C 1
ATOM 3188 O O . PRO A 1 409 ? 19.913 6.159 -22.488 1.00 35.81 409 PRO A O 1
ATOM 3191 N N . GLY A 1 410 ? 19.585 5.463 -20.379 1.00 32.84 410 GLY A N 1
ATOM 3192 C CA . GLY A 1 410 ? 20.052 4.106 -20.570 1.00 32.84 410 GLY A CA 1
ATOM 3193 C C . GLY A 1 410 ? 18.937 3.162 -20.998 1.00 32.84 410 GLY A C 1
ATOM 3194 O O . GLY A 1 410 ? 17.778 3.232 -20.587 1.00 32.84 410 GLY A O 1
ATOM 3195 N N . ILE A 1 411 ? 19.341 2.260 -21.861 1.00 32.78 411 ILE A N 1
ATOM 3196 C CA . ILE A 1 411 ? 18.580 1.163 -22.397 1.00 32.78 411 ILE A CA 1
ATOM 3197 C C . ILE A 1 411 ? 19.036 -0.086 -21.618 1.00 32.78 411 ILE A C 1
ATOM 3199 O O . ILE A 1 411 ? 20.218 -0.408 -21.606 1.00 32.78 411 ILE A O 1
ATOM 3203 N N . GLY A 1 412 ? 18.101 -0.815 -21.006 1.00 24.88 412 GLY A N 1
ATOM 3204 C CA . GLY A 1 412 ? 17.982 -2.230 -21.369 1.00 24.88 412 GLY A CA 1
ATOM 3205 C C . GLY A 1 412 ? 17.379 -2.276 -22.790 1.00 24.88 412 GLY A C 1
ATOM 3206 O O . GLY A 1 412 ? 16.509 -1.451 -23.076 1.00 24.88 412 GLY A O 1
ATOM 3207 N N . PRO A 1 413 ? 17.886 -3.126 -23.708 1.00 23.53 413 PRO A N 1
ATOM 3208 C CA . PRO A 1 413 ? 17.984 -2.945 -25.175 1.00 23.53 413 PRO A CA 1
ATOM 3209 C C . PRO A 1 413 ? 16.734 -2.370 -25.883 1.00 23.53 413 PRO A C 1
ATOM 3211 O O . PRO A 1 413 ? 15.687 -3.005 -25.920 1.00 23.53 413 PRO A O 1
ATOM 3214 N N . ILE A 1 414 ? 16.880 -1.222 -26.567 1.00 22.56 414 ILE A N 1
ATOM 3215 C CA . ILE A 1 414 ? 16.075 -0.816 -27.729 1.00 22.56 414 ILE A CA 1
ATOM 3216 C C . ILE A 1 414 ? 17.040 -0.759 -28.915 1.00 22.56 414 ILE A C 1
ATOM 3218 O O . ILE A 1 414 ? 17.691 0.249 -29.178 1.00 22.56 414 ILE A O 1
ATOM 3222 N N . LEU A 1 415 ? 17.132 -1.875 -29.635 1.00 23.58 415 LEU A N 1
ATOM 3223 C CA . LEU A 1 415 ? 17.777 -1.941 -30.942 1.00 23.58 415 LEU A CA 1
ATOM 3224 C C . LEU A 1 415 ? 16.824 -1.367 -31.996 1.00 23.58 415 LEU A C 1
ATOM 3226 O O . LEU A 1 415 ? 15.798 -1.964 -32.325 1.00 23.58 415 LEU A O 1
ATOM 3230 N N . ALA A 1 416 ? 17.178 -0.217 -32.566 1.00 22.72 416 ALA A N 1
ATOM 3231 C CA . ALA A 1 416 ? 16.546 0.286 -33.778 1.00 22.72 416 ALA A CA 1
AT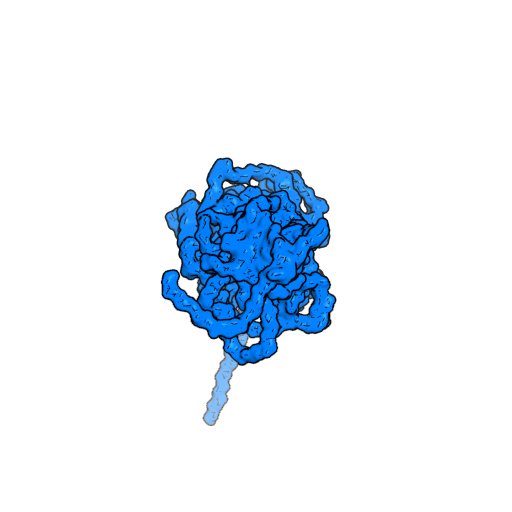OM 3232 C C . ALA A 1 416 ? 17.030 -0.536 -34.986 1.00 22.72 416 ALA A C 1
ATOM 3234 O O . ALA A 1 416 ? 18.036 -0.220 -35.617 1.00 22.72 416 ALA A O 1
ATOM 3235 N N . SER A 1 417 ? 16.304 -1.598 -35.332 1.00 25.77 417 SER A N 1
ATOM 3236 C CA . SER A 1 417 ? 16.506 -2.324 -36.587 1.00 25.77 417 SER A CA 1
ATOM 3237 C C . SER A 1 417 ? 15.574 -1.762 -37.660 1.00 25.77 417 SER A C 1
ATOM 3239 O O . SER A 1 417 ? 14.364 -1.997 -37.652 1.00 25.77 417 SER A O 1
ATOM 3241 N N . ARG A 1 418 ? 16.141 -1.046 -38.638 1.00 25.45 418 ARG A N 1
ATOM 3242 C CA . ARG A 1 418 ? 15.503 -0.827 -39.945 1.00 25.45 418 ARG A CA 1
ATOM 3243 C C . ARG A 1 418 ? 15.462 -2.158 -40.707 1.00 25.45 418 ARG A C 1
ATOM 3245 O O . ARG A 1 418 ? 16.269 -2.355 -41.609 1.00 25.45 418 ARG A O 1
ATOM 3252 N N . LYS A 1 419 ? 14.565 -3.073 -40.338 1.00 25.78 419 LYS A N 1
ATOM 3253 C CA . LYS A 1 419 ? 14.036 -4.168 -41.177 1.00 25.78 419 LYS A CA 1
ATOM 3254 C C . LYS A 1 419 ? 12.965 -4.931 -40.394 1.00 25.78 419 LYS A C 1
ATOM 3256 O O . LYS A 1 419 ? 13.085 -5.106 -39.186 1.00 25.78 419 LYS A O 1
ATOM 3261 N N . GLY A 1 420 ? 11.891 -5.265 -41.107 1.00 26.55 420 GLY A N 1
ATOM 3262 C CA . GLY A 1 420 ? 10.578 -5.618 -40.576 1.00 26.55 420 GLY A CA 1
ATOM 3263 C C . GLY A 1 420 ? 10.513 -6.852 -39.676 1.00 26.55 420 GLY A C 1
ATOM 3264 O O . GLY A 1 420 ? 11.266 -7.810 -39.819 1.00 26.55 420 GLY A O 1
ATOM 3265 N N . LEU A 1 421 ? 9.529 -6.778 -38.780 1.00 24.58 421 LEU A N 1
ATOM 3266 C CA . LEU A 1 421 ? 8.858 -7.877 -38.084 1.00 24.58 421 LEU A CA 1
ATOM 3267 C C . LEU A 1 421 ? 8.365 -8.956 -39.084 1.00 24.58 421 LEU A C 1
ATOM 3269 O O . LEU A 1 421 ? 8.146 -8.631 -40.253 1.00 24.58 421 LEU A O 1
ATOM 3273 N N . PRO A 1 422 ? 8.168 -10.218 -38.648 1.00 31.25 422 PRO A N 1
ATOM 3274 C CA . PRO A 1 422 ? 7.753 -10.599 -37.302 1.00 31.25 422 PRO A CA 1
ATOM 3275 C C . PRO A 1 422 ? 8.856 -11.308 -36.521 1.00 31.25 422 PRO A C 1
ATOM 3277 O O . PRO A 1 422 ? 9.261 -12.414 -36.860 1.00 31.25 422 PRO A O 1
ATOM 3280 N N . LEU A 1 423 ? 9.298 -10.688 -35.427 1.00 26.33 423 LEU A N 1
ATOM 3281 C CA . LEU A 1 423 ? 9.909 -11.431 -34.330 1.00 26.33 423 LEU A CA 1
ATOM 3282 C C . LEU A 1 423 ? 8.803 -11.723 -33.304 1.00 26.33 423 LEU A C 1
ATOM 3284 O O . LEU A 1 423 ? 8.028 -10.810 -32.994 1.00 26.33 423 LEU A O 1
ATOM 3288 N N . PRO A 1 424 ? 8.677 -12.974 -32.824 1.00 24.89 424 PRO A N 1
ATOM 3289 C CA . PRO A 1 424 ? 7.684 -13.347 -31.823 1.00 24.89 424 PRO A CA 1
ATOM 3290 C C . PRO A 1 424 ? 7.927 -12.587 -30.507 1.00 24.89 424 PRO A C 1
ATOM 3292 O O . PRO A 1 424 ? 9.010 -12.027 -30.310 1.00 24.89 424 PRO A O 1
ATOM 3295 N N . PRO A 1 425 ? 6.923 -12.521 -29.611 1.00 23.91 425 PRO A N 1
ATOM 3296 C CA . PRO A 1 425 ? 7.059 -11.863 -28.317 1.00 23.91 425 PRO A CA 1
ATOM 3297 C C . PRO A 1 425 ? 8.312 -12.363 -27.593 1.00 23.91 425 PRO A C 1
ATOM 3299 O O . PRO A 1 425 ? 8.517 -13.564 -27.441 1.00 23.91 425 PRO A O 1
ATOM 3302 N N . ILE A 1 426 ? 9.152 -11.421 -27.161 1.00 29.66 426 ILE A N 1
ATOM 3303 C CA . ILE A 1 426 ? 10.266 -11.697 -26.255 1.00 29.66 426 ILE A CA 1
ATOM 3304 C C . ILE A 1 426 ? 9.634 -12.201 -24.959 1.00 29.66 426 ILE A C 1
ATOM 3306 O O . ILE A 1 426 ? 9.002 -11.443 -24.227 1.00 29.66 426 ILE A O 1
ATOM 3310 N N . GLY A 1 427 ? 9.717 -13.516 -24.789 1.00 29.97 427 GLY A N 1
ATOM 3311 C CA . GLY A 1 427 ? 8.962 -14.303 -23.830 1.00 29.97 427 GLY A CA 1
ATOM 3312 C C . GLY A 1 427 ? 8.772 -15.716 -24.372 1.00 29.97 427 GLY A C 1
ATOM 3313 O O . GLY A 1 427 ? 7.663 -16.089 -24.723 1.00 29.97 427 GLY A O 1
ATOM 3314 N N . THR A 1 428 ? 9.867 -16.460 -24.541 1.00 25.25 428 THR A N 1
ATOM 3315 C CA . THR A 1 428 ? 9.953 -17.934 -24.489 1.00 25.25 428 THR A CA 1
ATOM 3316 C C . THR A 1 428 ? 11.394 -18.341 -24.808 1.00 25.25 428 THR A C 1
ATOM 3318 O O . THR A 1 428 ? 11.869 -18.126 -25.916 1.00 25.25 428 THR A O 1
ATOM 3321 N N . GLY A 1 429 ? 12.081 -18.949 -23.838 1.00 27.08 429 GLY A N 1
ATOM 3322 C CA . GLY A 1 429 ? 13.334 -19.672 -24.068 1.00 27.08 429 GLY A CA 1
ATOM 3323 C C . GLY A 1 429 ? 14.610 -18.824 -24.058 1.00 27.08 429 GLY A C 1
ATOM 3324 O O . GLY A 1 429 ? 14.832 -17.991 -24.923 1.00 27.08 429 GLY A O 1
ATOM 3325 N N . GLU A 1 430 ? 15.472 -19.149 -23.093 1.00 26.84 430 GLU A N 1
ATOM 3326 C CA . GLU A 1 430 ? 16.896 -18.792 -22.989 1.00 26.84 430 GLU A CA 1
ATOM 3327 C C . GLU A 1 430 ? 17.258 -17.401 -22.421 1.00 26.84 430 GLU A C 1
ATOM 3329 O O . GLU A 1 430 ? 17.585 -16.446 -23.114 1.00 26.84 430 GLU A O 1
ATOM 3334 N N . LYS A 1 431 ? 17.306 -17.388 -21.078 1.00 28.42 431 LYS A N 1
ATOM 3335 C CA . LYS A 1 431 ? 18.303 -16.718 -20.220 1.00 28.42 431 LYS A CA 1
ATOM 3336 C C . LYS A 1 431 ? 18.503 -15.210 -20.408 1.00 28.42 431 LYS A C 1
ATOM 3338 O O . LYS A 1 431 ? 19.547 -14.769 -20.873 1.00 28.42 431 LYS A O 1
ATOM 3343 N N . TRP A 1 432 ? 17.599 -14.442 -19.810 1.00 27.02 432 TRP A N 1
ATOM 3344 C CA . TRP A 1 432 ? 17.991 -13.249 -19.056 1.00 27.02 432 TRP A CA 1
ATOM 3345 C C . TRP A 1 432 ? 17.366 -13.351 -17.670 1.00 27.02 432 TRP A C 1
ATOM 3347 O O . TRP A 1 432 ? 16.274 -12.858 -17.423 1.00 27.02 432 TRP A O 1
ATOM 3357 N N . MET A 1 433 ? 18.053 -14.082 -16.793 1.00 26.70 433 MET A N 1
ATOM 3358 C CA . MET A 1 433 ? 17.892 -13.936 -15.356 1.00 26.70 433 MET A CA 1
ATOM 3359 C C . MET A 1 433 ? 19.145 -13.260 -14.845 1.00 26.70 433 MET A C 1
ATOM 3361 O O . MET A 1 433 ? 20.268 -13.663 -15.162 1.00 26.70 433 MET A O 1
ATOM 3365 N N . ILE A 1 434 ? 18.929 -12.249 -14.028 1.00 32.00 434 ILE A N 1
ATOM 3366 C CA . ILE A 1 434 ? 19.915 -11.823 -13.068 1.00 32.00 434 ILE A CA 1
ATOM 3367 C C . ILE A 1 434 ? 20.098 -12.995 -12.080 1.00 32.00 434 ILE A C 1
ATOM 3369 O O . ILE A 1 434 ? 19.293 -13.196 -11.184 1.00 32.00 434 ILE A O 1
ATOM 3373 N N . GLY A 1 435 ? 21.134 -13.806 -12.326 1.00 28.03 435 GLY A N 1
ATOM 3374 C CA . GLY A 1 435 ? 21.627 -14.879 -11.455 1.00 28.03 435 GLY A CA 1
ATOM 3375 C C . GLY A 1 435 ? 20.826 -16.189 -11.446 1.00 28.03 435 GLY A C 1
ATOM 3376 O O . GLY A 1 435 ? 19.688 -16.241 -11.007 1.00 28.03 435 GLY A O 1
ATOM 3377 N N . ASN A 1 436 ? 21.483 -17.296 -11.807 1.00 25.14 436 ASN A N 1
ATOM 3378 C CA . ASN A 1 436 ? 21.331 -18.519 -11.018 1.00 25.14 436 ASN A CA 1
ATOM 3379 C C . ASN A 1 436 ? 22.501 -18.518 -10.035 1.00 25.14 436 ASN A C 1
ATOM 3381 O O . ASN A 1 436 ? 23.653 -18.482 -10.467 1.00 25.14 436 ASN A O 1
ATOM 3385 N N . TYR A 1 437 ? 22.151 -18.474 -8.750 1.00 37.16 437 TYR A N 1
ATOM 3386 C CA . TYR A 1 437 ? 22.983 -18.541 -7.550 1.00 37.16 437 TYR A CA 1
ATOM 3387 C C . TYR A 1 437 ? 24.395 -19.099 -7.757 1.00 37.16 437 TYR A C 1
ATOM 3389 O O . TYR A 1 437 ? 24.561 -20.202 -8.275 1.00 37.16 437 TYR A O 1
ATOM 3397 N N . THR A 1 438 ? 25.401 -18.410 -7.222 1.00 35.06 438 THR A N 1
ATOM 3398 C CA . THR A 1 438 ? 26.672 -19.065 -6.873 1.00 35.06 438 THR A CA 1
ATOM 3399 C C . THR A 1 438 ? 26.924 -18.962 -5.375 1.00 35.06 438 THR A C 1
ATOM 3401 O O . THR A 1 438 ? 28.035 -18.681 -4.957 1.00 35.06 438 THR A O 1
ATOM 3404 N N . ASP A 1 439 ? 25.858 -19.187 -4.603 1.00 39.16 439 ASP A N 1
ATOM 3405 C CA . ASP A 1 439 ? 25.815 -19.350 -3.143 1.00 39.16 439 ASP A CA 1
ATOM 3406 C C . ASP A 1 439 ? 25.327 -18.085 -2.388 1.00 39.16 439 ASP A C 1
ATOM 3408 O O . ASP A 1 439 ? 26.068 -17.276 -1.839 1.00 39.16 439 ASP A O 1
ATOM 3412 N N . GLU A 1 440 ? 23.999 -17.942 -2.412 1.00 39.12 440 GLU A N 1
ATOM 3413 C CA . GLU A 1 440 ? 23.105 -17.129 -1.567 1.00 39.12 440 GLU A CA 1
ATOM 3414 C C . GLU A 1 440 ? 22.856 -15.621 -1.832 1.00 39.12 440 GLU A C 1
ATOM 3416 O O . GLU A 1 440 ? 21.676 -15.302 -1.853 1.00 39.12 440 GLU A O 1
ATOM 3421 N N . TYR A 1 441 ? 23.796 -14.697 -2.119 1.00 38.53 441 TYR A N 1
ATOM 3422 C CA . TYR A 1 441 ? 23.440 -13.250 -2.337 1.00 38.53 441 TYR A CA 1
ATOM 3423 C C . TYR A 1 441 ? 24.352 -12.439 -3.303 1.00 38.53 441 TYR A C 1
ATOM 3425 O O . TYR A 1 441 ? 24.578 -11.238 -3.126 1.00 38.53 441 TYR A O 1
ATOM 3433 N N . GLY A 1 442 ? 24.909 -13.073 -4.342 1.00 34.38 442 GLY A N 1
ATOM 3434 C CA . GLY A 1 442 ? 25.769 -12.413 -5.342 1.00 34.38 442 GLY A CA 1
ATOM 3435 C C . GLY A 1 442 ? 25.109 -12.244 -6.718 1.00 34.38 442 GLY A C 1
ATOM 3436 O O . GLY A 1 442 ? 24.784 -13.234 -7.370 1.00 34.38 442 GLY A O 1
ATOM 3437 N N . LEU A 1 443 ? 24.974 -11.006 -7.205 1.00 36.06 443 LEU A N 1
ATOM 3438 C CA . LEU A 1 443 ? 24.662 -10.701 -8.603 1.00 36.06 443 LEU A CA 1
ATOM 3439 C C . LEU A 1 443 ? 25.868 -11.036 -9.474 1.00 36.06 443 LEU A C 1
ATOM 3441 O O . LEU A 1 443 ? 26.954 -10.525 -9.230 1.00 36.06 443 LEU A O 1
ATOM 3445 N N . SER A 1 444 ? 25.690 -11.841 -10.519 1.00 34.12 444 SER A N 1
ATOM 3446 C CA . SER A 1 444 ? 26.740 -12.056 -11.516 1.00 34.12 444 SER A CA 1
ATOM 3447 C C . SER A 1 444 ? 26.250 -11.666 -12.908 1.00 34.12 444 SER A C 1
ATOM 3449 O O . SER A 1 444 ? 25.290 -12.247 -13.412 1.00 34.12 444 SER A O 1
ATOM 3451 N N . LEU A 1 445 ? 26.924 -10.712 -13.557 1.00 39.00 445 LEU A N 1
ATOM 3452 C CA . LEU A 1 445 ? 26.763 -10.442 -14.989 1.00 39.00 445 LEU A CA 1
ATOM 3453 C C . LEU A 1 445 ? 27.561 -11.507 -15.758 1.00 39.00 445 LEU A C 1
ATOM 3455 O O . LEU A 1 445 ? 28.700 -11.281 -16.158 1.00 39.00 445 LEU A O 1
ATOM 3459 N N . LEU A 1 446 ? 27.005 -12.716 -15.886 1.00 30.66 446 LEU A N 1
ATOM 3460 C CA . LEU A 1 446 ? 27.656 -13.826 -16.591 1.00 30.66 446 LEU A CA 1
ATOM 3461 C C . LEU A 1 446 ? 27.153 -13.952 -18.029 1.00 30.66 446 LEU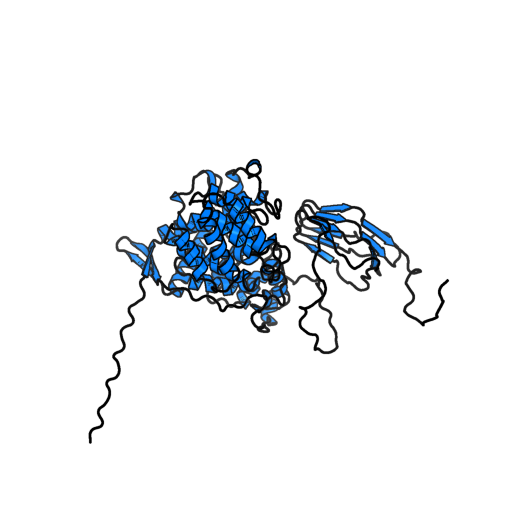 A C 1
ATOM 3463 O O . LEU A 1 446 ? 25.964 -14.129 -18.279 1.00 30.66 446 LEU A O 1
ATOM 3467 N N . SER A 1 447 ? 28.101 -14.004 -18.960 1.00 31.36 447 SER A N 1
ATOM 3468 C CA . SER A 1 447 ? 27.985 -14.809 -20.177 1.00 31.36 447 SER A CA 1
ATOM 3469 C C . SER A 1 447 ? 28.778 -16.106 -19.963 1.00 31.36 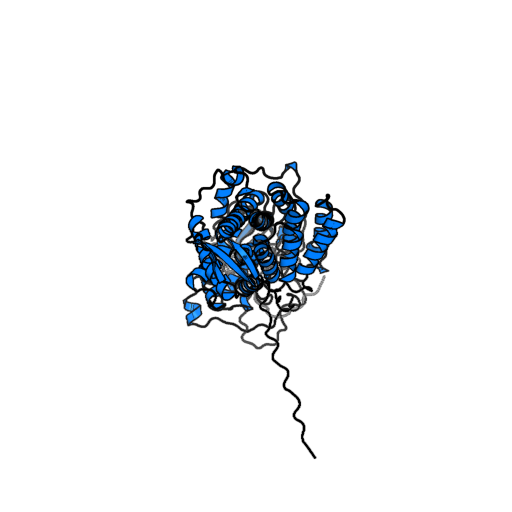447 SER A C 1
ATOM 3471 O O . SER A 1 447 ? 29.727 -16.125 -19.183 1.00 31.36 447 SER A O 1
ATOM 3473 N N . PHE A 1 448 ? 28.379 -17.180 -20.647 1.00 24.39 448 PHE A N 1
ATOM 3474 C CA . PHE A 1 448 ? 29.033 -18.498 -20.721 1.00 24.39 448 PHE A CA 1
ATOM 3475 C C . PHE A 1 448 ? 30.586 -18.463 -20.692 1.00 24.39 448 PHE A C 1
ATOM 3477 O O . PHE A 1 448 ? 31.188 -17.473 -21.116 1.00 24.39 448 PHE A O 1
ATOM 3484 N N . PRO A 1 449 ? 31.260 -19.549 -20.252 1.00 27.27 449 PRO A N 1
ATOM 3485 C CA . PRO A 1 449 ? 32.703 -19.553 -20.021 1.00 27.27 449 PRO A CA 1
ATOM 3486 C C . PRO A 1 449 ? 33.487 -19.154 -21.285 1.00 27.27 449 PRO A C 1
ATOM 3488 O O . PRO A 1 449 ? 33.339 -19.771 -22.337 1.00 27.27 449 PRO A O 1
ATOM 3491 N N . ASN A 1 450 ? 34.367 -18.156 -21.129 1.00 28.17 450 ASN A N 1
ATOM 3492 C CA . ASN A 1 450 ? 35.463 -17.761 -22.032 1.00 28.17 450 ASN A CA 1
ATOM 3493 C C . ASN A 1 450 ? 35.189 -16.807 -23.221 1.00 28.17 450 ASN A C 1
ATOM 3495 O O . ASN A 1 450 ? 36.060 -16.697 -24.086 1.00 28.17 450 ASN A O 1
ATOM 3499 N N . ALA A 1 451 ? 34.083 -16.055 -23.279 1.00 32.53 451 ALA A N 1
ATOM 3500 C CA . ALA A 1 451 ? 33.878 -15.065 -24.354 1.00 32.53 451 ALA A CA 1
ATOM 3501 C C . ALA A 1 451 ? 34.208 -13.610 -23.922 1.00 32.53 451 ALA A C 1
ATOM 3503 O O . ALA A 1 451 ? 33.677 -13.149 -22.912 1.00 32.53 451 ALA A O 1
ATOM 3504 N N . PRO A 1 452 ? 35.051 -12.853 -24.660 1.00 39.94 452 PRO A N 1
ATOM 3505 C CA . PRO A 1 452 ? 35.262 -11.424 -24.411 1.00 39.94 452 PRO A CA 1
ATOM 3506 C C . PRO A 1 452 ? 34.000 -10.609 -24.739 1.00 39.94 452 PRO A C 1
ATOM 3508 O O . PRO A 1 452 ? 33.418 -10.769 -25.813 1.00 39.94 452 PRO A O 1
ATOM 3511 N N . ILE A 1 453 ? 33.601 -9.707 -23.836 1.00 44.66 453 ILE A N 1
ATOM 3512 C CA . ILE A 1 453 ? 32.459 -8.801 -24.037 1.00 44.66 453 ILE A CA 1
ATOM 3513 C C . ILE A 1 453 ? 32.962 -7.561 -24.775 1.00 44.66 453 ILE A C 1
ATOM 3515 O O . ILE A 1 453 ? 33.867 -6.873 -24.301 1.00 44.66 453 ILE A O 1
ATOM 3519 N N . ARG A 1 454 ? 32.383 -7.269 -25.942 1.00 51.34 454 ARG A N 1
ATOM 3520 C CA . ARG A 1 454 ? 32.668 -6.049 -26.707 1.00 51.34 454 ARG A CA 1
ATOM 3521 C C . ARG A 1 454 ? 31.597 -5.008 -26.409 1.00 51.34 454 ARG A C 1
ATOM 3523 O O . ARG A 1 454 ? 30.439 -5.224 -26.739 1.00 51.34 454 ARG A O 1
ATOM 3530 N N . LEU A 1 455 ? 32.003 -3.893 -25.809 1.00 53.81 455 LEU A N 1
ATOM 3531 C CA . LEU A 1 455 ? 31.169 -2.706 -25.572 1.00 53.81 455 LEU A CA 1
ATOM 3532 C C . LEU A 1 455 ? 31.386 -1.671 -26.688 1.00 53.81 455 LEU A C 1
ATOM 3534 O O . LEU A 1 455 ? 31.331 -0.458 -26.476 1.00 53.81 455 LEU A O 1
ATOM 3538 N N . ASP A 1 456 ? 31.727 -2.170 -27.874 1.00 47.94 456 ASP A N 1
ATOM 3539 C CA . ASP A 1 456 ? 32.064 -1.364 -29.031 1.00 47.94 456 ASP A CA 1
ATOM 3540 C C . ASP A 1 456 ? 30.802 -0.610 -29.465 1.00 47.94 456 ASP A C 1
ATOM 3542 O O . ASP A 1 456 ? 29.872 -1.216 -29.982 1.00 47.94 456 ASP A O 1
ATOM 3546 N N . ASP A 1 457 ? 30.804 0.710 -29.248 1.00 46.94 457 ASP A N 1
ATOM 3547 C CA . ASP A 1 457 ? 29.763 1.683 -29.629 1.00 46.94 457 ASP A CA 1
ATOM 3548 C C . ASP A 1 457 ? 28.681 2.007 -28.572 1.00 46.94 457 ASP A C 1
ATOM 3550 O O . ASP A 1 457 ? 27.754 2.764 -28.864 1.00 46.94 457 ASP A O 1
ATOM 3554 N N . GLU A 1 458 ? 28.844 1.574 -27.314 1.00 48.84 458 GLU A N 1
ATOM 3555 C CA . GLU A 1 458 ? 27.981 2.027 -26.208 1.00 48.84 458 GLU A CA 1
ATOM 3556 C C . GLU A 1 458 ? 28.296 3.481 -25.814 1.00 48.84 458 GLU A C 1
ATOM 3558 O O . GLU A 1 458 ? 29.392 3.811 -25.341 1.00 48.84 458 GLU A O 1
ATOM 3563 N N . SER A 1 459 ? 27.329 4.378 -26.034 1.00 41.09 459 SER A N 1
ATOM 3564 C CA . SER A 1 459 ? 27.484 5.820 -25.804 1.00 41.09 459 SER A CA 1
ATOM 3565 C C . SER A 1 459 ? 27.295 6.251 -24.347 1.00 41.09 459 SER A C 1
ATOM 3567 O O . SER A 1 459 ? 27.542 7.417 -24.038 1.00 41.09 459 SER A O 1
ATOM 3569 N N . LEU A 1 460 ? 26.825 5.358 -23.467 1.00 47.50 460 LEU A N 1
ATOM 3570 C CA . LEU A 1 460 ? 26.440 5.684 -22.093 1.00 47.50 460 LEU A CA 1
ATOM 3571 C C . LEU A 1 460 ? 26.884 4.600 -21.098 1.00 47.50 460 LEU A C 1
ATOM 3573 O O . LEU A 1 460 ? 26.895 3.420 -21.445 1.00 47.50 460 LEU A O 1
ATOM 3577 N N . PRO A 1 461 ? 27.235 4.985 -19.858 1.00 54.06 461 PRO A N 1
ATOM 3578 C CA . PRO A 1 461 ? 27.605 4.038 -18.816 1.00 54.06 461 PRO A CA 1
ATOM 3579 C C . PRO A 1 461 ? 26.424 3.152 -18.385 1.00 54.06 461 PRO A C 1
ATOM 3581 O O . PRO A 1 461 ? 25.271 3.583 -18.346 1.00 54.06 461 PRO A O 1
ATOM 3584 N N . ILE A 1 462 ? 26.742 1.921 -17.993 1.00 55.50 462 ILE A N 1
ATOM 3585 C CA . ILE A 1 462 ? 25.846 0.936 -17.388 1.00 55.50 462 ILE A CA 1
ATOM 3586 C C . ILE A 1 462 ? 25.493 1.406 -15.973 1.00 55.50 462 ILE A C 1
ATOM 3588 O O . ILE A 1 462 ? 26.353 1.445 -15.092 1.00 55.50 462 ILE A O 1
ATOM 3592 N N . ARG A 1 463 ? 24.229 1.758 -15.720 1.00 48.59 463 ARG A N 1
ATOM 3593 C CA . ARG A 1 463 ? 23.801 2.164 -14.374 1.00 48.59 463 ARG A CA 1
ATOM 3594 C C . ARG A 1 463 ? 23.340 0.972 -13.540 1.00 48.59 463 ARG A C 1
ATOM 3596 O O . ARG A 1 463 ? 22.543 0.164 -14.000 1.00 48.59 463 ARG A O 1
ATOM 3603 N N . ILE A 1 464 ? 23.815 0.913 -12.302 1.00 53.31 464 ILE A N 1
ATOM 3604 C CA . ILE A 1 464 ? 23.442 -0.043 -11.259 1.00 53.31 464 ILE A CA 1
ATOM 3605 C C . ILE A 1 464 ? 22.747 0.766 -10.162 1.00 53.31 464 ILE A C 1
ATOM 3607 O O . ILE A 1 464 ? 23.327 1.733 -9.675 1.00 53.31 464 ILE A O 1
ATOM 3611 N N . CYS A 1 465 ? 21.508 0.430 -9.804 1.00 45.12 465 CYS A N 1
ATOM 3612 C CA . CYS A 1 465 ? 20.699 1.278 -8.928 1.00 45.12 465 CYS A CA 1
ATOM 3613 C C . CYS A 1 465 ? 19.885 0.472 -7.917 1.00 45.12 465 CYS A C 1
ATOM 3615 O O . CYS A 1 465 ? 19.455 -0.629 -8.253 1.00 45.12 465 CYS A O 1
ATOM 3617 N N . GLY A 1 466 ? 19.640 1.037 -6.730 1.00 43.00 466 GLY A N 1
ATOM 3618 C CA . GLY A 1 466 ? 18.662 0.499 -5.771 1.00 43.00 466 GLY A CA 1
ATOM 3619 C C . GLY A 1 466 ? 19.056 -0.838 -5.141 1.00 43.00 466 GLY A C 1
ATOM 3620 O O . GLY A 1 466 ? 18.198 -1.593 -4.702 1.00 43.00 466 GLY A O 1
ATOM 3621 N N . LEU A 1 467 ? 20.349 -1.174 -5.143 1.00 47.19 467 LEU A N 1
ATOM 3622 C CA . LEU A 1 467 ? 20.826 -2.434 -4.584 1.00 47.19 467 LEU A CA 1
ATOM 3623 C C . LEU A 1 467 ? 21.226 -2.263 -3.125 1.00 47.19 467 LEU A C 1
ATOM 3625 O O . LEU A 1 467 ? 22.019 -1.376 -2.795 1.00 47.19 467 LEU A O 1
ATOM 3629 N N . THR A 1 468 ? 20.764 -3.192 -2.289 1.00 42.81 468 THR A N 1
ATOM 3630 C CA . THR A 1 468 ? 21.101 -3.241 -0.867 1.00 42.81 468 THR A CA 1
ATOM 3631 C C . THR A 1 468 ? 21.757 -4.576 -0.501 1.00 42.81 468 THR A C 1
ATOM 3633 O O . THR A 1 468 ? 21.338 -5.629 -0.971 1.00 42.81 468 THR A O 1
ATOM 3636 N N . ASN A 1 469 ? 22.829 -4.562 0.301 1.00 45.62 469 ASN A N 1
ATOM 3637 C CA . ASN A 1 469 ? 23.553 -5.759 0.780 1.00 45.62 469 ASN A CA 1
ATOM 3638 C C . ASN A 1 469 ? 24.027 -6.724 -0.329 1.00 45.62 469 ASN A C 1
ATOM 3640 O O . ASN A 1 469 ? 24.091 -7.934 -0.126 1.00 45.62 469 ASN A O 1
ATOM 3644 N N . THR A 1 470 ? 24.375 -6.198 -1.504 1.00 46.28 470 THR A N 1
ATOM 3645 C CA . THR A 1 470 ? 24.588 -7.007 -2.712 1.00 46.28 470 THR A CA 1
ATOM 3646 C C . THR A 1 470 ? 26.061 -7.081 -3.127 1.00 46.28 470 THR A C 1
ATOM 3648 O O . THR A 1 470 ? 26.748 -6.064 -3.201 1.00 46.28 470 THR A O 1
ATOM 3651 N N . VAL A 1 471 ? 26.565 -8.266 -3.484 1.00 52.28 471 VAL A N 1
ATOM 3652 C CA . VAL A 1 471 ? 27.867 -8.400 -4.168 1.00 52.28 471 VAL A CA 1
ATOM 3653 C C . VAL A 1 471 ? 27.633 -8.523 -5.671 1.00 52.28 471 VAL A C 1
ATOM 3655 O O . VAL A 1 471 ? 26.877 -9.385 -6.090 1.00 52.28 471 VAL A O 1
ATOM 3658 N N . ILE A 1 472 ? 28.277 -7.691 -6.488 1.00 55.97 472 ILE A N 1
ATOM 3659 C CA . ILE A 1 472 ? 28.181 -7.709 -7.951 1.00 55.97 472 ILE A CA 1
ATOM 3660 C C . ILE A 1 472 ? 29.485 -8.231 -8.535 1.00 55.97 472 ILE A C 1
ATOM 3662 O O . ILE A 1 472 ? 30.494 -7.531 -8.541 1.00 55.97 472 ILE A O 1
ATOM 3666 N N . HIS A 1 473 ? 29.456 -9.441 -9.071 1.00 53.75 473 HIS A N 1
ATOM 3667 C CA . HIS A 1 473 ? 30.508 -9.982 -9.911 1.00 53.75 473 HIS A CA 1
ATOM 3668 C C . HIS A 1 473 ? 30.244 -9.591 -11.364 1.00 53.75 473 HIS A C 1
ATOM 3670 O O . HIS A 1 473 ? 29.246 -9.982 -11.968 1.00 53.75 473 HIS A O 1
ATOM 3676 N N . PHE A 1 474 ? 31.182 -8.881 -11.979 1.00 58.72 474 PHE A N 1
ATOM 3677 C CA . PHE A 1 474 ? 31.125 -8.592 -13.414 1.00 58.72 474 PHE A CA 1
ATOM 3678 C C . PHE A 1 474 ? 31.557 -9.803 -14.264 1.00 58.72 474 PHE A C 1
ATOM 3680 O O . PHE A 1 474 ? 31.850 -9.658 -15.439 1.00 58.72 474 PHE A O 1
ATOM 3687 N N . GLY A 1 475 ? 31.614 -11.011 -13.696 1.00 50.16 475 GLY A N 1
ATOM 3688 C CA . GLY A 1 475 ? 32.105 -12.208 -14.377 1.00 50.16 475 GLY A CA 1
ATOM 3689 C C . GLY A 1 475 ? 33.611 -12.163 -14.688 1.00 50.16 475 GLY A C 1
ATOM 3690 O O . GLY A 1 475 ? 34.199 -11.117 -14.945 1.00 50.16 475 GLY A O 1
ATOM 3691 N N . TRP A 1 476 ? 34.267 -13.326 -14.699 1.00 42.56 476 TRP A N 1
ATOM 3692 C CA . TRP A 1 476 ? 35.659 -13.435 -15.148 1.00 42.56 476 TRP A CA 1
ATOM 3693 C C . TRP A 1 476 ? 35.732 -13.259 -16.673 1.00 42.56 476 TRP A C 1
ATOM 3695 O O . TRP A 1 476 ? 35.517 -14.203 -17.431 1.00 42.56 476 TRP A O 1
ATOM 3705 N N . GLY A 1 477 ? 36.028 -12.042 -17.135 1.00 49.72 477 GLY A N 1
ATOM 3706 C CA . GLY A 1 477 ? 36.095 -11.721 -18.560 1.00 49.72 477 GLY A CA 1
ATOM 3707 C C . GLY A 1 477 ? 36.852 -10.428 -18.866 1.00 49.72 477 GLY A C 1
ATOM 3708 O O . GLY A 1 477 ? 36.998 -9.549 -18.019 1.00 49.72 477 GLY A O 1
ATOM 3709 N N . LYS A 1 478 ? 37.366 -10.327 -20.098 1.00 54.16 478 LYS A N 1
ATOM 3710 C CA . LYS A 1 478 ? 37.970 -9.105 -20.648 1.00 54.16 478 LYS A CA 1
ATOM 3711 C C . LYS A 1 478 ? 36.887 -8.301 -21.369 1.00 54.16 478 LYS A C 1
ATOM 3713 O O . LYS A 1 478 ? 36.263 -8.818 -22.295 1.00 54.16 478 LYS A O 1
ATOM 3718 N N . TYR A 1 479 ? 36.693 -7.055 -20.956 1.00 62.09 479 TYR A N 1
ATOM 3719 C CA . TYR A 1 479 ? 35.751 -6.115 -21.566 1.00 62.09 479 TYR A CA 1
ATOM 3720 C C . TYR A 1 479 ? 36.477 -5.210 -22.546 1.00 62.09 479 TYR A C 1
ATOM 3722 O O . TYR A 1 479 ? 37.464 -4.600 -22.169 1.00 62.09 479 TYR A O 1
ATOM 3730 N N . HIS A 1 480 ? 36.012 -5.099 -23.780 1.00 64.06 480 HIS A N 1
ATOM 3731 C CA . HIS A 1 480 ? 36.693 -4.332 -24.819 1.00 64.06 480 HIS A CA 1
ATOM 3732 C C . HIS A 1 480 ? 35.980 -2.991 -25.059 1.00 64.06 480 HIS A C 1
ATOM 3734 O O . HIS A 1 480 ? 34.771 -2.972 -25.282 1.00 64.06 480 HIS A O 1
ATOM 3740 N N . LEU A 1 481 ? 36.733 -1.884 -25.004 1.00 67.12 481 LEU A N 1
ATOM 3741 C CA . LEU A 1 481 ? 36.281 -0.519 -25.306 1.00 67.12 481 LEU A CA 1
ATOM 3742 C C . LEU A 1 481 ? 37.136 0.116 -26.401 1.00 67.12 481 LEU A C 1
ATOM 3744 O O . LEU A 1 481 ? 38.352 -0.061 -26.402 1.00 67.12 481 LEU A O 1
ATOM 3748 N N . LYS A 1 482 ? 36.536 0.929 -27.276 1.00 69.06 482 LYS A N 1
ATOM 3749 C CA . LYS A 1 482 ? 37.276 1.706 -28.291 1.00 69.06 482 LYS A CA 1
ATOM 3750 C C . LYS A 1 482 ? 37.966 2.959 -27.737 1.00 69.06 482 LYS A C 1
ATOM 3752 O O . LYS A 1 482 ? 38.951 3.405 -28.306 1.00 69.06 482 LYS A O 1
ATOM 3757 N N . ARG A 1 483 ? 37.446 3.550 -26.657 1.00 73.81 483 ARG A N 1
ATOM 3758 C CA . ARG A 1 483 ? 37.949 4.811 -26.083 1.00 73.81 483 ARG A CA 1
ATOM 3759 C C . ARG A 1 483 ? 37.798 4.840 -24.558 1.00 73.81 483 ARG A C 1
ATOM 3761 O O . ARG A 1 483 ? 36.945 4.117 -24.038 1.00 73.81 483 ARG A O 1
ATOM 3768 N N . PRO A 1 484 ? 38.573 5.671 -23.838 1.00 80.62 484 PRO A N 1
ATOM 3769 C CA . PRO A 1 484 ? 38.442 5.812 -22.392 1.00 80.62 484 PRO A CA 1
ATOM 3770 C C . PRO A 1 484 ? 37.085 6.441 -22.044 1.00 80.62 484 PRO A C 1
ATOM 3772 O O . PRO A 1 484 ? 36.735 7.487 -22.591 1.00 80.62 484 PRO A O 1
ATOM 3775 N N . GLN A 1 485 ? 36.324 5.820 -21.141 1.00 76.12 485 GLN A N 1
ATOM 3776 C CA . GLN A 1 485 ? 35.063 6.355 -20.614 1.00 76.12 485 GLN A CA 1
ATOM 3777 C C . GLN A 1 485 ? 34.705 5.710 -19.269 1.00 76.12 485 GLN A C 1
ATOM 3779 O O . GLN A 1 485 ? 35.172 4.609 -18.972 1.00 76.12 485 GLN A O 1
ATOM 3784 N N . THR A 1 486 ? 33.858 6.375 -18.478 1.00 76.88 486 THR A N 1
ATOM 3785 C CA . THR A 1 486 ? 33.212 5.747 -17.317 1.00 76.88 486 THR A CA 1
ATOM 3786 C C . THR A 1 486 ? 32.264 4.658 -17.795 1.00 76.88 486 THR A C 1
ATOM 3788 O O . THR A 1 486 ? 31.493 4.875 -18.728 1.00 76.88 486 THR A O 1
ATOM 3791 N N . ILE A 1 487 ? 32.341 3.483 -17.171 1.00 69.75 487 ILE A N 1
ATOM 3792 C CA . ILE A 1 487 ? 31.599 2.293 -17.601 1.00 69.75 487 ILE A CA 1
ATOM 3793 C C . ILE A 1 487 ? 30.390 2.064 -16.721 1.00 69.75 487 ILE A C 1
ATOM 3795 O O . ILE A 1 487 ? 29.353 1.693 -17.253 1.00 69.75 487 ILE A O 1
ATOM 3799 N N . PHE A 1 488 ? 30.502 2.299 -15.411 1.00 72.62 488 PHE A N 1
ATOM 3800 C CA . PHE A 1 488 ? 29.391 2.089 -14.490 1.00 72.62 488 PHE A CA 1
ATOM 3801 C C . PHE A 1 488 ? 28.971 3.372 -13.774 1.00 72.62 488 PHE A C 1
ATOM 3803 O O . PHE A 1 488 ? 29.799 4.188 -13.385 1.00 72.62 488 PHE A O 1
ATOM 3810 N N . VAL A 1 489 ? 27.674 3.554 -13.565 1.00 65.81 489 VAL A N 1
ATOM 3811 C CA . VAL A 1 489 ? 27.139 4.613 -12.701 1.00 65.81 489 VAL A CA 1
ATOM 3812 C C . VAL A 1 489 ? 26.333 3.935 -11.606 1.00 65.81 489 VAL A C 1
ATOM 3814 O O . VAL A 1 489 ? 25.440 3.156 -11.902 1.00 65.81 489 VAL A O 1
ATOM 3817 N N . ILE A 1 490 ? 26.671 4.156 -10.344 1.00 64.94 490 ILE A N 1
ATOM 3818 C CA . ILE A 1 490 ? 26.102 3.395 -9.231 1.00 64.94 490 ILE A CA 1
ATOM 3819 C C . ILE A 1 490 ? 25.315 4.350 -8.357 1.00 64.94 490 ILE A C 1
ATOM 3821 O O . ILE A 1 490 ? 25.899 5.259 -7.775 1.00 64.94 490 ILE A O 1
ATOM 3825 N N . GLU A 1 491 ? 23.996 4.194 -8.304 1.00 54.41 491 GLU A N 1
ATOM 3826 C CA . GLU A 1 491 ? 23.125 5.189 -7.674 1.00 54.41 491 GLU A CA 1
ATOM 3827 C C . GLU A 1 491 ? 22.184 4.561 -6.645 1.00 54.41 491 GLU A C 1
ATOM 3829 O O . GLU A 1 491 ? 21.694 3.458 -6.842 1.00 54.41 491 GLU A O 1
ATOM 3834 N N . ASP A 1 492 ? 21.924 5.268 -5.548 1.00 50.75 492 ASP A N 1
ATOM 3835 C CA . ASP A 1 492 ? 20.914 4.885 -4.550 1.00 50.75 492 ASP A CA 1
ATOM 3836 C C . ASP A 1 492 ? 21.117 3.454 -3.989 1.00 50.75 492 ASP A C 1
ATOM 3838 O O . ASP A 1 492 ? 20.165 2.720 -3.749 1.00 50.75 492 ASP A O 1
ATOM 3842 N N . CYS A 1 493 ? 22.377 3.039 -3.808 1.00 50.44 493 CYS A N 1
ATOM 3843 C CA . CYS A 1 493 ? 22.745 1.712 -3.305 1.00 50.44 493 CYS A CA 1
ATOM 3844 C C . CYS A 1 493 ? 23.259 1.756 -1.854 1.00 50.44 493 CYS A C 1
ATOM 3846 O O . CYS A 1 493 ? 24.011 2.659 -1.465 1.00 50.44 493 CYS A O 1
ATOM 3848 N N . ASP A 1 494 ? 22.985 0.715 -1.067 1.00 50.25 494 ASP A N 1
ATOM 3849 C CA . ASP A 1 494 ? 23.550 0.551 0.275 1.00 50.25 494 ASP A CA 1
ATOM 3850 C C . ASP A 1 494 ? 24.232 -0.814 0.469 1.00 50.25 494 ASP A C 1
ATOM 3852 O O . ASP A 1 494 ? 23.712 -1.872 0.168 1.00 50.25 494 ASP A O 1
ATOM 3856 N N . ASN A 1 495 ? 25.442 -0.819 1.013 1.00 55.66 495 ASN A N 1
ATOM 3857 C CA . ASN A 1 495 ? 26.234 -2.027 1.272 1.00 55.66 495 ASN A CA 1
ATOM 3858 C C . ASN A 1 495 ? 26.463 -2.927 0.040 1.00 55.66 495 ASN A C 1
ATOM 3860 O O . ASN A 1 495 ? 26.276 -4.142 0.103 1.00 55.66 495 ASN A O 1
ATOM 3864 N N . VAL A 1 496 ? 26.912 -2.333 -1.068 1.00 56.41 496 VAL A N 1
ATOM 3865 C CA . VAL A 1 496 ? 27.203 -3.044 -2.322 1.00 56.41 496 VAL A CA 1
ATOM 3866 C C . VAL A 1 496 ? 28.706 -3.283 -2.498 1.00 56.41 496 VAL A C 1
ATOM 3868 O O . VAL A 1 496 ? 29.522 -2.413 -2.190 1.00 56.41 496 VAL A O 1
ATOM 3871 N N . VAL A 1 497 ? 29.102 -4.453 -3.011 1.00 69.69 497 VAL A N 1
ATOM 3872 C CA . VAL A 1 497 ? 30.508 -4.794 -3.306 1.00 69.69 497 VAL A CA 1
ATOM 3873 C C . VAL A 1 497 ? 30.681 -5.200 -4.769 1.00 69.69 497 VAL A C 1
ATOM 3875 O O . VAL A 1 497 ? 30.183 -6.234 -5.179 1.00 69.69 497 VAL A O 1
ATOM 3878 N N . LEU A 1 498 ? 31.444 -4.438 -5.544 1.00 77.81 498 LEU A N 1
ATOM 3879 C CA . LEU A 1 498 ? 31.805 -4.724 -6.935 1.00 77.81 498 LEU A CA 1
ATOM 3880 C C . LEU A 1 498 ? 33.029 -5.643 -7.013 1.00 77.81 498 LEU A C 1
ATOM 3882 O O . LEU A 1 498 ? 34.023 -5.385 -6.329 1.00 77.81 498 LEU A O 1
ATOM 3886 N N . ARG A 1 499 ? 33.006 -6.679 -7.855 1.00 69.69 499 ARG A N 1
ATOM 3887 C CA . ARG A 1 499 ? 34.098 -7.651 -7.976 1.00 69.69 499 ARG A CA 1
ATOM 3888 C C . ARG A 1 499 ? 34.446 -8.050 -9.411 1.00 69.69 499 ARG A C 1
ATOM 3890 O O . ARG A 1 499 ? 33.573 -8.187 -10.266 1.00 69.69 499 ARG A O 1
ATOM 3897 N N . ASP A 1 500 ? 35.743 -8.293 -9.610 1.00 69.88 500 ASP A N 1
ATOM 3898 C CA . ASP A 1 500 ? 36.320 -9.115 -10.684 1.00 69.88 500 ASP A CA 1
ATOM 3899 C C . ASP A 1 500 ? 36.100 -8.617 -12.128 1.00 69.88 500 ASP A C 1
ATOM 3901 O O . ASP A 1 500 ? 35.739 -9.395 -13.004 1.00 69.88 500 ASP A O 1
ATOM 3905 N N . ALA A 1 501 ? 36.359 -7.335 -12.414 1.00 70.81 501 ALA A N 1
ATOM 3906 C CA . ALA A 1 501 ? 36.267 -6.792 -13.778 1.00 70.81 501 ALA A CA 1
ATOM 3907 C C . ALA A 1 501 ? 37.641 -6.416 -14.357 1.00 70.81 501 ALA A C 1
ATOM 3909 O O . ALA A 1 501 ? 38.376 -5.639 -13.746 1.00 70.81 501 ALA A O 1
ATOM 3910 N N . VAL A 1 502 ? 37.962 -6.870 -15.575 1.00 72.81 502 VAL A N 1
ATOM 3911 C CA . VAL A 1 502 ? 39.137 -6.391 -16.329 1.00 72.81 502 VAL A CA 1
ATOM 3912 C C . VAL A 1 502 ? 38.697 -5.735 -17.631 1.00 72.81 502 VAL A C 1
ATOM 3914 O O . VAL A 1 502 ? 38.229 -6.398 -18.554 1.00 72.81 502 VAL A O 1
ATOM 3917 N N . ILE A 1 503 ? 38.903 -4.427 -17.730 1.00 73.88 503 ILE A N 1
ATOM 3918 C CA . ILE A 1 503 ? 38.578 -3.633 -18.911 1.00 73.88 503 ILE A CA 1
ATOM 3919 C C . ILE A 1 503 ? 39.828 -3.417 -19.753 1.00 73.88 503 ILE A C 1
ATOM 3921 O O . ILE A 1 503 ? 40.856 -2.973 -19.255 1.00 73.88 503 ILE A O 1
ATOM 3925 N N . LEU A 1 504 ? 39.727 -3.705 -21.039 1.00 75.06 504 LEU A N 1
ATOM 3926 C CA . LEU A 1 504 ? 40.713 -3.456 -22.074 1.00 75.06 504 LEU A CA 1
ATOM 3927 C C . LEU A 1 504 ? 40.232 -2.314 -22.974 1.00 75.06 504 LEU A C 1
ATOM 3929 O O . LEU A 1 504 ? 39.206 -2.422 -23.645 1.00 75.06 504 LEU A O 1
ATOM 3933 N N . VAL A 1 505 ? 40.984 -1.221 -23.011 1.00 77.62 505 VAL A N 1
ATOM 3934 C CA . VAL A 1 505 ? 40.683 -0.044 -23.829 1.00 77.62 505 VAL A CA 1
ATOM 3935 C C . VAL A 1 505 ? 41.651 -0.005 -25.012 1.00 77.62 505 VAL A C 1
ATOM 3937 O O . VAL A 1 505 ? 42.863 0.043 -24.820 1.00 77.62 505 VAL A O 1
ATOM 3940 N N . HIS A 1 506 ? 41.130 -0.022 -26.239 1.00 78.38 506 HIS A N 1
ATOM 3941 C CA . HIS A 1 506 ? 41.889 -0.002 -27.502 1.00 78.38 506 HIS A CA 1
ATOM 3942 C C . HIS A 1 506 ? 42.210 1.434 -27.915 1.00 78.38 506 HIS A C 1
ATOM 3944 O O . HIS A 1 506 ? 41.990 1.842 -29.049 1.00 78.38 506 HIS A O 1
ATOM 3950 N N . SER A 1 507 ? 42.695 2.208 -26.955 1.00 76.88 507 SER A N 1
ATOM 3951 C CA . SER A 1 507 ? 43.231 3.544 -27.154 1.00 76.88 507 SER A CA 1
ATOM 3952 C C . SER A 1 507 ? 44.505 3.666 -26.339 1.00 76.88 507 SER A C 1
ATOM 3954 O O . SER A 1 507 ? 44.757 2.863 -25.431 1.00 76.88 507 SER A O 1
ATOM 3956 N N . ASP A 1 508 ? 45.278 4.707 -26.612 1.00 83.50 508 ASP A N 1
ATOM 3957 C CA . ASP A 1 508 ? 46.336 5.105 -25.697 1.00 83.50 508 ASP A CA 1
ATOM 3958 C C . ASP A 1 508 ? 45.740 5.538 -24.350 1.00 83.50 508 ASP A C 1
ATOM 3960 O O . ASP A 1 508 ? 44.578 5.962 -24.258 1.00 83.50 508 ASP A O 1
ATOM 3964 N N . ALA A 1 509 ? 46.533 5.379 -23.290 1.00 83.62 509 ALA A N 1
ATOM 3965 C CA . ALA A 1 509 ? 46.159 5.836 -21.961 1.00 83.62 509 ALA A CA 1
ATOM 3966 C C . ALA A 1 509 ? 46.134 7.375 -21.946 1.00 83.62 509 ALA A C 1
ATOM 3968 O O . ALA A 1 509 ? 47.153 7.994 -22.266 1.00 83.62 509 ALA A O 1
ATOM 3969 N N . PRO A 1 510 ? 45.008 8.014 -21.583 1.00 84.25 510 PRO A N 1
ATOM 3970 C CA . PRO A 1 510 ? 44.973 9.462 -21.424 1.00 84.25 510 PRO A CA 1
ATOM 3971 C C . PRO A 1 510 ? 45.798 9.882 -20.199 1.00 84.25 510 PRO A C 1
ATOM 3973 O O . PRO A 1 510 ? 46.004 9.094 -19.275 1.00 84.25 510 PRO A O 1
ATOM 3976 N N . SER A 1 511 ? 46.225 11.147 -20.159 1.00 87.12 511 SER A N 1
ATOM 3977 C CA . SER A 1 511 ? 46.920 11.717 -18.994 1.00 87.12 511 SER A CA 1
ATOM 3978 C C . SER A 1 511 ? 46.062 11.720 -17.723 1.00 87.12 511 SER A C 1
ATOM 3980 O O . SER A 1 511 ? 46.612 11.698 -16.627 1.00 87.12 511 SER A O 1
ATOM 3982 N N . ASP A 1 512 ? 44.735 11.748 -17.881 1.00 85.62 512 ASP A N 1
ATOM 3983 C CA . ASP A 1 512 ? 43.746 11.682 -16.802 1.00 85.62 512 ASP A CA 1
ATOM 3984 C C . ASP A 1 512 ? 42.606 10.721 -17.201 1.00 85.62 512 ASP A C 1
ATOM 3986 O O . ASP A 1 512 ? 41.707 11.098 -17.963 1.00 85.62 512 ASP A O 1
ATOM 3990 N N . PRO A 1 513 ? 42.685 9.432 -16.822 1.00 82.69 513 PRO A N 1
ATOM 3991 C CA . PRO A 1 513 ? 41.694 8.443 -17.218 1.00 82.69 513 PRO A CA 1
ATOM 3992 C C . PRO A 1 513 ? 40.389 8.591 -16.424 1.00 82.69 513 PRO A C 1
ATOM 3994 O O . PRO A 1 513 ? 40.424 8.706 -15.199 1.00 82.69 513 PRO A O 1
ATOM 3997 N N . PRO A 1 514 ? 39.218 8.513 -17.088 1.00 81.88 514 PRO A N 1
ATOM 3998 C CA . PRO A 1 514 ? 37.940 8.547 -16.392 1.00 81.88 514 PRO A CA 1
ATOM 3999 C C . PRO A 1 514 ? 37.815 7.348 -15.440 1.00 81.88 514 PRO A C 1
ATOM 4001 O O . PRO A 1 514 ? 38.311 6.257 -15.751 1.00 81.88 514 PRO A O 1
ATOM 4004 N N . PRO A 1 515 ? 37.130 7.511 -14.295 1.00 84.56 515 PRO A N 1
ATOM 4005 C CA . PRO A 1 515 ? 36.972 6.425 -13.347 1.00 84.56 515 PRO A CA 1
ATOM 4006 C C . PRO A 1 515 ? 36.115 5.322 -13.964 1.00 84.56 515 PRO A C 1
ATOM 4008 O O . PRO A 1 515 ? 35.168 5.591 -14.708 1.00 84.56 515 PRO A O 1
ATOM 4011 N N . LEU A 1 516 ? 36.427 4.073 -13.614 1.00 78.12 516 LEU A N 1
ATOM 4012 C CA . LEU A 1 516 ? 35.685 2.901 -14.076 1.00 78.12 516 LEU A CA 1
ATOM 4013 C C . LEU A 1 516 ? 34.194 3.001 -13.739 1.00 78.12 516 LEU A C 1
ATOM 4015 O O . LEU A 1 516 ? 33.346 2.624 -14.551 1.00 78.12 516 LEU A O 1
ATOM 4019 N N . TYR A 1 517 ? 33.896 3.538 -12.557 1.00 81.69 517 TYR A N 1
ATOM 4020 C CA . TYR A 1 517 ? 32.548 3.845 -12.130 1.00 81.69 517 TYR A CA 1
ATOM 4021 C C . TYR A 1 517 ? 32.468 5.176 -11.385 1.00 81.69 517 TYR A C 1
ATOM 4023 O O . TYR A 1 517 ? 33.448 5.626 -10.796 1.00 81.69 517 TYR A O 1
ATOM 4031 N N . THR A 1 518 ? 31.286 5.778 -11.380 1.00 82.12 518 THR A N 1
ATOM 4032 C CA . THR A 1 518 ? 30.933 6.900 -10.499 1.00 82.12 518 THR A CA 1
ATOM 4033 C C . THR A 1 518 ? 29.797 6.493 -9.578 1.00 82.12 518 THR A C 1
ATOM 4035 O O . THR A 1 518 ? 29.012 5.616 -9.933 1.00 82.12 518 THR A O 1
ATOM 4038 N N . GLU A 1 519 ? 29.670 7.144 -8.425 1.00 80.94 519 GLU A N 1
ATOM 4039 C CA . GLU A 1 519 ? 28.603 6.869 -7.462 1.00 80.94 519 GLU A CA 1
ATOM 4040 C C . GLU A 1 519 ? 27.751 8.108 -7.151 1.00 80.94 519 GLU A C 1
ATOM 4042 O O . GLU A 1 519 ? 28.244 9.236 -7.200 1.00 80.94 519 GLU A O 1
ATOM 4047 N N . ARG A 1 520 ? 26.471 7.901 -6.818 1.00 66.81 520 ARG A N 1
ATOM 4048 C CA . ARG A 1 520 ? 25.543 8.946 -6.358 1.00 66.81 520 ARG A CA 1
ATOM 4049 C C . ARG A 1 520 ? 24.606 8.384 -5.291 1.00 66.81 520 ARG A C 1
ATOM 4051 O O . ARG A 1 520 ? 24.013 7.339 -5.496 1.00 66.81 520 ARG A O 1
ATOM 4058 N N . ASN A 1 521 ? 24.424 9.082 -4.172 1.00 56.94 521 ASN A N 1
ATOM 4059 C CA . ASN A 1 521 ? 23.520 8.656 -3.087 1.00 56.94 521 ASN A CA 1
ATOM 4060 C C . ASN A 1 521 ? 23.795 7.242 -2.526 1.00 56.94 521 ASN A C 1
ATOM 4062 O O . ASN A 1 521 ? 22.908 6.620 -1.947 1.00 56.94 521 ASN A O 1
ATOM 4066 N N . CYS A 1 522 ? 25.021 6.735 -2.660 1.00 64.56 522 CYS A N 1
ATOM 4067 C CA . CYS A 1 522 ? 25.404 5.435 -2.119 1.00 64.56 522 CYS A CA 1
ATOM 4068 C C . CYS A 1 522 ? 25.956 5.582 -0.694 1.00 64.56 522 CYS A C 1
ATOM 4070 O O . CYS A 1 522 ? 26.737 6.494 -0.429 1.00 64.56 522 CYS A O 1
ATOM 4072 N N . ARG A 1 523 ? 25.589 4.684 0.232 1.00 61.38 523 ARG A N 1
ATOM 4073 C CA . ARG A 1 523 ? 26.052 4.758 1.639 1.00 61.38 523 ARG A CA 1
ATOM 4074 C C . ARG A 1 523 ? 27.261 3.865 1.947 1.00 61.38 523 ARG A C 1
ATOM 4076 O O . ARG A 1 523 ? 28.100 4.244 2.761 1.00 61.38 523 ARG A O 1
ATOM 4083 N N . ARG A 1 524 ? 27.373 2.681 1.324 1.00 76.25 524 ARG A N 1
ATOM 4084 C CA . ARG A 1 524 ? 28.451 1.693 1.583 1.00 76.25 524 ARG A CA 1
ATOM 4085 C C . ARG A 1 524 ? 28.850 0.906 0.320 1.00 76.25 524 ARG A C 1
ATOM 4087 O O . ARG A 1 524 ? 28.684 -0.310 0.278 1.00 76.25 524 ARG A O 1
ATOM 4094 N N . LEU A 1 525 ? 29.387 1.577 -0.699 1.00 80.38 525 LEU A N 1
ATOM 4095 C CA . LEU A 1 525 ? 29.894 0.933 -1.919 1.00 80.38 525 LEU A CA 1
ATOM 4096 C C . LEU A 1 525 ? 31.389 0.575 -1.790 1.00 80.38 525 LEU A C 1
ATOM 4098 O O . LEU A 1 525 ? 32.194 1.390 -1.347 1.00 80.38 525 LEU A O 1
ATOM 4102 N N . ARG A 1 526 ? 31.782 -0.647 -2.167 1.00 87.31 526 ARG A N 1
ATOM 4103 C CA . ARG A 1 526 ? 33.186 -1.110 -2.184 1.00 87.31 526 ARG A CA 1
ATOM 4104 C C . ARG A 1 526 ? 33.506 -1.804 -3.505 1.00 87.31 526 ARG A C 1
ATOM 4106 O O . ARG A 1 526 ? 32.621 -2.401 -4.100 1.00 87.31 526 ARG A O 1
ATOM 4113 N N . SER A 1 527 ? 34.765 -1.797 -3.937 1.00 86.12 527 SER A N 1
ATOM 4114 C CA . SER A 1 527 ? 35.225 -2.560 -5.108 1.00 86.12 527 SER A CA 1
ATOM 4115 C C . SER A 1 527 ? 36.445 -3.435 -4.785 1.00 86.12 527 SER A C 1
ATOM 4117 O O . SER A 1 527 ? 37.233 -3.127 -3.888 1.00 86.12 527 SER A O 1
ATOM 4119 N N . HIS A 1 528 ? 36.578 -4.578 -5.464 1.00 83.44 528 HIS A N 1
ATOM 4120 C CA . HIS A 1 528 ? 37.693 -5.524 -5.327 1.00 83.44 528 HIS A CA 1
ATOM 4121 C C . HIS A 1 528 ? 38.048 -6.145 -6.682 1.00 83.44 528 HIS A C 1
ATOM 4123 O O . HIS A 1 528 ? 37.171 -6.602 -7.406 1.00 83.44 528 HIS A O 1
ATOM 4129 N N . GLY A 1 529 ? 39.336 -6.187 -7.034 1.00 78.06 529 GLY A N 1
ATOM 4130 C CA . GLY A 1 529 ? 39.784 -6.863 -8.261 1.00 78.06 529 GLY A CA 1
ATOM 4131 C C . GLY A 1 529 ? 39.312 -6.211 -9.569 1.00 78.06 529 GLY A C 1
ATOM 4132 O O . GLY A 1 529 ? 39.212 -6.894 -10.583 1.00 78.06 529 GLY A O 1
ATOM 4133 N N . MET A 1 530 ? 39.012 -4.907 -9.561 1.00 80.62 530 MET A N 1
ATOM 4134 C CA . MET A 1 530 ? 38.686 -4.157 -10.777 1.00 80.62 530 MET A CA 1
ATOM 4135 C C . MET A 1 530 ? 39.947 -3.536 -11.394 1.00 80.62 530 MET A C 1
ATOM 4137 O O . MET A 1 530 ? 40.736 -2.915 -10.684 1.00 80.62 530 MET A O 1
ATOM 4141 N N . ALA A 1 531 ? 40.144 -3.682 -12.706 1.00 82.94 531 ALA A N 1
ATOM 4142 C CA . ALA A 1 531 ? 41.314 -3.163 -13.416 1.00 82.94 531 ALA A CA 1
ATOM 4143 C C . ALA A 1 531 ? 40.963 -2.627 -14.812 1.00 82.94 531 ALA A C 1
ATOM 4145 O O . ALA A 1 531 ? 40.160 -3.222 -15.527 1.00 82.94 531 ALA A O 1
ATOM 4146 N N . VAL A 1 532 ? 41.630 -1.548 -15.233 1.00 82.81 532 VAL A N 1
ATOM 4147 C CA . VAL A 1 532 ? 41.583 -1.006 -16.603 1.00 82.81 532 VAL A CA 1
ATOM 4148 C C . VAL A 1 532 ? 42.978 -1.115 -17.222 1.00 82.81 532 VAL A C 1
ATOM 4150 O O . VAL A 1 532 ? 43.970 -0.779 -16.577 1.00 82.81 532 VAL A O 1
ATOM 4153 N N . ARG A 1 533 ? 43.080 -1.608 -18.458 1.00 85.81 533 ARG A N 1
ATOM 4154 C CA . ARG A 1 533 ? 44.328 -1.729 -19.224 1.00 85.81 533 ARG A CA 1
ATOM 4155 C C . ARG A 1 533 ? 44.158 -1.087 -20.595 1.00 85.81 533 ARG A C 1
ATOM 4157 O O . ARG A 1 533 ? 43.234 -1.431 -21.324 1.00 85.81 533 ARG A O 1
ATOM 4164 N N . TYR A 1 534 ? 45.080 -0.206 -20.956 1.00 84.69 534 TYR A N 1
ATOM 4165 C CA . TYR A 1 534 ? 45.131 0.438 -22.267 1.00 84.69 534 TYR A CA 1
ATOM 4166 C C . TYR A 1 534 ? 46.047 -0.364 -23.190 1.00 84.69 534 TYR A C 1
ATOM 4168 O O . TYR A 1 534 ? 47.152 -0.730 -22.791 1.00 84.69 534 TYR A O 1
ATOM 4176 N N . LEU A 1 535 ? 45.567 -0.689 -24.389 1.00 81.31 535 LEU A N 1
ATOM 4177 C CA . LEU A 1 535 ? 46.271 -1.547 -25.344 1.00 81.31 535 LEU A CA 1
ATOM 4178 C C . LEU A 1 535 ? 46.936 -0.768 -26.496 1.00 81.31 535 LEU A C 1
ATOM 4180 O O . LEU A 1 535 ? 47.734 -1.358 -27.224 1.00 81.31 535 LEU A O 1
ATOM 4184 N N . GLY A 1 536 ? 46.628 0.526 -26.660 1.00 69.00 536 GLY A N 1
ATOM 4185 C CA . GLY A 1 536 ? 47.111 1.365 -27.766 1.00 69.00 536 GLY A CA 1
ATOM 4186 C C . GLY A 1 536 ? 46.509 1.000 -29.134 1.00 69.00 536 GLY A C 1
ATOM 4187 O O . GLY A 1 536 ? 45.984 -0.101 -29.330 1.00 69.00 536 GLY A O 1
ATOM 4188 N N . GLU A 1 537 ? 46.579 1.917 -30.105 1.00 57.94 537 GLU A N 1
ATOM 4189 C CA . GLU A 1 537 ? 45.938 1.758 -31.431 1.00 57.94 537 GLU A CA 1
ATOM 4190 C C . GLU A 1 537 ? 46.503 0.593 -32.276 1.00 57.94 537 GLU A C 1
ATOM 4192 O O . GLU A 1 537 ? 45.832 0.092 -33.177 1.00 57.94 537 GLU A O 1
ATOM 4197 N N . ALA A 1 538 ? 47.698 0.083 -31.958 1.00 54.69 538 ALA A N 1
ATOM 4198 C CA . ALA A 1 538 ? 48.360 -0.991 -32.711 1.00 54.69 538 ALA A CA 1
ATOM 4199 C C . ALA A 1 538 ? 47.800 -2.411 -32.457 1.00 54.69 538 ALA A C 1
ATOM 4201 O O . ALA A 1 538 ? 48.317 -3.383 -33.006 1.00 54.69 538 ALA A O 1
ATOM 4202 N N . SER A 1 539 ? 46.769 -2.555 -31.617 1.00 49.91 539 SER A N 1
ATOM 4203 C CA . SER A 1 539 ? 46.257 -3.851 -31.137 1.00 49.91 539 SER A CA 1
ATOM 4204 C C . SER A 1 539 ? 44.816 -4.179 -31.561 1.00 49.91 539 SER A C 1
ATOM 4206 O O . SER A 1 539 ? 44.260 -5.191 -31.124 1.00 49.91 539 SER A O 1
ATOM 4208 N N . ALA A 1 540 ? 44.194 -3.358 -32.415 1.00 45.31 540 ALA A N 1
ATOM 4209 C CA . ALA A 1 540 ? 42.845 -3.620 -32.914 1.00 45.31 540 ALA A CA 1
ATOM 4210 C C . ALA A 1 540 ? 42.805 -4.932 -33.734 1.00 45.31 540 ALA A C 1
ATOM 4212 O O . ALA A 1 540 ? 43.627 -5.113 -34.636 1.00 45.31 540 ALA A O 1
ATOM 4213 N N . PRO A 1 541 ? 41.872 -5.866 -33.467 1.00 42.59 541 PRO A N 1
ATOM 4214 C CA . PRO A 1 541 ? 41.777 -7.093 -34.248 1.00 42.59 541 PRO A CA 1
ATOM 4215 C C . PRO A 1 541 ? 41.345 -6.754 -35.678 1.00 42.59 541 PRO A C 1
ATOM 4217 O O . PRO A 1 541 ? 40.295 -6.142 -35.882 1.00 42.59 541 PRO A O 1
ATOM 4220 N N . ALA A 1 542 ? 42.147 -7.167 -36.663 1.00 43.84 542 ALA A N 1
ATOM 4221 C CA . ALA A 1 542 ? 41.763 -7.117 -38.069 1.00 43.84 542 ALA A CA 1
ATOM 4222 C C . ALA A 1 542 ? 40.401 -7.815 -38.252 1.00 43.84 542 ALA A C 1
ATOM 4224 O O . ALA A 1 542 ? 40.160 -8.885 -37.687 1.00 43.84 542 ALA A O 1
ATOM 4225 N N . GLY A 1 543 ? 39.490 -7.172 -38.990 1.00 40.78 543 GLY A N 1
ATOM 4226 C CA . GLY A 1 543 ? 38.159 -7.705 -39.286 1.00 40.78 543 GLY A CA 1
ATOM 4227 C C . GLY A 1 543 ? 38.207 -9.068 -39.996 1.00 40.78 543 GLY A C 1
ATOM 4228 O O . GLY A 1 543 ? 39.276 -9.520 -40.401 1.00 40.78 543 GLY A O 1
ATOM 4229 N N . PRO A 1 544 ? 37.060 -9.751 -40.156 1.00 42.66 544 PRO A N 1
ATOM 4230 C CA . PRO A 1 544 ? 37.030 -11.109 -40.679 1.00 42.66 544 PRO A CA 1
ATOM 4231 C C . PRO A 1 544 ? 37.345 -11.100 -42.180 1.00 42.66 544 PRO A C 1
ATOM 4233 O O . PRO A 1 544 ? 36.451 -10.947 -43.008 1.00 42.66 544 PRO A O 1
ATOM 4236 N N . SER A 1 545 ? 38.619 -11.268 -42.529 1.00 37.06 545 SER A N 1
ATOM 4237 C CA . SER A 1 545 ? 39.065 -11.588 -43.882 1.00 37.06 545 SER A CA 1
ATOM 4238 C C . SER A 1 545 ? 39.567 -13.028 -43.924 1.00 37.06 545 SER A C 1
ATOM 4240 O O . SER A 1 545 ? 40.536 -13.375 -43.256 1.00 37.06 545 SER A O 1
ATOM 4242 N N . ASP A 1 546 ? 38.864 -13.819 -44.725 1.00 33.03 546 ASP A N 1
ATOM 4243 C CA . ASP A 1 546 ? 39.245 -15.083 -45.344 1.00 33.03 546 ASP A CA 1
ATOM 4244 C C . ASP A 1 546 ? 39.796 -16.233 -44.488 1.00 33.03 546 ASP A C 1
ATOM 4246 O O . ASP A 1 546 ? 40.901 -16.247 -43.952 1.00 33.03 546 ASP A O 1
ATOM 4250 N N . ARG A 1 547 ? 38.990 -17.302 -44.494 1.00 42.97 547 ARG A N 1
ATOM 4251 C CA . ARG A 1 547 ? 39.366 -18.679 -44.180 1.00 42.97 547 ARG A CA 1
ATOM 4252 C C . ARG A 1 547 ? 40.687 -19.044 -44.868 1.00 42.97 547 ARG A C 1
ATOM 4254 O O . ARG A 1 547 ? 40.705 -19.305 -46.066 1.00 42.97 547 ARG A O 1
ATOM 4261 N N . ALA A 1 548 ? 41.738 -19.217 -44.079 1.00 30.95 548 ALA A N 1
ATOM 4262 C CA . ALA A 1 548 ? 42.830 -20.115 -44.415 1.00 30.95 548 ALA A CA 1
ATOM 4263 C C . ALA A 1 548 ? 42.925 -21.177 -43.318 1.00 30.95 548 ALA A C 1
ATOM 4265 O O . ALA A 1 548 ? 43.278 -20.916 -42.171 1.00 30.95 548 ALA A O 1
ATOM 4266 N N . SER A 1 549 ? 42.529 -22.386 -43.700 1.00 40.75 549 SER A N 1
ATOM 4267 C CA . SER A 1 549 ? 42.737 -23.638 -42.989 1.00 40.75 549 SER A CA 1
ATOM 4268 C C . SER A 1 549 ? 44.184 -23.789 -42.524 1.00 40.75 549 SER A C 1
ATOM 4270 O O . SER A 1 549 ? 45.085 -23.845 -43.360 1.00 40.75 549 SER A O 1
ATOM 4272 N N . ILE A 1 550 ? 44.399 -23.964 -41.221 1.00 31.77 550 ILE A N 1
ATOM 4273 C CA . ILE A 1 550 ? 45.620 -24.585 -40.702 1.00 31.77 550 ILE A CA 1
ATOM 4274 C C . ILE A 1 550 ? 45.193 -25.669 -39.719 1.00 31.77 550 ILE A C 1
ATOM 4276 O O . ILE A 1 550 ? 44.472 -25.422 -38.754 1.00 31.77 550 ILE A O 1
ATOM 4280 N N . GLY A 1 551 ? 45.558 -26.896 -40.084 1.00 31.77 551 GLY A N 1
ATOM 4281 C CA . GLY A 1 551 ? 45.147 -28.130 -39.444 1.00 31.77 551 GLY A CA 1
ATOM 4282 C C . GLY A 1 551 ? 45.816 -28.380 -38.098 1.00 31.77 551 GLY A C 1
ATOM 4283 O O . GLY A 1 551 ? 46.905 -27.892 -37.803 1.00 31.77 551 GLY A O 1
ATOM 4284 N N . LEU A 1 552 ? 45.114 -29.202 -37.325 1.00 32.28 552 LEU A N 1
ATOM 4285 C CA . LEU A 1 552 ? 45.550 -29.837 -36.092 1.00 32.28 552 LEU A CA 1
ATOM 4286 C C . LEU A 1 552 ? 46.882 -30.583 -36.261 1.00 32.28 552 LEU A C 1
ATOM 4288 O O . LEU A 1 552 ? 47.003 -31.455 -37.127 1.00 32.28 552 LEU A O 1
ATOM 4292 N N . LYS A 1 553 ? 47.812 -30.314 -35.345 1.00 30.36 553 LYS A N 1
ATOM 4293 C CA . LYS A 1 553 ? 48.589 -31.341 -34.648 1.00 30.36 553 LYS A CA 1
ATOM 4294 C C . LYS A 1 553 ? 48.685 -30.986 -33.177 1.00 30.36 553 LYS A C 1
ATOM 4296 O O . LYS A 1 553 ? 48.891 -29.786 -32.894 1.00 30.36 553 LYS A O 1
#

Sequence (553 aa):
ADFQSNPVPEAQSAKEPPVRRLSVEDYRDKMKAGWLGQMIGVEWGLPTEFRYQGRTIPDGEVPVWKPEMINGSFANDDLFVEMTFLRTLERHGFDVSPKQAGIDYANATYGLCAANWAGRDNLRRGIAPPDCGHPRYNACADNIDYQIESDYAGLVSPGLPQRAIALSRLFGTLVNSGDGVWAGAFMGGMYAEAFFTRDMDTIVDAGLASIPPDSQYAEMVRDVRAWHRAAPDDWRACWRRVKAKYIDDPAYHRGLIDQPGSDVKPNGAFVLMGLLYGGGDLARTIKISMQCGWDSDCNPSSAAGVLLTALGTKELAPEYVSALDSGRKFSWSPYRFGDLLRVCEELMRQNVARGGGRIERDSAGKEWIVVPQAKPVPDAFRPNWNPPPLTGARYTAEEMRQIVEKPFPGIGPILASRKGLPLPPIGTGEKWMIGNYTDEYGLSLLSFPNAPIRLDDESLPIRICGLTNTVIHFGWGKYHLKRPQTIFVIEDCDNVVLRDAVILVHSDAPSDPPPLYTERNCRRLRSHGMAVRYLGEASAPAGPSDRASIGLK

pLDDT: mean 81.34, std 23.04, range [22.56, 98.94]

Radius of gyration: 26.82 Å; Cα contacts (8 Å, |Δi|>4): 1089; chains: 1; bounding box: 112×51×70 Å

Nearest PDB structures (foldseek):
  3hfw-assembly1_A  TM=5.738E-01  e=3.871E-06  Homo sapiens
  7jwf-assembly2_C-2  TM=6.823E-01  e=2.013E+00  Pseudoalteromonas distincta
  8yk3-assembly2_B  TM=6.625E-01  e=2.118E+00  Bifidobacterium bifidum JCM 1254
  1pxz-assembly2_B  TM=5.048E-01  e=8.308E+00  Juniperus ashei
  8pvs-assembly2_B  TM=5.413E-01  e=9.671E+00  Akkermansia muciniphila

Foldseek 3Di:
DDDDDDDDDPPDPDPFFDKDKFFVVLLLQLLLQLQLQLLLLQLQLVVQAQVAPLAFDDPVRRDDDFQQSSQCSLADPLPVLLLLLLVLCLVPNPPDDLLSSLLSLLQQDDDDDALSLQLSLCSLVFNTPLRSLACLRGLAQQFQVLLSNQLLLLSLQALQLQSSLSSLRSNVSSRHFANNSLSSSLLSQLSNDLSPALDLVVSNVSSLLQADCPGVLVVLSVLLVVQCVVPVQCLVSSLVVLCVPCPVDVVNVLGRNQHSLRRNRSLSSLLVSLQRNVVLPLVSSSSSSSRSGHRRSSSSSSSSSSSSSNVGCVPPDCSNNVNPPQVDHRPSHRDRSVRVSVSSSVSSQSSLVVQVWHWDADPVRTIMTMHRNDRHDYDDNAHSNRHDDDPSRGDDPVSSVSSPNHNDPDDPDDDPDPDDDDDPRPDDDDDDRQDDDPDDAEGELDDPPDDAAEPEPVPDAAEAEDEELYEYEPDQHEYEAAAFDAHYEYEHYENYEYEHYEYEYAADDDPDGDDNYHYYNYDHYYYDNHYYHYDHPVPDDDPDDDDDDDDDD

Mean predicted aligned error: 12.65 Å

Solvent-accessible surface area (backbone atoms only — not comparable to full-atom values): 29570 Å² total; per-residue (Å²): 136,84,86,82,79,78,81,78,80,77,80,73,77,76,73,77,68,62,68,45,78,45,43,50,68,57,47,55,39,12,45,52,17,17,55,50,19,27,31,44,16,26,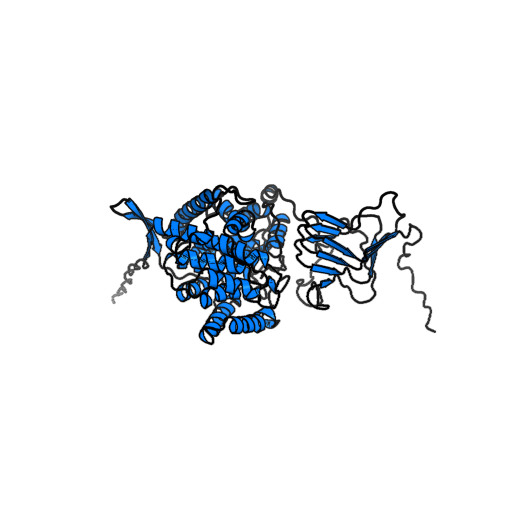42,60,16,48,89,44,47,64,72,27,62,99,37,64,53,53,84,93,70,58,75,79,86,52,35,64,42,38,56,52,33,39,72,34,62,65,54,43,54,32,48,50,55,52,49,46,38,73,75,54,39,96,80,52,47,49,58,58,51,40,38,58,54,27,50,56,84,72,90,64,51,68,18,48,34,38,6,35,36,30,34,40,68,37,32,21,51,58,45,11,1,26,59,92,67,10,62,16,6,26,17,32,56,38,37,54,40,16,54,62,38,2,61,28,17,68,55,31,40,54,56,6,34,50,44,21,58,53,56,17,21,37,23,17,30,34,54,8,22,35,44,12,9,21,45,3,9,22,33,4,36,12,69,79,42,76,54,62,68,61,21,50,50,39,9,52,48,28,26,34,77,86,35,69,50,42,47,45,56,53,49,53,53,52,40,36,74,75,36,69,89,39,63,67,61,39,47,53,49,45,40,52,50,52,63,67,31,69,89,56,59,64,55,38,49,86,47,79,63,43,27,26,55,53,46,55,45,26,20,50,46,5,52,64,64,16,75,85,39,66,69,48,17,25,48,48,9,23,27,55,19,19,58,5,13,55,25,4,8,58,29,28,14,39,51,23,21,30,63,22,50,88,75,54,63,61,65,67,53,71,51,54,58,59,82,48,59,32,45,101,47,96,34,28,53,66,50,48,56,50,52,40,51,58,48,22,60,55,43,34,46,76,64,70,20,42,80,46,68,50,97,87,68,53,45,30,40,36,29,44,65,66,85,44,78,39,63,80,88,35,46,62,82,55,50,73,80,80,79,78,42,58,53,49,76,70,58,50,67,68,38,74,43,74,36,69,91,67,68,82,88,78,80,87,65,96,64,82,79,90,74,76,76,93,81,78,87,85,85,88,65,87,43,82,75,90,76,88,58,54,47,43,60,69,75,73,94,88,62,69,48,74,52,72,85,67,89,66,48,52,72,47,66,59,42,63,69,31,34,37,33,53,32,92,44,50,33,37,31,65,56,92,55,50,46,32,35,38,32,52,26,34,46,29,35,42,30,42,34,38,36,38,24,48,23,68,76,60,98,76,70,58,52,62,53,50,77,42,79,54,78,39,76,46,76,44,72,67,47,79,46,62,61,25,72,92,62,70,79,79,72,99,72,76,94,72,92,77,82,91,130

Secondary structure (DSSP, 8-state):
---PPPPPPP----PPPPEEEEEHHHHHHHHHHHHHHHHHHHHHHGGGTTTSTTSPPPGGGSPPP-GGGGGGGGG-HHHHHHHHHHHHHHHH-TT--HHHHHHHHHT--S---HHHHHHHHHHHTTB-TTGGGSTTT-TTTTBSHHHHT-HHHHHTSTT-HHHHHHHIIIIITTT--THHHHHHHHHHHHHHHHTT---HHHHHHHHHHTS-TTSHHHHHHHHHHHHHHHSTT-HHHHHHHHIIIIIS-GGG--S--SSGGGBHHHHHHHHHHHHHHTTT-HHHHHHHHHHT-SSTTHHHHHHHHHHHHHH-GGGS-GGGTTT--TTPBPTTSS-BHHHHHHHHHHHHHHHHHHTT-EEEE-TTS-EEEEEE-----PPP---TTSPPPP---B--HHHHHH--SPPPSPPS-----SS---PPPS-SSS---S---SSSSEEE---STTPPEE-TT--S-EEEES-BS-EEE--S-EEEESS----EEEES-BSEEEE--EEEESSPPPSSPPPSEEEES-SSEEEES-EEEE--GGGPPPP----------